Protein AF-0000000068823057 (afdb_homodimer)

Organism: Brassicogethes aeneus (NCBI:txid1431903)

Structure (mmCIF, N/CA/C/O backbone):
data_AF-0000000068823057-model_v1
#
loop_
_entity.id
_entity.type
_entity.pdbx_description
1 polymer 'Protein kinase domain-containing protein'
#
loop_
_atom_site.group_PDB
_atom_site.id
_atom_site.type_symbol
_atom_site.label_atom_id
_atom_site.label_alt_id
_atom_site.label_comp_id
_atom_site.label_asym_id
_atom_site.label_entity_id
_atom_site.label_seq_id
_atom_site.pdbx_PDB_ins_code
_atom_site.Cartn_x
_atom_site.Cartn_y
_atom_site.Cartn_z
_atom_site.occupancy
_atom_site.B_iso_or_equiv
_atom_site.auth_seq_id
_atom_site.auth_comp_id
_atom_site.auth_asym_id
_atom_site.auth_atom_id
_atom_site.pdbx_PDB_model_num
ATOM 1 N N . MET A 1 1 ? -26.656 -57.094 -18.516 1 22.97 1 MET A N 1
ATOM 2 C CA . MET A 1 1 ? -26.688 -57.219 -17.062 1 22.97 1 MET A CA 1
ATOM 3 C C . MET A 1 1 ? -26.25 -55.906 -16.406 1 22.97 1 MET A C 1
ATOM 5 O O . MET A 1 1 ? -25.094 -55.5 -16.547 1 22.97 1 MET A O 1
ATOM 9 N N . THR A 1 2 ? -27.078 -54.844 -16.266 1 23.33 2 THR A N 1
ATOM 10 C CA . THR A 1 2 ? -27.141 -53.406 -16.344 1 23.33 2 THR A CA 1
ATOM 11 C C . THR A 1 2 ? -26.641 -52.781 -15.047 1 23.33 2 THR A C 1
ATOM 13 O O . THR A 1 2 ? -27.219 -53 -13.984 1 23.33 2 THR A O 1
ATOM 16 N N . ALA A 1 3 ? -25.328 -52.594 -14.805 1 24.44 3 ALA A N 1
ATOM 17 C CA . ALA A 1 3 ? -24.641 -52.375 -13.523 1 24.44 3 ALA A CA 1
ATOM 18 C C . ALA A 1 3 ? -25.203 -51.156 -12.805 1 24.44 3 ALA A C 1
ATOM 20 O O . ALA A 1 3 ? -25.25 -50.062 -13.375 1 24.44 3 ALA A O 1
ATOM 21 N N . ILE A 1 4 ? -26.141 -51.188 -11.789 1 21.48 4 ILE A N 1
ATOM 22 C CA . ILE A 1 4 ? -27.047 -50.375 -10.984 1 21.48 4 ILE A CA 1
ATOM 23 C C . ILE A 1 4 ? -26.234 -49.375 -10.148 1 21.48 4 ILE A C 1
ATOM 25 O O . ILE A 1 4 ? -25.734 -49.75 -9.078 1 21.48 4 ILE A O 1
ATOM 29 N N . TYR A 1 5 ? -25.125 -48.812 -10.578 1 22.36 5 TYR A N 1
ATOM 30 C CA . TYR A 1 5 ? -24.188 -48.094 -9.719 1 22.36 5 TYR A CA 1
ATOM 31 C C . TYR A 1 5 ? -24.906 -46.969 -8.977 1 22.36 5 TYR A C 1
ATOM 33 O O . TYR A 1 5 ? -25.578 -46.125 -9.594 1 22.36 5 TYR A O 1
ATOM 41 N N . ASP A 1 6 ? -25.344 -47.125 -7.703 1 21.09 6 ASP A N 1
ATOM 42 C CA . ASP A 1 6 ? -26.125 -46.438 -6.68 1 21.09 6 ASP A CA 1
ATOM 43 C C . ASP A 1 6 ? -25.688 -45 -6.5 1 21.09 6 ASP A C 1
ATOM 45 O O . ASP A 1 6 ? -24.562 -44.625 -6.879 1 21.09 6 ASP A O 1
ATOM 49 N N . ASN A 1 7 ? -26.547 -44.125 -5.875 1 21.06 7 ASN A N 1
ATOM 50 C CA . ASN A 1 7 ? -27.016 -42.75 -5.613 1 21.06 7 ASN A CA 1
ATOM 51 C C . ASN A 1 7 ? -26.094 -42.031 -4.652 1 21.06 7 ASN A C 1
ATOM 53 O O . ASN A 1 7 ? -26.047 -42.344 -3.461 1 21.06 7 ASN A O 1
ATOM 57 N N . ASN A 1 8 ? -24.844 -41.844 -4.953 1 21.62 8 ASN A N 1
ATOM 58 C CA . ASN A 1 8 ? -23.844 -41.219 -4.098 1 21.62 8 ASN A CA 1
ATOM 59 C C . ASN A 1 8 ? -24.344 -39.906 -3.508 1 21.62 8 ASN A C 1
ATOM 61 O O . ASN A 1 8 ? -24.719 -39 -4.246 1 21.62 8 ASN A O 1
ATOM 65 N N . GLN A 1 9 ? -24.969 -40 -2.352 1 22.06 9 GLN A N 1
ATOM 66 C CA . GLN A 1 9 ? -25.594 -39 -1.479 1 22.06 9 GLN A CA 1
ATOM 67 C C . GLN A 1 9 ? -24.641 -37.844 -1.222 1 22.06 9 GLN A C 1
ATOM 69 O O . GLN A 1 9 ? -23.516 -38.031 -0.784 1 22.06 9 GLN A O 1
ATOM 74 N N . HIS A 1 10 ? -24.578 -36.906 -2.01 1 23.83 10 HIS A N 1
ATOM 75 C CA . HIS A 1 10 ? -23.875 -35.625 -1.988 1 23.83 10 HIS A CA 1
ATOM 76 C C . HIS A 1 10 ? -24.062 -34.906 -0.647 1 23.83 10 HIS A C 1
ATOM 78 O O . HIS A 1 10 ? -25.172 -34.531 -0.29 1 23.83 10 HIS A O 1
ATOM 84 N N . VAL A 1 11 ? -23.453 -35.469 0.41 1 22.05 11 VAL A N 1
ATOM 85 C CA . VAL A 1 11 ? -23.625 -35 1.777 1 22.05 11 VAL A CA 1
ATOM 86 C C . VAL A 1 11 ? -23.25 -33.5 1.856 1 22.05 11 VAL A C 1
ATOM 88 O O . VAL A 1 11 ? -22.094 -33.156 1.618 1 22.05 11 VAL A O 1
ATOM 91 N N . PHE A 1 12 ? -23.922 -32.688 1.298 1 23.45 12 PHE A N 1
ATOM 92 C CA . PHE A 1 12 ? -23.766 -31.234 1.451 1 23.45 12 PHE A CA 1
ATOM 93 C C . PHE A 1 12 ? -23.812 -30.844 2.922 1 23.45 12 PHE A C 1
ATOM 95 O O . PHE A 1 12 ? -24.688 -31.297 3.67 1 23.45 12 PHE A O 1
ATOM 102 N N . LEU A 1 13 ? -22.734 -30.859 3.574 1 24.36 13 LEU A N 1
ATOM 103 C CA . LEU A 1 13 ? -22.797 -30.531 4.992 1 24.36 13 LEU A CA 1
ATOM 104 C C . LEU A 1 13 ? -23.406 -29.141 5.195 1 24.36 13 LEU A C 1
ATOM 106 O O . LEU A 1 13 ? -22.984 -28.172 4.562 1 24.36 13 LEU A O 1
ATOM 110 N N . ARG A 1 14 ? -24.625 -29.156 5.211 1 20.72 14 ARG A N 1
ATOM 111 C CA . ARG A 1 14 ? -25.312 -27.938 5.633 1 20.72 14 ARG A CA 1
ATOM 112 C C . ARG A 1 14 ? -24.875 -27.531 7.031 1 20.72 14 ARG A C 1
ATOM 114 O O . ARG A 1 14 ? -24.953 -28.312 7.977 1 20.72 14 ARG A O 1
ATOM 121 N N . LEU A 1 15 ? -24.062 -26.828 7.211 1 21.7 15 LEU A N 1
ATOM 122 C CA . LEU A 1 15 ? -23.812 -26.328 8.555 1 21.7 15 LEU A CA 1
ATOM 123 C C . LEU A 1 15 ? -25.078 -25.75 9.18 1 21.7 15 LEU A C 1
ATOM 125 O O . LEU A 1 15 ? -25.578 -24.719 8.734 1 21.7 15 LEU A O 1
ATOM 129 N N . GLY A 1 16 ? -26.281 -26.703 9.359 1 20.53 16 GLY A N 1
ATOM 130 C CA . GLY A 1 16 ? -27.562 -26.453 10 1 20.53 16 GLY A CA 1
ATOM 131 C C . GLY A 1 16 ? -27.453 -25.641 11.266 1 20.53 16 GLY A C 1
ATOM 132 O O . GLY A 1 16 ? -26.375 -25.562 11.875 1 20.53 16 GLY A O 1
ATOM 133 N N . SER A 1 17 ? -28.625 -24.922 11.602 1 21.88 17 SER A N 1
ATOM 134 C CA . SER A 1 17 ? -28.984 -24.047 12.711 1 21.88 17 SER A CA 1
ATOM 135 C C . SER A 1 17 ? -29.062 -24.828 14.023 1 21.88 17 SER A C 1
ATOM 137 O O . SER A 1 17 ? -29.281 -24.25 15.086 1 21.88 17 SER A O 1
ATOM 139 N N . GLY A 1 18 ? -29.453 -26.156 14.039 1 20.19 18 GLY A N 1
ATOM 140 C CA . GLY A 1 18 ? -30.016 -26.828 15.203 1 20.19 18 GLY A CA 1
ATOM 141 C C . GLY A 1 18 ? -29.047 -26.922 16.359 1 20.19 18 GLY A C 1
ATOM 142 O O . GLY A 1 18 ? -28.469 -27.984 16.609 1 20.19 18 GLY A O 1
ATOM 143 N N . LEU A 1 19 ? -28.25 -26.047 16.797 1 21.05 19 LEU A N 1
ATOM 144 C CA . LEU A 1 19 ? -27.766 -26.203 18.156 1 21.05 19 LEU A CA 1
ATOM 145 C C . LEU A 1 19 ? -28.922 -26.438 19.125 1 21.05 19 LEU A C 1
ATOM 147 O O . LEU A 1 19 ? -29.75 -25.562 19.328 1 21.05 19 LEU A O 1
ATOM 151 N N . GLY A 1 20 ? -29.672 -27.609 18.953 1 19.91 20 GLY A N 1
ATOM 152 C CA . GLY A 1 20 ? -30.547 -28.141 19.984 1 19.91 20 GLY A CA 1
ATOM 153 C C . GLY A 1 20 ? -30.062 -27.859 21.391 1 19.91 20 GLY A C 1
ATOM 154 O O . GLY A 1 20 ? -28.875 -27.562 21.594 1 19.91 20 GLY A O 1
ATOM 155 N N . ARG A 1 21 ? -31.156 -27.781 22.375 1 21.14 21 ARG A N 1
ATOM 156 C CA . ARG A 1 21 ? -31 -27.453 23.797 1 21.14 21 ARG A CA 1
ATOM 157 C C . ARG A 1 21 ? -30.203 -28.516 24.531 1 21.14 21 ARG A C 1
ATOM 159 O O . ARG A 1 21 ? -30.703 -29.625 24.734 1 21.14 21 ARG A O 1
ATOM 166 N N . ALA A 1 22 ? -29.031 -29.094 24.078 1 18.61 22 ALA A N 1
ATOM 167 C CA . ALA A 1 22 ? -28.438 -30.156 24.906 1 18.61 22 ALA A CA 1
ATOM 168 C C . ALA A 1 22 ? -28.812 -29.969 26.375 1 18.61 22 ALA A C 1
ATOM 170 O O . ALA A 1 22 ? -28.781 -28.844 26.891 1 18.61 22 ALA A O 1
ATOM 171 N N . SER A 1 23 ? -29.516 -30.906 26.953 1 18.77 23 SER A N 1
ATOM 172 C CA . SER A 1 23 ? -29.859 -31.109 28.344 1 18.77 23 SER A CA 1
ATOM 173 C C . SER A 1 23 ? -28.719 -30.703 29.266 1 18.77 23 SER A C 1
ATOM 175 O O . SER A 1 23 ? -27.594 -30.516 28.797 1 18.77 23 SER A O 1
ATOM 177 N N . SER A 1 24 ? -28.766 -31.125 30.719 1 18.33 24 SER A N 1
ATOM 178 C CA . SER A 1 24 ? -28.312 -30.734 32.031 1 18.33 24 SER A CA 1
ATOM 179 C C . SER A 1 24 ? -26.844 -31.062 32.25 1 18.33 24 SER A C 1
ATOM 181 O O . SER A 1 24 ? -26.234 -30.672 33.25 1 18.33 24 SER A O 1
ATOM 183 N N . ILE A 1 25 ? -26.312 -32.094 31.531 1 18.67 25 ILE A N 1
ATOM 184 C CA . ILE A 1 25 ? -25.375 -33 32.219 1 18.67 25 ILE A CA 1
ATOM 185 C C . ILE A 1 25 ? -24.219 -32.188 32.781 1 18.67 25 ILE A C 1
ATOM 187 O O . ILE A 1 25 ? -23.875 -31.109 32.25 1 18.67 25 ILE A O 1
ATOM 191 N N . GLY A 1 26 ? -23.281 -32.875 33.719 1 17.48 26 GLY A N 1
ATOM 192 C CA . GLY A 1 26 ? -22.422 -32.656 34.844 1 17.48 26 GLY A CA 1
ATOM 193 C C . GLY A 1 26 ? -21.25 -31.734 34.562 1 17.48 26 GLY A C 1
ATOM 194 O O . GLY A 1 26 ? -20.969 -31.438 33.375 1 17.48 26 GLY A O 1
ATOM 195 N N . SER A 1 27 ? -20.25 -31.5 35.562 1 18.5 27 SER A N 1
ATOM 196 C CA . SER A 1 27 ? -19.328 -30.547 36.156 1 18.5 27 SER A CA 1
ATOM 197 C C . SER A 1 27 ? -18.047 -30.422 35.375 1 18.5 27 SER A C 1
ATOM 199 O O . SER A 1 27 ? -17.094 -29.781 35.812 1 18.5 27 SER A O 1
ATOM 201 N N . GLY A 1 28 ? -17.922 -31.125 34.281 1 17.22 28 GLY A N 1
ATOM 202 C CA . GLY A 1 28 ? -16.562 -31.578 34.031 1 17.22 28 GLY A CA 1
ATOM 203 C C . GLY A 1 28 ? -15.555 -30.453 33.938 1 17.22 28 GLY A C 1
ATOM 204 O O . GLY A 1 28 ? -15.93 -29.312 33.656 1 17.22 28 GLY A O 1
ATOM 205 N N . SER A 1 29 ? -14.305 -30.719 34.469 1 17.14 29 SER A N 1
ATOM 206 C CA . SER A 1 29 ? -13.117 -30.016 34.938 1 17.14 29 SER A CA 1
ATOM 207 C C . SER A 1 29 ? -12.43 -29.266 33.781 1 17.14 29 SER A C 1
ATOM 209 O O . SER A 1 29 ? -11.992 -29.891 32.812 1 17.14 29 SER A O 1
ATOM 211 N N . TYR A 1 30 ? -13.031 -28.359 33.281 1 17.42 30 TYR A N 1
ATOM 212 C CA . TYR A 1 30 ? -12.508 -27.438 32.281 1 17.42 30 TYR A CA 1
ATOM 213 C C . TYR A 1 30 ? -11.094 -27 32.625 1 17.42 30 TYR A C 1
ATOM 215 O O . TYR A 1 30 ? -10.906 -26.094 33.438 1 17.42 30 TYR A O 1
ATOM 223 N N . ALA A 1 31 ? -10.281 -28.109 33 1 17.5 31 ALA A N 1
ATOM 224 C CA . ALA A 1 31 ? -8.938 -27.812 33.469 1 17.5 31 ALA A CA 1
ATOM 225 C C . ALA A 1 31 ? -8.289 -26.703 32.688 1 17.5 31 ALA A C 1
ATOM 227 O O . ALA A 1 31 ? -8.469 -26.625 31.453 1 17.5 31 ALA A O 1
ATOM 228 N N . THR A 1 32 ? -7.836 -25.75 33.375 1 19.23 32 THR A N 1
ATOM 229 C CA . THR A 1 32 ? -7.379 -24.359 33.344 1 19.23 32 THR A CA 1
ATOM 230 C C . THR A 1 32 ? -6.113 -24.234 32.5 1 19.23 32 THR A C 1
ATOM 232 O O . THR A 1 32 ? -5.086 -24.844 32.812 1 19.23 32 THR A O 1
ATOM 235 N N . ILE A 1 33 ? -6.148 -24.609 31.234 1 18.09 33 ILE A N 1
ATOM 236 C CA . ILE A 1 33 ? -4.859 -24.547 30.562 1 18.09 33 ILE A CA 1
ATOM 237 C C . ILE A 1 33 ? -4.078 -23.312 31.031 1 18.09 33 ILE A C 1
ATOM 239 O O . ILE A 1 33 ? -3.826 -22.391 30.25 1 18.09 33 ILE A O 1
ATOM 243 N N . ALA A 1 34 ? -4.699 -22.688 32.188 1 20.56 34 ALA A N 1
ATOM 244 C CA . ALA A 1 34 ? -4.262 -21.453 32.812 1 20.56 34 ALA A CA 1
ATOM 245 C C . ALA A 1 34 ? -2.775 -21.516 33.188 1 20.56 34 ALA A C 1
ATOM 247 O O . ALA A 1 34 ? -2.07 -20.5 33.094 1 20.56 34 ALA A O 1
ATOM 248 N N . SER A 1 35 ? -2.371 -22.703 33.812 1 19.59 35 SER A N 1
ATOM 249 C CA . SER A 1 35 ? -1.367 -22.75 34.875 1 19.59 35 SER A CA 1
ATOM 250 C C . SER A 1 35 ? 0.044 -22.656 34.312 1 19.59 35 SER A C 1
ATOM 252 O O . SER A 1 35 ? 1.003 -23.125 34.906 1 19.59 35 SER A O 1
ATOM 254 N N . ILE A 1 36 ? 0.306 -22.594 33.125 1 18.88 36 ILE A N 1
ATOM 255 C CA . ILE A 1 36 ? 1.728 -22.812 32.875 1 18.88 36 ILE A CA 1
ATOM 256 C C . ILE A 1 36 ? 2.549 -21.812 33.688 1 18.88 36 ILE A C 1
ATOM 258 O O . ILE A 1 36 ? 2.596 -20.625 33.344 1 18.88 36 ILE A O 1
ATOM 262 N N . GLN A 1 37 ? 2.406 -21.906 35.062 1 20.33 37 GLN A N 1
ATOM 263 C CA . GLN A 1 37 ? 2.984 -21.109 36.125 1 20.33 37 GLN A CA 1
ATOM 264 C C . GLN A 1 37 ? 4.508 -21.188 36.094 1 20.33 37 GLN A C 1
ATOM 266 O O . GLN A 1 37 ? 5.098 -22.156 36.594 1 20.33 37 GLN A O 1
ATOM 271 N N . LYS A 1 38 ? 5.219 -20.797 35.031 1 20.48 38 LYS A N 1
ATOM 272 C CA . LYS A 1 38 ? 6.652 -21.078 35.062 1 20.48 38 LYS A CA 1
ATOM 273 C C . LYS A 1 38 ? 7.301 -20.516 36.312 1 20.48 38 LYS A C 1
ATOM 275 O O . LYS A 1 38 ? 7.098 -19.359 36.656 1 20.48 38 LYS A O 1
ATOM 280 N N . SER A 1 39 ? 7.324 -21.266 37.219 1 20.3 39 SER A N 1
ATOM 281 C CA . SER A 1 39 ? 8.141 -20.984 38.375 1 20.3 39 SER A CA 1
ATOM 282 C C . SER A 1 39 ? 9.523 -20.469 38 1 20.3 39 SER A C 1
ATOM 284 O O . SER A 1 39 ? 10.172 -21.047 37.125 1 20.3 39 SER A O 1
ATOM 286 N N . PRO A 1 40 ? 9.75 -19.219 38.344 1 23.3 40 PRO A N 1
ATOM 287 C CA . PRO A 1 40 ? 11.062 -18.703 37.938 1 23.3 40 PRO A CA 1
ATOM 288 C C . PRO A 1 40 ? 12.219 -19.547 38.469 1 23.3 40 PRO A C 1
ATOM 290 O O . PRO A 1 40 ? 12.305 -19.781 39.688 1 23.3 40 PRO A O 1
ATOM 293 N N . PRO A 1 41 ? 12.539 -20.672 37.875 1 21.61 41 PRO A N 1
ATOM 294 C CA . PRO A 1 41 ? 13.609 -21.406 38.531 1 21.61 41 PRO A CA 1
ATOM 295 C C . PRO A 1 41 ? 14.742 -20.484 39.031 1 21.61 41 PRO A C 1
ATOM 297 O O . PRO A 1 41 ? 14.875 -19.359 38.531 1 21.61 41 PRO A O 1
ATOM 300 N N . SER A 1 42 ? 15.305 -20.797 40.094 1 22.05 42 SER A N 1
ATOM 301 C CA . SER A 1 42 ? 16.484 -20.172 40.688 1 22.05 42 SER A CA 1
ATOM 302 C C . SER A 1 42 ? 17.5 -19.781 39.625 1 22.05 42 SER A C 1
ATOM 304 O O . SER A 1 42 ? 17.531 -20.375 38.562 1 22.05 42 SER A O 1
ATOM 306 N N . PRO A 1 43 ? 18.281 -18.688 39.906 1 24.09 43 PRO A N 1
ATOM 307 C CA . PRO A 1 43 ? 19.281 -18.031 39.062 1 24.09 43 PRO A CA 1
ATOM 308 C C . PRO A 1 43 ? 20.266 -19.031 38.406 1 24.09 43 PRO A C 1
ATOM 310 O O . PRO A 1 43 ? 21.266 -18.609 37.844 1 24.09 43 PRO A O 1
ATOM 313 N N . SER A 1 44 ? 19.812 -20.266 38.219 1 21.36 44 SER A N 1
ATOM 314 C CA . SER A 1 44 ? 20.984 -21.078 37.906 1 21.36 44 SER A CA 1
ATOM 315 C C . SER A 1 44 ? 21.75 -20.531 36.719 1 21.36 44 SER A C 1
ATOM 317 O O . SER A 1 44 ? 21.172 -19.812 35.875 1 21.36 44 SER A O 1
ATOM 319 N N . PRO A 1 45 ? 23.094 -20.812 36.375 1 22.98 45 PRO A N 1
ATOM 320 C CA . PRO A 1 45 ? 24 -20.266 35.344 1 22.98 45 PRO A CA 1
ATOM 321 C C . PRO A 1 45 ? 23.453 -20.359 33.938 1 22.98 45 PRO A C 1
ATOM 323 O O . PRO A 1 45 ? 23.234 -21.469 33.438 1 22.98 45 PRO A O 1
ATOM 326 N N . TYR A 1 46 ? 22.406 -19.703 33.594 1 21.16 46 TYR A N 1
ATOM 327 C CA . TYR A 1 46 ? 21.328 -19.984 32.656 1 21.16 46 TYR A CA 1
ATOM 328 C C . TYR A 1 46 ? 21.844 -20.016 31.219 1 21.16 46 TYR A C 1
ATOM 330 O O . TYR A 1 46 ? 22.531 -19.094 30.781 1 21.16 46 TYR A O 1
ATOM 338 N N . ALA A 1 47 ? 21.938 -21.078 30.453 1 21.03 47 ALA A N 1
ATOM 339 C CA . ALA A 1 47 ? 22.391 -21.422 29.109 1 21.03 47 ALA A CA 1
ATOM 340 C C . ALA A 1 47 ? 21.734 -20.547 28.062 1 21.03 47 ALA A C 1
ATOM 342 O O . ALA A 1 47 ? 20.516 -20.344 28.078 1 21.03 47 ALA A O 1
ATOM 343 N N . THR A 1 48 ? 22.266 -19.516 27.188 1 23.75 48 THR A N 1
ATOM 344 C CA . THR A 1 48 ? 22.266 -18.5 26.141 1 23.75 48 THR A CA 1
ATOM 345 C C . THR A 1 48 ? 21.484 -18.969 24.922 1 23.75 48 THR A C 1
ATOM 347 O O . THR A 1 48 ? 22 -19 23.812 1 23.75 48 THR A O 1
ATOM 350 N N . SER A 1 49 ? 20.297 -19.594 25 1 20.58 49 SER A N 1
ATOM 351 C CA . SER A 1 49 ? 19.75 -20.359 23.875 1 20.58 49 SER A CA 1
ATOM 352 C C . SER A 1 49 ? 19.234 -19.438 22.781 1 20.58 49 SER A C 1
ATOM 354 O O . SER A 1 49 ? 18.938 -18.266 23.031 1 20.58 49 SER A O 1
ATOM 356 N N . ASP A 1 50 ? 18.812 -19.984 21.453 1 21.62 50 ASP A N 1
ATOM 357 C CA . ASP A 1 50 ? 18.688 -19.797 20.016 1 21.62 50 ASP A CA 1
ATOM 358 C C . ASP A 1 50 ? 17.422 -19.031 19.656 1 21.62 50 ASP A C 1
ATOM 360 O O . ASP A 1 50 ? 17.141 -18.781 18.484 1 21.62 50 ASP A O 1
ATOM 364 N N . ALA A 1 51 ? 16.406 -18.938 20.516 1 23.02 51 ALA A N 1
ATOM 365 C CA . ALA A 1 51 ? 15.086 -18.547 20.047 1 23.02 51 ALA A CA 1
ATOM 366 C C . ALA A 1 51 ? 15.016 -17.047 19.781 1 23.02 51 ALA A C 1
ATOM 368 O O . ALA A 1 51 ? 14.125 -16.578 19.062 1 23.02 51 ALA A O 1
ATOM 369 N N . CYS A 1 52 ? 15.555 -16.172 20.625 1 24.58 52 CYS A N 1
ATOM 370 C CA . CYS A 1 52 ? 15.477 -14.719 20.422 1 24.58 52 CYS A CA 1
ATOM 371 C C . CYS A 1 52 ? 16.031 -14.344 19.062 1 24.58 52 CYS A C 1
ATOM 373 O O . CYS A 1 52 ? 16 -13.172 18.672 1 24.58 52 CYS A O 1
ATOM 375 N N . ARG A 1 53 ? 16.781 -15.117 18.438 1 25.53 53 ARG A N 1
ATOM 376 C CA . ARG A 1 53 ? 17.422 -14.938 17.125 1 25.53 53 ARG A CA 1
ATOM 377 C C . ARG A 1 53 ? 16.391 -15.008 16 1 25.53 53 ARG A C 1
ATOM 379 O O . ARG A 1 53 ? 16.672 -14.609 14.875 1 25.53 53 ARG A O 1
ATOM 386 N N . VAL A 1 54 ? 15.258 -15.734 16.281 1 24.12 54 VAL A N 1
ATOM 387 C CA . VAL A 1 54 ? 14.367 -15.969 15.156 1 24.12 54 VAL A CA 1
ATOM 388 C C . VAL A 1 54 ? 13.594 -14.688 14.828 1 24.12 54 VAL A C 1
ATOM 390 O O . VAL A 1 54 ? 13.414 -14.344 13.664 1 24.12 54 VAL A O 1
ATOM 393 N N . SER A 1 55 ? 13.055 -14.039 15.906 1 25.31 55 SER A N 1
ATOM 394 C CA . SER A 1 55 ? 12.195 -12.906 15.586 1 25.31 55 SER A CA 1
ATOM 395 C C . SER A 1 55 ? 12.992 -11.781 14.922 1 25.31 55 SER A C 1
ATOM 397 O O . SER A 1 55 ? 12.477 -11.086 14.047 1 25.31 55 SER A O 1
ATOM 399 N N . TYR A 1 56 ? 14.203 -11.516 15.438 1 25.69 56 TYR A N 1
ATOM 400 C CA . TYR A 1 56 ? 15.141 -10.594 14.812 1 25.69 56 TYR A CA 1
ATOM 401 C C . TYR A 1 56 ? 15.516 -11.055 13.414 1 25.69 56 TYR A C 1
ATOM 403 O O . TYR A 1 56 ? 15.789 -10.227 12.539 1 25.69 56 TYR A O 1
ATOM 411 N N . TYR A 1 57 ? 15.633 -12.344 13.227 1 24.58 57 TYR A N 1
ATOM 412 C CA . TYR A 1 57 ? 15.984 -12.906 11.922 1 24.58 57 TYR A CA 1
ATOM 413 C C . TYR A 1 57 ? 14.875 -12.664 10.906 1 24.58 57 TYR A C 1
ATOM 415 O O . TYR A 1 57 ? 15.133 -12.492 9.711 1 24.58 57 TYR A O 1
ATOM 423 N N . ALA A 1 58 ? 13.633 -12.844 11.32 1 26.02 58 ALA A N 1
ATOM 424 C CA . ALA A 1 58 ? 12.602 -12.609 10.312 1 26.02 58 ALA A CA 1
ATOM 425 C C . ALA A 1 58 ? 12.641 -11.172 9.805 1 26.02 58 ALA A C 1
ATOM 427 O O . ALA A 1 58 ? 12.492 -10.93 8.602 1 26.02 58 ALA A O 1
ATOM 428 N N . SER A 1 59 ? 12.734 -10.188 10.703 1 27.53 59 SER A N 1
ATOM 429 C CA . SER A 1 59 ? 12.922 -8.82 10.234 1 27.53 59 SER A CA 1
ATOM 430 C C . SER A 1 59 ? 14.203 -8.688 9.414 1 27.53 59 SER A C 1
ATOM 432 O O . SER A 1 59 ? 14.234 -7.957 8.422 1 27.53 59 SER A O 1
ATOM 434 N N . SER A 1 60 ? 15.25 -9.367 9.875 1 27.91 60 SER A N 1
ATOM 435 C CA . SER A 1 60 ? 16.531 -9.344 9.164 1 27.91 60 SER A CA 1
ATOM 436 C C . SER A 1 60 ? 16.391 -9.977 7.781 1 27.91 60 SER A C 1
ATOM 438 O O . SER A 1 60 ? 17.031 -9.531 6.824 1 27.91 60 SER A O 1
ATOM 440 N N . GLN A 1 61 ? 15.781 -11.125 7.754 1 26.88 61 GLN A N 1
ATOM 441 C CA . GLN A 1 61 ? 15.688 -11.789 6.461 1 26.88 61 GLN A CA 1
ATOM 442 C C . GLN A 1 61 ? 14.859 -10.961 5.477 1 26.88 61 GLN A C 1
ATOM 444 O O . GLN A 1 61 ? 15.031 -11.086 4.262 1 26.88 61 GLN A O 1
ATOM 449 N N . ILE A 1 62 ? 13.914 -10.352 5.957 1 28.16 62 ILE A N 1
ATOM 450 C CA . ILE A 1 62 ? 13.273 -9.438 5.012 1 28.16 62 ILE A CA 1
ATOM 451 C C . ILE A 1 62 ? 14.289 -8.398 4.531 1 28.16 62 ILE A C 1
ATOM 453 O O . ILE A 1 62 ? 14.195 -7.906 3.406 1 28.16 62 ILE A O 1
ATOM 457 N N . MET A 1 63 ? 15.266 -8.039 5.414 1 27.64 63 MET A N 1
ATOM 458 C CA . MET A 1 63 ? 16.281 -7.027 5.121 1 27.64 63 MET A CA 1
ATOM 459 C C . MET A 1 63 ? 17.266 -7.527 4.062 1 27.64 63 MET A C 1
ATOM 461 O O . MET A 1 63 ? 18.203 -6.824 3.699 1 27.64 63 MET A O 1
ATOM 465 N N . LEU A 1 64 ? 17.469 -8.758 4.012 1 25.78 64 LEU A N 1
ATOM 466 C CA . LEU A 1 64 ? 18.422 -9.031 2.939 1 25.78 64 LEU A CA 1
ATOM 467 C C . LEU A 1 64 ? 17.984 -8.359 1.643 1 25.78 64 LEU A C 1
ATOM 469 O O . LEU A 1 64 ? 17.406 -9 0.763 1 25.78 64 LEU A O 1
ATOM 473 N N . MET A 1 65 ? 17.312 -7.34 1.81 1 27.7 65 MET A N 1
ATOM 474 C CA . MET A 1 65 ? 16.812 -6.52 0.714 1 27.7 65 MET A CA 1
ATOM 475 C C . MET A 1 65 ? 17.938 -6.074 -0.202 1 27.7 65 MET A C 1
ATOM 477 O O . MET A 1 65 ? 18.984 -5.598 0.271 1 27.7 65 MET A O 1
ATOM 481 N N . SER A 1 66 ? 17.906 -6.57 -1.378 1 26.56 66 SER A N 1
ATOM 482 C CA . SER A 1 66 ? 18.812 -6.25 -2.477 1 26.56 66 SER A CA 1
ATOM 483 C C . SER A 1 66 ? 19.016 -4.746 -2.602 1 26.56 66 SER A C 1
ATOM 485 O O . SER A 1 66 ? 18.172 -3.959 -2.188 1 26.56 66 SER A O 1
ATOM 487 N N . GLN A 1 67 ? 20.203 -4.297 -2.656 1 27.16 67 GLN A N 1
ATOM 488 C CA . GLN A 1 67 ? 20.875 -3.029 -2.93 1 27.16 67 GLN A CA 1
ATOM 489 C C . GLN A 1 67 ? 20.188 -2.275 -4.062 1 27.16 67 GLN A C 1
ATOM 491 O O . GLN A 1 67 ? 20.672 -1.238 -4.516 1 27.16 67 GLN A O 1
ATOM 496 N N . VAL A 1 68 ? 19.312 -2.963 -4.871 1 26.25 68 VAL A N 1
ATOM 497 C CA . VAL A 1 68 ? 19.062 -2.232 -6.109 1 26.25 68 VAL A CA 1
ATOM 498 C C . VAL A 1 68 ? 18.078 -1.097 -5.855 1 26.25 68 VAL A C 1
ATOM 500 O O . VAL A 1 68 ? 17.156 -1.243 -5.055 1 26.25 68 VAL A O 1
ATOM 503 N N . GLN A 1 69 ? 18.203 0.089 -6.289 1 26.73 69 GLN A N 1
ATOM 504 C CA . GLN A 1 69 ? 17.594 1.414 -6.32 1 26.73 69 GLN A CA 1
ATOM 505 C C . GLN A 1 69 ? 16.125 1.333 -6.711 1 26.73 69 GLN A C 1
ATOM 507 O O . GLN A 1 69 ? 15.797 1.134 -7.887 1 26.73 69 GLN A O 1
ATOM 512 N N . LEU A 1 70 ? 15.266 0.724 -5.969 1 30.06 70 LEU A N 1
ATOM 513 C CA . LEU A 1 70 ? 13.898 0.389 -6.352 1 30.06 70 LEU A CA 1
ATOM 514 C C . LEU A 1 70 ? 13.016 1.633 -6.359 1 30.06 70 LEU A C 1
ATOM 516 O O . LEU A 1 70 ? 12.945 2.359 -5.367 1 30.06 70 LEU A O 1
ATOM 520 N N . GLN A 1 71 ? 12.766 2.365 -7.449 1 31.02 71 GLN A N 1
ATOM 521 C CA . GLN A 1 71 ? 11.859 3.484 -7.695 1 31.02 71 GLN A CA 1
ATOM 522 C C . GLN A 1 71 ? 10.406 3.076 -7.465 1 31.02 71 GLN A C 1
ATOM 524 O O . GLN A 1 71 ? 10.008 1.961 -7.805 1 31.02 71 GLN A O 1
ATOM 529 N N . ASP A 1 72 ? 9.688 3.531 -6.668 1 31.12 72 ASP A N 1
ATOM 530 C CA . ASP A 1 72 ? 8.328 3.23 -6.223 1 31.12 72 ASP A CA 1
ATOM 531 C C . ASP A 1 72 ? 7.344 3.277 -7.387 1 31.12 72 ASP A C 1
ATOM 533 O O . ASP A 1 72 ? 7.184 4.316 -8.031 1 31.12 72 ASP A O 1
ATOM 537 N N . PRO A 1 73 ? 6.684 2.408 -7.969 1 36.97 73 PRO A N 1
ATOM 538 C CA . PRO A 1 73 ? 5.992 2.303 -9.258 1 36.97 73 PRO A CA 1
ATOM 539 C C . PRO A 1 73 ? 4.656 3.041 -9.266 1 36.97 73 PRO A C 1
ATOM 541 O O . PRO A 1 73 ? 4.188 3.465 -10.328 1 36.97 73 PRO A O 1
ATOM 544 N N . ARG A 1 74 ? 3.795 3.115 -8.172 1 35.66 74 ARG A N 1
ATOM 545 C CA . ARG A 1 74 ? 2.402 3.527 -8.312 1 35.66 74 ARG A CA 1
ATOM 546 C C . ARG A 1 74 ? 2.301 5.004 -8.672 1 35.66 74 ARG A C 1
ATOM 548 O O . ARG A 1 74 ? 1.356 5.422 -9.344 1 35.66 74 ARG A O 1
ATOM 555 N N . PHE A 1 75 ? 3.121 5.879 -8.047 1 37.81 75 PHE A N 1
ATOM 556 C CA . PHE A 1 75 ? 3.045 7.305 -8.352 1 37.81 75 PHE A CA 1
ATOM 557 C C . PHE A 1 75 ? 4.008 7.672 -9.477 1 37.81 75 PHE A C 1
ATOM 559 O O . PHE A 1 75 ? 4.242 8.852 -9.734 1 37.81 75 PHE A O 1
ATOM 566 N N . VAL A 1 76 ? 4.723 6.676 -9.852 1 41.38 76 VAL A N 1
ATOM 567 C CA . VAL A 1 76 ? 5.586 6.996 -10.984 1 41.38 76 VAL A CA 1
ATOM 568 C C . VAL A 1 76 ? 4.773 6.961 -12.273 1 41.38 76 VAL A C 1
ATOM 570 O O . VAL A 1 76 ? 3.961 6.055 -12.484 1 41.38 76 VAL A O 1
ATOM 573 N N . ASP A 1 77 ? 4.598 8.055 -12.742 1 51.38 77 ASP A N 1
ATOM 574 C CA . ASP A 1 77 ? 4.133 8.109 -14.125 1 51.38 77 ASP A CA 1
ATOM 575 C C . ASP A 1 77 ? 4.5 6.828 -14.875 1 51.38 77 ASP A C 1
ATOM 577 O O . ASP A 1 77 ? 5.68 6.488 -14.992 1 51.38 77 ASP A O 1
ATOM 581 N N . PRO A 1 78 ? 3.477 5.938 -14.953 1 56.62 78 PRO A N 1
ATOM 582 C CA . PRO A 1 78 ? 3.758 4.719 -15.711 1 56.62 78 PRO A CA 1
ATOM 583 C C . PRO A 1 78 ? 4.762 4.941 -16.844 1 56.62 78 PRO A C 1
ATOM 585 O O . PRO A 1 78 ? 5.586 4.07 -17.125 1 56.62 78 PRO A O 1
ATOM 588 N N . THR A 1 79 ? 4.754 6.129 -17.219 1 60.19 79 THR A N 1
ATOM 589 C CA . THR A 1 79 ? 5.648 6.434 -18.328 1 60.19 79 THR A CA 1
ATOM 590 C C . THR A 1 79 ? 7.102 6.488 -17.859 1 60.19 79 THR A C 1
ATOM 592 O O . THR A 1 79 ? 8 5.996 -18.547 1 60.19 79 THR A O 1
ATOM 595 N N . LYS A 1 80 ? 7.234 7.082 -16.688 1 62.88 80 LYS A N 1
ATOM 596 C CA . LYS A 1 80 ? 8.594 7.176 -16.156 1 62.88 80 LYS A CA 1
ATOM 597 C C . LYS A 1 80 ? 9.141 5.797 -15.797 1 62.88 80 LYS A C 1
ATOM 599 O O . LYS A 1 80 ? 10.305 5.5 -16.047 1 62.88 80 LYS A O 1
ATOM 604 N N . ARG A 1 81 ? 8.297 4.957 -15.312 1 68.38 81 ARG A N 1
ATOM 605 C CA . ARG A 1 81 ? 8.648 3.578 -14.984 1 68.38 81 ARG A CA 1
ATOM 606 C C . ARG A 1 81 ? 9.102 2.822 -16.234 1 68.38 81 ARG A C 1
ATOM 608 O O . ARG A 1 81 ? 10.117 2.125 -16.203 1 68.38 81 ARG A O 1
ATOM 615 N N . LEU A 1 82 ? 8.414 3.014 -17.25 1 71.25 82 LEU A N 1
ATOM 616 C CA . LEU A 1 82 ? 8.695 2.316 -18.5 1 71.25 82 LEU A CA 1
ATOM 617 C C . LEU A 1 82 ? 10.023 2.785 -19.094 1 71.25 82 LEU A C 1
ATOM 619 O O . LEU A 1 82 ? 10.797 1.977 -19.625 1 71.25 82 LEU A O 1
ATOM 623 N N . ARG A 1 83 ? 10.297 4.051 -18.891 1 71.62 83 ARG A N 1
ATOM 624 C CA . ARG A 1 83 ? 11.547 4.598 -19.422 1 71.62 83 ARG A CA 1
ATOM 625 C C . ARG A 1 83 ? 12.75 4.023 -18.672 1 71.62 83 ARG A C 1
ATOM 627 O O . ARG A 1 83 ? 13.773 3.729 -19.281 1 71.62 83 ARG A O 1
ATOM 634 N N . ALA A 1 84 ? 12.531 3.795 -17.438 1 73.69 84 ALA A N 1
ATOM 635 C CA . ALA A 1 84 ? 13.625 3.281 -16.609 1 73.69 84 ALA A CA 1
ATOM 636 C C . ALA A 1 84 ? 13.891 1.808 -16.906 1 73.69 84 ALA A C 1
ATOM 638 O O . ALA A 1 84 ? 15.008 1.321 -16.719 1 73.69 84 ALA A O 1
ATOM 639 N N . LEU A 1 85 ? 12.914 1.186 -17.453 1 80.81 85 LEU A N 1
ATOM 640 C CA . LEU A 1 85 ? 12.977 -0.259 -17.641 1 80.81 85 LEU A CA 1
ATOM 641 C C . LEU A 1 85 ? 13.281 -0.603 -19.094 1 80.81 85 LEU A C 1
ATOM 643 O O . LEU A 1 85 ? 13.422 -1.777 -19.453 1 80.81 85 LEU A O 1
ATOM 647 N N . MET A 1 86 ? 13.555 0.287 -19.906 1 87.25 86 MET A N 1
ATOM 648 C CA . MET A 1 86 ? 13.609 0.053 -21.344 1 87.25 86 MET A CA 1
ATOM 649 C C . MET A 1 86 ? 14.859 -0.737 -21.719 1 87.25 86 MET A C 1
ATOM 651 O O . MET A 1 86 ? 15.969 -0.389 -21.297 1 87.25 86 MET A O 1
ATOM 655 N N . ILE A 1 87 ? 14.641 -1.79 -22.422 1 92.12 87 ILE A N 1
ATOM 656 C CA . ILE A 1 87 ? 15.695 -2.639 -22.953 1 92.12 87 ILE A CA 1
ATOM 657 C C . ILE A 1 87 ? 15.555 -2.74 -24.469 1 92.12 87 ILE A C 1
ATOM 659 O O . ILE A 1 87 ? 14.461 -3.006 -24.984 1 92.12 87 ILE A O 1
ATOM 663 N N . PRO A 1 88 ? 16.656 -2.553 -25.156 1 92.25 88 PRO A N 1
ATOM 664 C CA . PRO A 1 88 ? 16.578 -2.67 -26.609 1 92.25 88 PRO A CA 1
ATOM 665 C C . PRO A 1 88 ? 16.25 -4.09 -27.062 1 92.25 88 PRO A C 1
ATOM 667 O O . PRO A 1 88 ? 16.734 -5.059 -26.484 1 92.25 88 PRO A O 1
ATOM 670 N N . ARG A 1 89 ? 15.523 -4.215 -28.141 1 93 89 ARG A N 1
ATOM 671 C CA . ARG A 1 89 ? 15.094 -5.5 -28.688 1 93 89 ARG A CA 1
ATOM 672 C C . ARG A 1 89 ? 16.297 -6.359 -29.078 1 93 89 ARG A C 1
ATOM 674 O O . ARG A 1 89 ? 16.266 -7.582 -28.922 1 93 89 ARG A O 1
ATOM 681 N N . ALA A 1 90 ? 17.359 -5.715 -29.469 1 93.25 90 ALA A N 1
ATOM 682 C CA . ALA A 1 90 ? 18.547 -6.398 -29.984 1 93.25 90 ALA A CA 1
ATOM 683 C C . ALA A 1 90 ? 19.219 -7.215 -28.875 1 93.25 90 ALA A C 1
ATOM 685 O O . ALA A 1 90 ? 19.938 -8.172 -29.172 1 93.25 90 ALA A O 1
ATOM 686 N N . THR A 1 91 ? 18.938 -6.836 -27.656 1 94.31 91 THR A N 1
ATOM 687 C CA . THR A 1 91 ? 19.609 -7.5 -26.547 1 94.31 91 THR A CA 1
ATOM 688 C C . THR A 1 91 ? 18.828 -8.727 -26.094 1 94.31 91 THR A C 1
ATOM 690 O O . THR A 1 91 ? 19.281 -9.492 -25.25 1 94.31 91 THR A O 1
ATOM 693 N N . ILE A 1 92 ? 17.688 -8.953 -26.641 1 96.56 92 ILE A N 1
ATOM 694 C CA . ILE A 1 92 ? 16.797 -10.047 -26.25 1 96.56 92 ILE A CA 1
ATOM 695 C C . ILE A 1 92 ? 16.75 -11.086 -27.359 1 96.56 92 ILE A C 1
ATOM 697 O O . ILE A 1 92 ? 16.453 -10.758 -28.516 1 96.56 92 ILE A O 1
ATOM 701 N N . THR A 1 93 ? 17.031 -12.289 -27.047 1 97.25 93 THR A N 1
ATOM 702 C CA . THR A 1 93 ? 16.875 -13.398 -27.969 1 97.25 93 THR A CA 1
ATOM 703 C C . THR A 1 93 ? 15.805 -14.367 -27.5 1 97.25 93 THR A C 1
ATOM 705 O O . THR A 1 93 ? 16 -15.078 -26.5 1 97.25 93 THR A O 1
ATOM 708 N N . LEU A 1 94 ? 14.719 -14.398 -28.188 1 96.38 94 LEU A N 1
ATOM 709 C CA . LEU A 1 94 ? 13.641 -15.328 -27.828 1 96.38 94 LEU A CA 1
ATOM 710 C C . LEU A 1 94 ? 14 -16.75 -28.234 1 96.38 94 LEU A C 1
ATOM 712 O O . LEU A 1 94 ? 14.422 -17 -29.375 1 96.38 94 LEU A O 1
ATOM 716 N N . MET A 1 95 ? 13.945 -17.688 -27.359 1 95.69 95 MET A N 1
ATOM 717 C CA . MET A 1 95 ? 14.32 -19.062 -27.641 1 95.69 95 MET A CA 1
ATOM 718 C C . MET A 1 95 ? 13.086 -19.922 -27.891 1 95.69 95 MET A C 1
ATOM 720 O O . MET A 1 95 ? 12.672 -20.094 -29.047 1 95.69 95 MET A O 1
ATOM 724 N N . ASN A 1 96 ? 12.383 -20.391 -26.797 1 94.94 96 ASN A N 1
ATOM 725 C CA . ASN A 1 96 ? 11.234 -21.281 -26.938 1 94.94 96 ASN A CA 1
ATOM 726 C C . ASN A 1 96 ? 9.992 -20.703 -26.266 1 94.94 96 ASN A C 1
ATOM 728 O O . ASN A 1 96 ? 10.086 -20.062 -25.219 1 94.94 96 ASN A O 1
ATOM 732 N N . VAL A 1 97 ? 8.852 -20.984 -26.938 1 95.44 97 VAL A N 1
ATOM 733 C CA . VAL A 1 97 ? 7.57 -20.672 -26.328 1 95.44 97 VAL A CA 1
ATOM 734 C C . VAL A 1 97 ? 7.25 -21.703 -25.234 1 95.44 97 VAL A C 1
ATOM 736 O O . VAL A 1 97 ? 7.152 -22.891 -25.516 1 95.44 97 VAL A O 1
ATOM 739 N N . THR A 1 98 ? 7.148 -21.25 -24.047 1 94.75 98 THR A N 1
ATOM 740 C CA . THR A 1 98 ? 6.848 -22.156 -22.953 1 94.75 98 THR A CA 1
ATOM 741 C C . THR A 1 98 ? 5.34 -22.25 -22.719 1 94.75 98 THR A C 1
ATOM 743 O O . THR A 1 98 ? 4.832 -23.281 -22.281 1 94.75 98 THR A O 1
ATOM 746 N N . ARG A 1 99 ? 4.66 -21.156 -22.891 1 94.69 99 ARG A N 1
ATOM 747 C CA . ARG A 1 99 ? 3.211 -21.094 -22.75 1 94.69 99 ARG A CA 1
ATOM 748 C C . ARG A 1 99 ? 2.598 -20.125 -23.75 1 94.69 99 ARG A C 1
ATOM 750 O O . ARG A 1 99 ? 3.219 -19.125 -24.125 1 94.69 99 ARG A O 1
ATOM 757 N N . GLU A 1 100 ? 1.378 -20.5 -24.141 1 94.75 100 GLU A N 1
ATOM 758 C CA . GLU A 1 100 ? 0.677 -19.656 -25.109 1 94.75 100 GLU A CA 1
ATOM 759 C C . GLU A 1 100 ? -0.811 -19.562 -24.781 1 94.75 100 GLU A C 1
ATOM 761 O O . GLU A 1 100 ? -1.455 -20.578 -24.5 1 94.75 100 GLU A O 1
ATOM 766 N N . GLY A 1 101 ? -1.276 -18.328 -24.719 1 93.94 101 GLY A N 1
ATOM 767 C CA . GLY A 1 101 ? -2.703 -18.062 -24.594 1 93.94 101 GLY A CA 1
ATOM 768 C C . GLY A 1 101 ? -3.322 -17.484 -25.844 1 93.94 101 GLY A C 1
ATOM 769 O O . GLY A 1 101 ? -2.779 -17.641 -26.938 1 93.94 101 GLY A O 1
ATOM 770 N N . ILE A 1 102 ? -4.488 -16.922 -25.719 1 92.38 102 ILE A N 1
ATOM 771 C CA . ILE A 1 102 ? -5.199 -16.328 -26.844 1 92.38 102 ILE A CA 1
ATOM 772 C C . ILE A 1 102 ? -4.438 -15.086 -27.328 1 92.38 102 ILE A C 1
ATOM 774 O O . ILE A 1 102 ? -4.234 -14.914 -28.531 1 92.38 102 ILE A O 1
ATOM 778 N N . PHE A 1 103 ? -3.955 -14.305 -26.375 1 92.25 103 PHE A N 1
ATOM 779 C CA . PHE A 1 103 ? -3.312 -13.07 -26.812 1 92.25 103 PHE A CA 1
ATOM 780 C C . PHE A 1 103 ? -1.896 -12.977 -26.266 1 92.25 103 PHE A C 1
ATOM 782 O O . PHE A 1 103 ? -1.113 -12.125 -26.688 1 92.25 103 PHE A O 1
ATOM 789 N N . GLY A 1 104 ? -1.587 -13.836 -25.328 1 95.06 104 GLY A N 1
ATOM 790 C CA . GLY A 1 104 ? -0.284 -13.734 -24.688 1 95.06 104 GLY A CA 1
ATOM 791 C C . GLY A 1 104 ? 0.596 -14.945 -24.938 1 95.06 104 GLY A C 1
ATOM 792 O O . GLY A 1 104 ? 0.095 -16.031 -25.234 1 95.06 104 GLY A O 1
ATOM 793 N N . ARG A 1 105 ? 1.927 -14.695 -24.812 1 95.88 105 ARG A N 1
ATOM 794 C CA . ARG A 1 105 ? 2.918 -15.766 -24.938 1 95.88 105 ARG A CA 1
ATOM 795 C C . ARG A 1 105 ? 4.031 -15.586 -23.906 1 95.88 105 ARG A C 1
ATOM 797 O O . ARG A 1 105 ? 4.406 -14.461 -23.578 1 95.88 105 ARG A O 1
ATOM 804 N N . ILE A 1 106 ? 4.488 -16.672 -23.422 1 97.5 106 ILE A N 1
ATOM 805 C CA . ILE A 1 106 ? 5.656 -16.656 -22.547 1 97.5 106 ILE A CA 1
ATOM 806 C C . ILE A 1 106 ? 6.812 -17.391 -23.219 1 97.5 106 ILE A C 1
ATOM 808 O O . ILE A 1 106 ? 6.633 -18.5 -23.734 1 97.5 106 ILE A O 1
ATOM 812 N N . TYR A 1 107 ? 7.988 -16.766 -23.219 1 97.12 107 TYR A N 1
ATOM 813 C CA . TYR A 1 107 ? 9.188 -17.328 -23.844 1 97.12 107 TYR A CA 1
ATOM 814 C C . TYR A 1 107 ? 10.273 -17.578 -22.797 1 97.12 107 TYR A C 1
ATOM 816 O O . TYR A 1 107 ? 10.398 -16.812 -21.844 1 97.12 107 TYR A O 1
ATOM 824 N N . THR A 1 108 ? 10.969 -18.641 -22.984 1 97.12 108 THR A N 1
ATOM 825 C CA . THR A 1 108 ? 12.344 -18.641 -22.5 1 97.12 108 THR A CA 1
ATOM 826 C C . THR A 1 108 ? 13.25 -17.859 -23.453 1 97.12 108 THR A C 1
ATOM 828 O O . THR A 1 108 ? 13.156 -18 -24.672 1 97.12 108 THR A O 1
ATOM 831 N N . ALA A 1 109 ? 14.055 -17 -22.891 1 97.62 109 ALA A N 1
ATOM 832 C CA . ALA A 1 109 ? 14.875 -16.125 -23.734 1 97.62 109 ALA A CA 1
ATOM 833 C C . ALA A 1 109 ? 16.234 -15.883 -23.094 1 97.62 109 ALA A C 1
ATOM 835 O O . ALA A 1 109 ? 16.516 -16.375 -22 1 97.62 109 ALA A O 1
ATOM 836 N N . LYS A 1 110 ? 17.078 -15.234 -23.859 1 97.56 110 LYS A N 1
ATOM 837 C CA . LYS A 1 110 ? 18.375 -14.781 -23.375 1 97.56 110 LYS A CA 1
ATOM 838 C C . LYS A 1 110 ? 18.469 -13.258 -23.375 1 97.56 110 LYS A C 1
ATOM 840 O O . LYS A 1 110 ? 18.031 -12.609 -24.328 1 97.56 110 LYS A O 1
ATOM 845 N N . LEU A 1 111 ? 18.859 -12.68 -22.344 1 96.25 111 LEU A N 1
ATOM 846 C CA . LEU A 1 111 ? 19.281 -11.289 -22.234 1 96.25 111 LEU A CA 1
ATOM 847 C C . LEU A 1 111 ? 20.797 -11.203 -22.047 1 96.25 111 LEU A C 1
ATOM 849 O O . LEU A 1 111 ? 21.312 -11.375 -20.953 1 96.25 111 LEU A O 1
ATOM 853 N N . GLY A 1 112 ? 21.484 -10.922 -23.125 1 92.56 112 GLY A N 1
ATOM 854 C CA . GLY A 1 112 ? 22.906 -11.18 -23.109 1 92.56 112 GLY A CA 1
ATOM 855 C C . GLY A 1 112 ? 23.25 -12.648 -22.953 1 92.56 112 GLY A C 1
ATOM 856 O O . GLY A 1 112 ? 22.906 -13.477 -23.797 1 92.56 112 GLY A O 1
ATOM 857 N N . GLN A 1 113 ? 23.875 -12.984 -21.828 1 92.56 113 GLN A N 1
ATOM 858 C CA . GLN A 1 113 ? 24.25 -14.367 -21.562 1 92.56 113 GLN A CA 1
ATOM 859 C C . GLN A 1 113 ? 23.328 -14.984 -20.516 1 92.56 113 GLN A C 1
ATOM 861 O O . GLN A 1 113 ? 23.406 -16.188 -20.25 1 92.56 113 GLN A O 1
ATOM 866 N N . GLU A 1 114 ? 22.453 -14.211 -20.062 1 95.44 114 GLU A N 1
ATOM 867 C CA . GLU A 1 114 ? 21.609 -14.672 -18.953 1 95.44 114 GLU A CA 1
ATOM 868 C C . GLU A 1 114 ? 20.281 -15.211 -19.469 1 95.44 114 GLU A C 1
ATOM 870 O O . GLU A 1 114 ? 19.672 -14.625 -20.375 1 95.44 114 GLU A O 1
ATOM 875 N N . THR A 1 115 ? 19.891 -16.391 -18.938 1 96.94 115 THR A N 1
ATOM 876 C CA . THR A 1 115 ? 18.578 -16.938 -19.266 1 96.94 115 THR A CA 1
ATOM 877 C C . THR A 1 115 ? 17.469 -16.172 -18.531 1 96.94 115 THR A C 1
ATOM 879 O O . THR A 1 115 ? 17.594 -15.922 -17.328 1 96.94 115 THR A O 1
ATOM 882 N N . VAL A 1 116 ? 16.406 -15.781 -19.344 1 97.5 116 VAL A N 1
ATOM 883 C CA . VAL A 1 116 ? 15.344 -14.969 -18.75 1 97.5 116 VAL A CA 1
ATOM 884 C C . VAL A 1 116 ? 13.984 -15.469 -19.234 1 97.5 116 VAL A C 1
ATOM 886 O O . VAL A 1 116 ? 13.914 -16.312 -20.125 1 97.5 116 VAL A O 1
ATOM 889 N N . THR A 1 117 ? 12.93 -15.078 -18.562 1 97.31 117 THR A N 1
ATOM 890 C CA . THR A 1 117 ? 11.547 -15.281 -18.984 1 97.31 117 THR A CA 1
ATOM 891 C C . THR A 1 117 ? 10.984 -14.023 -19.625 1 97.31 117 THR A C 1
ATOM 893 O O . THR A 1 117 ? 11.125 -12.922 -19.094 1 97.31 117 THR A O 1
ATOM 896 N N . VAL A 1 118 ? 10.352 -14.18 -20.812 1 97.69 118 VAL A N 1
ATOM 897 C CA . VAL A 1 118 ? 9.789 -13.023 -21.5 1 97.69 118 VAL A CA 1
ATOM 898 C C . VAL A 1 118 ? 8.297 -13.227 -21.734 1 97.69 118 VAL A C 1
ATOM 900 O O . VAL A 1 118 ? 7.875 -14.281 -22.219 1 97.69 118 VAL A O 1
ATOM 903 N N . LYS A 1 119 ? 7.52 -12.312 -21.312 1 97.69 119 LYS A N 1
ATOM 904 C CA . LYS A 1 119 ? 6.094 -12.273 -21.625 1 97.69 119 LYS A CA 1
ATOM 905 C C . LYS A 1 119 ? 5.816 -11.32 -22.781 1 97.69 119 LYS A C 1
ATOM 907 O O . LYS A 1 119 ? 6.355 -10.219 -22.828 1 97.69 119 LYS A O 1
ATOM 912 N N . ALA A 1 120 ? 5.062 -11.805 -23.719 1 97.25 120 ALA A N 1
ATOM 913 C CA . ALA A 1 120 ? 4.727 -11.023 -24.906 1 97.25 120 ALA A CA 1
ATOM 914 C C . ALA A 1 120 ? 3.219 -10.984 -25.125 1 97.25 120 ALA A C 1
ATOM 916 O O . ALA A 1 120 ? 2.486 -11.828 -24.609 1 97.25 120 ALA A O 1
ATOM 917 N N . ILE A 1 121 ? 2.838 -9.969 -25.828 1 95.62 121 ILE A N 1
ATOM 918 C CA . ILE A 1 121 ? 1.434 -9.812 -26.188 1 95.62 121 ILE A CA 1
ATOM 919 C C . ILE A 1 121 ? 1.296 -9.773 -27.703 1 95.62 121 ILE A C 1
ATOM 921 O O . ILE A 1 121 ? 2.135 -9.18 -28.391 1 95.62 121 ILE A O 1
ATOM 925 N N . LYS A 1 122 ? 0.331 -10.461 -28.188 1 93.38 122 LYS A N 1
ATOM 926 C CA . LYS A 1 122 ? 0.113 -10.539 -29.625 1 93.38 122 LYS A CA 1
ATOM 927 C C . LYS A 1 122 ? -0.455 -9.234 -30.172 1 93.38 122 LYS A C 1
ATOM 929 O O . LYS A 1 122 ? -1.073 -8.461 -29.438 1 93.38 122 LYS A O 1
ATOM 934 N N . GLU A 1 123 ? -0.314 -9.062 -31.438 1 90.56 123 GLU A N 1
ATOM 935 C CA . GLU A 1 123 ? -0.776 -7.848 -32.094 1 90.56 123 GLU A CA 1
ATOM 936 C C . GLU A 1 123 ? -2.299 -7.762 -32.094 1 90.56 123 GLU A C 1
ATOM 938 O O . GLU A 1 123 ? -2.865 -6.672 -32.188 1 90.56 123 GLU A O 1
ATOM 943 N N . THR A 1 124 ? -2.936 -8.82 -31.969 1 90.44 124 THR A N 1
ATOM 944 C CA . THR A 1 124 ? -4.391 -8.891 -32.031 1 90.44 124 THR A CA 1
ATOM 945 C C . THR A 1 124 ? -5.008 -8.391 -30.719 1 90.44 124 THR A C 1
ATOM 947 O O . THR A 1 124 ? -6.215 -8.156 -30.641 1 90.44 124 THR A O 1
ATOM 950 N N . ALA A 1 125 ? -4.188 -8.18 -29.719 1 90.44 125 ALA A N 1
ATOM 951 C CA . ALA A 1 125 ? -4.695 -7.703 -28.438 1 90.44 125 ALA A CA 1
ATOM 952 C C . ALA A 1 125 ? -5.25 -6.285 -28.562 1 90.44 125 ALA A C 1
ATOM 954 O O . ALA A 1 125 ? -4.707 -5.461 -29.297 1 90.44 125 ALA A O 1
ATOM 955 N N . SER A 1 126 ? -6.336 -5.965 -27.875 1 88 126 SER A N 1
ATOM 956 C CA . SER A 1 126 ? -6.918 -4.629 -27.844 1 88 126 SER A CA 1
ATOM 957 C C . SER A 1 126 ? -6.02 -3.646 -27.094 1 88 126 SER A C 1
ATOM 959 O O . SER A 1 126 ? -5.094 -4.055 -26.391 1 88 126 SER A O 1
ATOM 961 N N . LYS A 1 127 ? -6.328 -2.395 -27.297 1 87.19 127 LYS A N 1
ATOM 962 C CA . LYS A 1 127 ? -5.59 -1.349 -26.594 1 87.19 127 LYS A CA 1
ATOM 963 C C . LYS A 1 127 ? -5.73 -1.496 -25.078 1 87.19 127 LYS A C 1
ATOM 965 O O . LYS A 1 127 ? -4.773 -1.265 -24.328 1 87.19 127 LYS A O 1
ATOM 970 N N . ARG A 1 128 ? -6.93 -1.931 -24.688 1 83.44 128 ARG A N 1
ATOM 971 C CA . ARG A 1 128 ? -7.188 -2.129 -23.266 1 83.44 128 ARG A CA 1
ATOM 972 C C . ARG A 1 128 ? -6.336 -3.266 -22.703 1 83.44 128 ARG A C 1
ATOM 974 O O . ARG A 1 128 ? -5.75 -3.139 -21.625 1 83.44 128 ARG A O 1
ATOM 981 N N . GLN A 1 129 ? -6.277 -4.262 -23.438 1 85.94 129 GLN A N 1
ATOM 982 C CA . GLN A 1 129 ? -5.484 -5.418 -23.031 1 85.94 129 GLN A CA 1
ATOM 983 C C . GLN A 1 129 ? -4 -5.074 -22.969 1 85.94 129 GLN A C 1
ATOM 985 O O . GLN A 1 129 ? -3.295 -5.5 -22.047 1 85.94 129 GLN A O 1
ATOM 990 N N . LEU A 1 130 ? -3.574 -4.297 -23.938 1 89.69 130 LEU A N 1
ATOM 991 C CA . LEU A 1 130 ? -2.186 -3.854 -23.984 1 89.69 130 LEU A CA 1
ATOM 992 C C . LEU A 1 130 ? -1.85 -2.99 -22.781 1 89.69 130 LEU A C 1
ATOM 994 O O . LEU A 1 130 ? -0.802 -3.172 -22.156 1 89.69 130 LEU A O 1
ATOM 998 N N . ASN A 1 131 ? -2.734 -2.1 -22.438 1 84.69 131 ASN A N 1
ATOM 999 C CA . ASN A 1 131 ? -2.525 -1.231 -21.297 1 84.69 131 ASN A CA 1
ATOM 1000 C C . ASN A 1 131 ? -2.475 -2.029 -19.984 1 84.69 131 ASN A C 1
ATOM 1002 O O . ASN A 1 131 ? -1.649 -1.751 -19.109 1 84.69 131 ASN A O 1
ATOM 1006 N N . LEU A 1 132 ? -3.32 -2.996 -19.906 1 84.69 132 LEU A N 1
ATOM 1007 C CA . LEU A 1 132 ? -3.34 -3.854 -18.719 1 84.69 132 LEU A CA 1
ATOM 1008 C C . LEU A 1 132 ? -2.066 -4.688 -18.625 1 84.69 132 LEU A C 1
ATOM 1010 O O . LEU A 1 132 ? -1.51 -4.863 -17.547 1 84.69 132 LEU A O 1
ATOM 1014 N N . PHE A 1 133 ? -1.628 -5.148 -19.781 1 92.25 133 PHE A N 1
ATOM 1015 C CA . PHE A 1 133 ? -0.404 -5.934 -19.875 1 92.25 133 PHE A CA 1
ATOM 1016 C C . PHE A 1 133 ? 0.785 -5.152 -19.328 1 92.25 133 PHE A C 1
ATOM 1018 O O . PHE A 1 133 ? 1.54 -5.66 -18.484 1 92.25 133 PHE A O 1
ATOM 1025 N N . LEU A 1 134 ? 0.86 -3.93 -19.688 1 88.5 134 LEU A N 1
ATOM 1026 C CA . LEU A 1 134 ? 1.99 -3.1 -19.281 1 88.5 134 LEU A CA 1
ATOM 1027 C C . LEU A 1 134 ? 1.868 -2.682 -17.828 1 88.5 134 LEU A C 1
ATOM 1029 O O . LEU A 1 134 ? 2.838 -2.766 -17.062 1 88.5 134 LEU A O 1
ATOM 1033 N N . SER A 1 135 ? 0.655 -2.303 -17.438 1 85.62 135 SER A N 1
ATOM 1034 C CA . SER A 1 135 ? 0.457 -1.805 -16.078 1 85.62 135 SER A CA 1
ATOM 1035 C C . SER A 1 135 ? 0.622 -2.92 -15.047 1 85.62 135 SER A C 1
ATOM 1037 O O . SER A 1 135 ? 1.33 -2.754 -14.055 1 85.62 135 SER A O 1
ATOM 1039 N N . GLU A 1 136 ? 0.042 -4.055 -15.289 1 88.62 136 GLU A N 1
ATOM 1040 C CA . GLU A 1 136 ? 0.125 -5.18 -14.367 1 88.62 136 GLU A CA 1
ATOM 1041 C C . GLU A 1 136 ? 1.491 -5.855 -14.438 1 88.62 136 GLU A C 1
ATOM 1043 O O . GLU A 1 136 ? 2.018 -6.312 -13.422 1 88.62 136 GLU A O 1
ATOM 1048 N N . GLY A 1 137 ? 2.029 -5.855 -15.547 1 93.19 137 GLY A N 1
ATOM 1049 C CA . GLY A 1 137 ? 3.311 -6.52 -15.742 1 93.19 137 GLY A CA 1
ATOM 1050 C C . GLY A 1 137 ? 4.465 -5.793 -15.07 1 93.19 137 GLY A C 1
ATOM 1051 O O . GLY A 1 137 ? 5.453 -6.418 -14.68 1 93.19 137 GLY A O 1
ATOM 1052 N N . THR A 1 138 ? 4.297 -4.488 -14.953 1 89.38 138 THR A N 1
ATOM 1053 C CA . THR A 1 138 ? 5.391 -3.705 -14.391 1 89.38 138 THR A CA 1
ATOM 1054 C C . THR A 1 138 ? 5.074 -3.285 -12.953 1 89.38 138 THR A C 1
ATOM 1056 O O . THR A 1 138 ? 5.785 -2.465 -12.375 1 89.38 138 THR A O 1
ATOM 1059 N N . MET A 1 139 ? 4.027 -3.855 -12.375 1 86.75 139 MET A N 1
ATOM 1060 C CA . MET A 1 139 ? 3.559 -3.418 -11.062 1 86.75 139 MET A CA 1
ATOM 1061 C C . MET A 1 139 ? 4.633 -3.637 -10 1 86.75 139 MET A C 1
ATOM 1063 O O . MET A 1 139 ? 4.699 -2.896 -9.016 1 86.75 139 MET A O 1
ATOM 1067 N N . MET A 1 140 ? 5.488 -4.637 -10.227 1 89.81 140 MET A N 1
ATOM 1068 C CA . MET A 1 140 ? 6.496 -4.941 -9.211 1 89.81 140 MET A CA 1
ATOM 1069 C C . MET A 1 140 ? 7.867 -4.418 -9.633 1 89.81 140 MET A C 1
ATOM 1071 O O . MET A 1 140 ? 8.891 -4.926 -9.18 1 89.81 140 MET A O 1
ATOM 1075 N N . TYR A 1 141 ? 7.832 -3.467 -10.484 1 86.19 141 TYR A N 1
ATOM 1076 C CA . TYR A 1 141 ? 9.07 -2.826 -10.922 1 86.19 141 TYR A CA 1
ATOM 1077 C C . TYR A 1 141 ? 9.836 -2.254 -9.734 1 86.19 141 TYR A C 1
ATOM 1079 O O . TYR A 1 141 ? 9.234 -1.663 -8.828 1 86.19 141 TYR A O 1
ATOM 1087 N N . GLY A 1 142 ? 11.156 -2.498 -9.758 1 83.38 142 GLY A N 1
ATOM 1088 C CA . GLY A 1 142 ? 12.016 -1.913 -8.742 1 83.38 142 GLY A CA 1
ATOM 1089 C C . GLY A 1 142 ? 12.07 -2.73 -7.465 1 83.38 142 GLY A C 1
ATOM 1090 O O . GLY A 1 142 ? 12.867 -2.441 -6.566 1 83.38 142 GLY A O 1
ATOM 1091 N N . LEU A 1 143 ? 11.203 -3.705 -7.367 1 89.38 143 LEU A N 1
ATOM 1092 C CA . LEU A 1 143 ? 11.188 -4.551 -6.176 1 89.38 143 LEU A CA 1
ATOM 1093 C C . LEU A 1 143 ? 12.211 -5.672 -6.289 1 89.38 143 LEU A C 1
ATOM 1095 O O . LEU A 1 143 ? 12.398 -6.242 -7.367 1 89.38 143 LEU A O 1
ATOM 1099 N N . ASP A 1 144 ? 12.961 -5.809 -5.203 1 90.38 144 ASP A N 1
ATOM 1100 C CA . ASP A 1 144 ? 13.992 -6.84 -5.152 1 90.38 144 ASP A CA 1
ATOM 1101 C C . ASP A 1 144 ? 13.875 -7.676 -3.885 1 90.38 144 ASP A C 1
ATOM 1103 O O . ASP A 1 144 ? 14.242 -7.227 -2.799 1 90.38 144 ASP A O 1
ATOM 1107 N N . HIS A 1 145 ? 13.422 -8.852 -4.035 1 94.69 145 HIS A N 1
ATOM 1108 C CA . HIS A 1 145 ? 13.219 -9.82 -2.965 1 94.69 145 HIS A CA 1
ATOM 1109 C C . HIS A 1 145 ? 13.281 -11.25 -3.494 1 94.69 145 HIS A C 1
ATOM 1111 O O . HIS A 1 145 ? 12.836 -11.523 -4.609 1 94.69 145 HIS A O 1
ATOM 1117 N N . LYS A 1 146 ? 13.719 -12.133 -2.697 1 95.94 146 LYS A N 1
ATOM 1118 C CA . LYS A 1 146 ? 13.945 -13.508 -3.135 1 95.94 146 LYS A CA 1
ATOM 1119 C C . LYS A 1 146 ? 12.633 -14.188 -3.514 1 95.94 146 LYS A C 1
ATOM 1121 O O . LYS A 1 146 ? 12.617 -15.117 -4.32 1 95.94 146 LYS A O 1
ATOM 1126 N N . ASN A 1 147 ? 11.523 -13.727 -2.947 1 97.88 147 ASN A N 1
ATOM 1127 C CA . ASN A 1 147 ? 10.234 -14.367 -3.191 1 97.88 147 ASN A CA 1
ATOM 1128 C C . ASN A 1 147 ? 9.344 -13.516 -4.098 1 97.88 147 ASN A C 1
ATOM 1130 O O . ASN A 1 147 ? 8.125 -13.68 -4.117 1 97.88 147 ASN A O 1
ATOM 1134 N N . ILE A 1 148 ? 9.93 -12.539 -4.805 1 97.75 148 ILE A N 1
ATOM 1135 C CA . ILE A 1 148 ? 9.266 -11.727 -5.82 1 97.75 148 ILE A CA 1
ATOM 1136 C C . ILE A 1 148 ? 9.977 -11.898 -7.164 1 97.75 148 ILE A C 1
ATOM 1138 O O . ILE A 1 148 ? 11.203 -11.828 -7.238 1 97.75 148 ILE A O 1
ATOM 1142 N N . LEU A 1 149 ? 9.195 -12.211 -8.164 1 97.56 149 LEU A N 1
ATOM 1143 C CA . LEU A 1 149 ? 9.797 -12.312 -9.492 1 97.56 149 LEU A CA 1
ATOM 1144 C C . LEU A 1 149 ? 10.305 -10.953 -9.969 1 97.56 149 LEU A C 1
ATOM 1146 O O . LEU A 1 149 ? 9.523 -10.016 -10.125 1 97.56 149 LEU A O 1
ATOM 1150 N N . LYS A 1 150 ? 11.539 -10.883 -10.25 1 95.81 150 LYS A N 1
ATOM 1151 C CA . LYS A 1 150 ? 12.188 -9.617 -10.562 1 95.81 150 LYS A CA 1
ATOM 1152 C C . LYS A 1 150 ? 11.891 -9.18 -11.992 1 95.81 150 LYS A C 1
ATOM 1154 O O . LYS A 1 150 ? 12.023 -9.969 -12.93 1 95.81 150 LYS A O 1
ATOM 1159 N N . VAL A 1 151 ? 11.422 -7.949 -12.133 1 94.5 151 VAL A N 1
ATOM 1160 C CA . VAL A 1 151 ? 11.25 -7.34 -13.445 1 94.5 151 VAL A CA 1
ATOM 1161 C C . VAL A 1 151 ? 12.586 -6.766 -13.922 1 94.5 151 VAL A C 1
ATOM 1163 O O . VAL A 1 151 ? 13.141 -5.855 -13.297 1 94.5 151 VAL A O 1
ATOM 1166 N N . LEU A 1 152 ? 13.07 -7.262 -14.984 1 94.88 152 LEU A N 1
ATOM 1167 C CA . LEU A 1 152 ? 14.383 -6.844 -15.461 1 94.88 152 LEU A CA 1
ATOM 1168 C C . LEU A 1 152 ? 14.258 -5.688 -16.453 1 94.88 152 LEU A C 1
ATOM 1170 O O . LEU A 1 152 ? 15.156 -4.844 -16.531 1 94.88 152 LEU A O 1
ATOM 1174 N N . GLY A 1 153 ? 13.172 -5.719 -17.234 1 93.88 153 GLY A N 1
ATOM 1175 C CA . GLY A 1 153 ? 13.023 -4.625 -18.188 1 93.88 153 GLY A CA 1
ATOM 1176 C C . GLY A 1 153 ? 11.828 -4.785 -19.094 1 93.88 153 GLY A C 1
ATOM 1177 O O . GLY A 1 153 ? 11.062 -5.746 -18.969 1 93.88 153 GLY A O 1
ATOM 1178 N N . VAL A 1 154 ? 11.641 -3.73 -19.906 1 93.69 154 VAL A N 1
ATOM 1179 C CA . VAL A 1 154 ? 10.555 -3.68 -20.891 1 93.69 154 VAL A CA 1
ATOM 1180 C C . VAL A 1 154 ? 11.102 -3.252 -22.25 1 93.69 154 VAL A C 1
ATOM 1182 O O . VAL A 1 154 ? 11.961 -2.373 -22.328 1 93.69 154 VAL A O 1
ATOM 1185 N N . ASN A 1 155 ? 10.734 -3.955 -23.25 1 94.38 155 ASN A N 1
ATOM 1186 C CA . ASN A 1 155 ? 11.031 -3.512 -24.609 1 94.38 155 ASN A CA 1
ATOM 1187 C C . ASN A 1 155 ? 9.805 -2.891 -25.266 1 94.38 155 ASN A C 1
ATOM 1189 O O . ASN A 1 155 ? 8.742 -3.51 -25.328 1 94.38 155 ASN A O 1
ATOM 1193 N N . MET A 1 156 ? 10 -1.667 -25.766 1 91 156 MET A N 1
ATOM 1194 C CA . MET A 1 156 ? 8.898 -0.935 -26.375 1 91 156 MET A CA 1
ATOM 1195 C C . MET A 1 156 ? 9.25 -0.491 -27.781 1 91 156 MET A C 1
ATOM 1197 O O . MET A 1 156 ? 8.688 0.48 -28.297 1 91 156 MET A O 1
ATOM 1201 N N . ASP A 1 157 ? 10.219 -1.138 -28.359 1 89.06 157 ASP A N 1
ATOM 1202 C CA . ASP A 1 157 ? 10.578 -0.795 -29.734 1 89.06 157 ASP A CA 1
ATOM 1203 C C . ASP A 1 157 ? 9.359 -0.862 -30.656 1 89.06 157 ASP A C 1
ATOM 1205 O O . ASP A 1 157 ? 9.195 -0.012 -31.531 1 89.06 157 ASP A O 1
ATOM 1209 N N . ASN A 1 158 ? 8.625 -1.938 -30.531 1 89.56 158 ASN A N 1
ATOM 1210 C CA . ASN A 1 158 ? 7.305 -2.033 -31.125 1 89.56 158 ASN A CA 1
ATOM 1211 C C . ASN A 1 158 ? 6.199 -1.798 -30.109 1 89.56 158 ASN A C 1
ATOM 1213 O O . ASN A 1 158 ? 5.891 -2.682 -29.312 1 89.56 158 ASN A O 1
ATOM 1217 N N . PRO A 1 159 ? 5.586 -0.659 -30.125 1 86.94 159 PRO A N 1
ATOM 1218 C CA . PRO A 1 159 ? 4.617 -0.3 -29.078 1 86.94 159 PRO A CA 1
ATOM 1219 C C . PRO A 1 159 ? 3.398 -1.222 -29.062 1 86.94 159 PRO A C 1
ATOM 1221 O O . PRO A 1 159 ? 2.691 -1.302 -28.062 1 86.94 159 PRO A O 1
ATOM 1224 N N . LYS A 1 160 ? 3.135 -1.868 -30.156 1 88.88 160 LYS A N 1
ATOM 1225 C CA . LYS A 1 160 ? 1.978 -2.754 -30.234 1 88.88 160 LYS A CA 1
ATOM 1226 C C . LYS A 1 160 ? 2.307 -4.141 -29.688 1 88.88 160 LYS A C 1
ATOM 1228 O O . LYS A 1 160 ? 1.405 -4.922 -29.375 1 88.88 160 LYS A O 1
ATOM 1233 N N . GLN A 1 161 ? 3.564 -4.438 -29.625 1 93.12 161 GLN A N 1
ATOM 1234 C CA . GLN A 1 161 ? 3.99 -5.746 -29.141 1 93.12 161 GLN A CA 1
ATOM 1235 C C . GLN A 1 161 ? 5.145 -5.613 -28.141 1 93.12 161 GLN A C 1
ATOM 1237 O O . GLN A 1 161 ? 6.23 -6.152 -28.375 1 93.12 161 GLN A O 1
ATOM 1242 N N . PRO A 1 162 ? 4.859 -4.98 -27.047 1 94.5 162 PRO A N 1
ATOM 1243 C CA . PRO A 1 162 ? 5.918 -4.863 -26.031 1 94.5 162 PRO A CA 1
ATOM 1244 C C . PRO A 1 162 ? 6.316 -6.215 -25.438 1 94.5 162 PRO A C 1
ATOM 1246 O O . PRO A 1 162 ? 5.547 -7.176 -25.516 1 94.5 162 PRO A O 1
ATOM 1249 N N . LEU A 1 163 ? 7.523 -6.27 -25 1 96.44 163 LEU A N 1
ATOM 1250 C CA . LEU A 1 163 ? 8.039 -7.441 -24.297 1 96.44 163 LEU A CA 1
ATOM 1251 C C . LEU A 1 163 ? 8.367 -7.113 -22.844 1 96.44 163 LEU A C 1
ATOM 1253 O O . LEU A 1 163 ? 8.961 -6.066 -22.562 1 96.44 163 LEU A O 1
ATOM 1257 N N . LEU A 1 164 ? 7.887 -7.914 -21.984 1 96.81 164 LEU A N 1
ATOM 1258 C CA . LEU A 1 164 ? 8.258 -7.816 -20.578 1 96.81 164 LEU A CA 1
ATOM 1259 C C . LEU A 1 164 ? 9.289 -8.883 -20.203 1 96.81 164 LEU A C 1
ATOM 1261 O O . LEU A 1 164 ? 9.07 -10.07 -20.469 1 96.81 164 LEU A O 1
ATOM 1265 N N . VAL A 1 165 ? 10.391 -8.484 -19.594 1 97.25 165 VAL A N 1
ATOM 1266 C CA . VAL A 1 165 ? 11.5 -9.391 -19.312 1 97.25 165 VAL A CA 1
ATOM 1267 C C . VAL A 1 165 ? 11.633 -9.594 -17.812 1 97.25 165 VAL A C 1
ATOM 1269 O O . VAL A 1 165 ? 11.703 -8.633 -17.047 1 97.25 165 VAL A O 1
ATOM 1272 N N . TYR A 1 166 ? 11.688 -10.898 -17.406 1 97.19 166 TYR A N 1
ATOM 1273 C CA . TYR A 1 166 ? 11.773 -11.273 -16 1 97.19 166 TYR A CA 1
ATOM 1274 C C . TYR A 1 166 ? 12.945 -12.219 -15.758 1 97.19 166 TYR A C 1
ATOM 1276 O O . TYR A 1 166 ? 13.469 -12.82 -16.703 1 97.19 166 TYR A O 1
ATOM 1284 N N . SER A 1 167 ? 13.352 -12.281 -14.453 1 96.5 167 SER A N 1
ATOM 1285 C CA . SER A 1 167 ? 14.297 -13.328 -14.094 1 96.5 167 SER A CA 1
ATOM 1286 C C . SER A 1 167 ? 13.75 -14.711 -14.445 1 96.5 167 SER A C 1
ATOM 1288 O O . SER A 1 167 ? 12.539 -14.898 -14.555 1 96.5 167 SER A O 1
ATOM 1290 N N . TYR A 1 168 ? 14.641 -15.578 -14.617 1 95.88 168 TYR A N 1
ATOM 1291 C CA . TYR A 1 168 ? 14.273 -16.906 -15.086 1 95.88 168 TYR A CA 1
ATOM 1292 C C . TYR A 1 168 ? 13.711 -17.75 -13.945 1 95.88 168 TYR A C 1
ATOM 1294 O O . TYR A 1 168 ? 14.258 -17.766 -12.844 1 95.88 168 TYR A O 1
ATOM 1302 N N . ALA A 1 169 ? 12.578 -18.344 -14.203 1 92.5 169 ALA A N 1
ATOM 1303 C CA . ALA A 1 169 ? 11.977 -19.328 -13.305 1 92.5 169 ALA A CA 1
ATOM 1304 C C . ALA A 1 169 ? 11.914 -20.703 -13.961 1 92.5 169 ALA A C 1
ATOM 1306 O O . ALA A 1 169 ? 10.938 -21.031 -14.633 1 92.5 169 ALA A O 1
ATOM 1307 N N . GLY A 1 170 ? 12.82 -21.516 -13.664 1 91.44 170 GLY A N 1
ATOM 1308 C CA . GLY A 1 170 ? 13.102 -22.719 -14.422 1 91.44 170 GLY A CA 1
ATOM 1309 C C . GLY A 1 170 ? 12.008 -23.766 -14.297 1 91.44 170 GLY A C 1
ATOM 1310 O O . GLY A 1 170 ? 11.789 -24.562 -15.211 1 91.44 170 GLY A O 1
ATOM 1311 N N . ARG A 1 171 ? 11.336 -23.844 -13.188 1 91.81 171 ARG A N 1
ATOM 1312 C CA . ARG A 1 171 ? 10.305 -24.844 -12.992 1 91.81 171 ARG A CA 1
ATOM 1313 C C . ARG A 1 171 ? 8.938 -24.312 -13.406 1 91.81 171 ARG A C 1
ATOM 1315 O O . ARG A 1 171 ? 7.949 -25.062 -13.398 1 91.81 171 ARG A O 1
ATOM 1322 N N . GLY A 1 172 ? 8.867 -23.047 -13.742 1 94.19 172 GLY A N 1
ATOM 1323 C CA . GLY A 1 172 ? 7.668 -22.484 -14.344 1 94.19 172 GLY A CA 1
ATOM 1324 C C . GLY A 1 172 ? 6.598 -22.141 -13.328 1 94.19 172 GLY A C 1
ATOM 1325 O O . GLY A 1 172 ? 6.91 -21.719 -12.203 1 94.19 172 GLY A O 1
ATOM 1326 N N . ASN A 1 173 ? 5.383 -22.203 -13.781 1 97.12 173 ASN A N 1
ATOM 1327 C CA . ASN A 1 173 ? 4.227 -21.75 -13.016 1 97.12 173 ASN A CA 1
ATOM 1328 C C . ASN A 1 173 ? 3.889 -22.734 -11.891 1 97.12 173 ASN A C 1
ATOM 1330 O O . ASN A 1 173 ? 3.859 -23.953 -12.117 1 97.12 173 ASN A O 1
ATOM 1334 N N . LEU A 1 174 ? 3.592 -22.203 -10.734 1 98.06 174 LEU A N 1
ATOM 1335 C CA . LEU A 1 174 ? 3.373 -23.031 -9.547 1 98.06 174 LEU A CA 1
ATOM 1336 C C . LEU A 1 174 ? 2.096 -23.859 -9.688 1 98.06 174 LEU A C 1
ATOM 1338 O O . LEU A 1 174 ? 2.068 -25.031 -9.328 1 98.06 174 LEU A O 1
ATOM 1342 N N . LYS A 1 175 ? 1.003 -23.297 -10.148 1 98 175 LYS A N 1
ATOM 1343 C CA . LYS A 1 175 ? -0.246 -24.031 -10.32 1 98 175 LYS A CA 1
ATOM 1344 C C . LYS A 1 175 ? -0.052 -25.234 -11.227 1 98 175 LYS A C 1
ATOM 1346 O O . LYS A 1 175 ? -0.48 -26.344 -10.891 1 98 175 LYS A O 1
ATOM 1351 N N . ARG A 1 176 ? 0.587 -25.062 -12.266 1 95.62 176 ARG A N 1
ATOM 1352 C CA . ARG A 1 176 ? 0.844 -26.141 -13.219 1 95.62 176 ARG A CA 1
ATOM 1353 C C . ARG A 1 176 ? 1.77 -27.188 -12.617 1 95.62 176 ARG A C 1
ATOM 1355 O O . ARG A 1 176 ? 1.59 -28.391 -12.844 1 95.62 176 ARG A O 1
ATOM 1362 N N . PHE A 1 177 ? 2.77 -26.75 -11.938 1 95.31 177 PHE A N 1
ATOM 1363 C CA . PHE A 1 177 ? 3.674 -27.672 -11.258 1 95.31 177 PHE A CA 1
ATOM 1364 C C . PHE A 1 177 ? 2.908 -28.562 -10.289 1 95.31 177 PHE A C 1
ATOM 1366 O O . PHE A 1 177 ? 3.123 -29.781 -10.258 1 95.31 177 PHE A O 1
ATOM 1373 N N . LEU A 1 178 ? 1.992 -27.984 -9.547 1 96 178 LEU A N 1
ATOM 1374 C CA . LEU A 1 178 ? 1.198 -28.719 -8.57 1 96 178 LEU A CA 1
ATOM 1375 C C . LEU A 1 178 ? 0.283 -29.719 -9.266 1 96 178 LEU A C 1
ATOM 1377 O O . LEU A 1 178 ? 0.112 -30.844 -8.789 1 96 178 LEU A O 1
ATOM 1381 N N . ILE A 1 179 ? -0.294 -29.312 -10.367 1 94.94 179 ILE A N 1
ATOM 1382 C CA . ILE A 1 179 ? -1.16 -30.203 -11.133 1 94.94 179 ILE A CA 1
ATOM 1383 C C . ILE A 1 179 ? -0.364 -31.422 -11.609 1 94.94 179 ILE A C 1
ATOM 1385 O O . ILE A 1 179 ? -0.85 -32.562 -11.555 1 94.94 179 ILE A O 1
ATOM 1389 N N . LYS A 1 180 ? 0.859 -31.172 -12.062 1 92.06 180 LYS A N 1
ATOM 1390 C CA . LYS A 1 180 ? 1.725 -32.281 -12.492 1 92.06 180 LYS A CA 1
ATOM 1391 C C . LYS A 1 180 ? 2.016 -33.219 -11.336 1 92.06 180 LYS A C 1
ATOM 1393 O O . LYS A 1 180 ? 2.061 -34.438 -11.531 1 92.06 180 LYS A O 1
ATOM 1398 N N . CYS A 1 181 ? 2.203 -32.656 -10.211 1 90.81 181 CYS A N 1
ATOM 1399 C CA . CYS A 1 181 ? 2.453 -33.469 -9.031 1 90.81 181 CYS A CA 1
ATOM 1400 C C . CYS A 1 181 ? 1.239 -34.312 -8.695 1 90.81 181 CYS A C 1
ATOM 1402 O O . CYS A 1 181 ? 1.384 -35.469 -8.25 1 90.81 181 CYS A O 1
ATOM 1404 N N . ARG A 1 182 ? 0.09 -33.781 -8.867 1 88.88 182 ARG A N 1
ATOM 1405 C CA . ARG A 1 182 ? -1.149 -34.469 -8.547 1 88.88 182 ARG A CA 1
ATOM 1406 C C . ARG A 1 182 ? -1.391 -35.625 -9.523 1 88.88 182 ARG A C 1
ATOM 1408 O O . ARG A 1 182 ? -1.854 -36.688 -9.117 1 88.88 182 ARG A O 1
ATOM 1415 N N . GLN A 1 183 ? -1.141 -35.5 -10.758 1 86.75 183 GLN A N 1
ATOM 1416 C CA . GLN A 1 183 ? -1.393 -36.5 -11.797 1 86.75 183 GLN A CA 1
ATOM 1417 C C . GLN A 1 183 ? -0.302 -37.562 -11.82 1 86.75 183 GLN A C 1
ATOM 1419 O O . GLN A 1 183 ? -0.406 -38.531 -12.547 1 86.75 183 GLN A O 1
ATOM 1424 N N . LYS A 1 184 ? 0.516 -37.75 -10.695 1 72.06 184 LYS A N 1
ATOM 1425 C CA . LYS A 1 184 ? 1.586 -38.75 -10.555 1 72.06 184 LYS A CA 1
ATOM 1426 C C . LYS A 1 184 ? 2.33 -38.938 -11.875 1 72.06 184 LYS A C 1
ATOM 1428 O O . LYS A 1 184 ? 2.576 -40.094 -12.289 1 72.06 184 LYS A O 1
ATOM 1433 N N . ASP A 1 185 ? 2.271 -37.844 -12.656 1 59.53 185 ASP A N 1
ATOM 1434 C CA . ASP A 1 185 ? 3.035 -38.062 -13.883 1 59.53 185 ASP A CA 1
ATOM 1435 C C . ASP A 1 185 ? 4.488 -38.406 -13.578 1 59.53 185 ASP A C 1
ATOM 1437 O O . ASP A 1 185 ? 4.961 -38.219 -12.461 1 59.53 185 ASP A O 1
ATOM 1441 N N . ASP A 1 186 ? 5.168 -39.094 -14.383 1 51.25 186 ASP A N 1
ATOM 1442 C CA . ASP A 1 186 ? 6.414 -39.844 -14.344 1 51.25 186 ASP A CA 1
ATOM 1443 C C . ASP A 1 186 ? 7.441 -39.188 -13.43 1 51.25 186 ASP A C 1
ATOM 1445 O O . ASP A 1 186 ? 8.219 -39.875 -12.758 1 51.25 186 ASP A O 1
ATOM 1449 N N . ASP A 1 187 ? 7.809 -37.938 -13.711 1 51.47 187 ASP A N 1
ATOM 1450 C CA . ASP A 1 187 ? 8.953 -37.344 -13.016 1 51.47 187 ASP A CA 1
ATOM 1451 C C . ASP A 1 187 ? 8.586 -36.969 -11.586 1 51.47 187 ASP A C 1
ATOM 1453 O O . ASP A 1 187 ? 8.055 -35.875 -11.352 1 51.47 187 ASP A O 1
ATOM 1457 N N . HIS A 1 188 ? 7.961 -37.781 -10.742 1 54.97 188 HIS A N 1
ATOM 1458 C CA . HIS A 1 188 ? 7.199 -38.031 -9.516 1 54.97 188 HIS A CA 1
ATOM 1459 C C . HIS A 1 188 ? 7.531 -36.969 -8.453 1 54.97 188 HIS A C 1
ATOM 1461 O O . HIS A 1 188 ? 8.477 -37.156 -7.68 1 54.97 188 HIS A O 1
ATOM 1467 N N . TYR A 1 189 ? 7.66 -35.688 -8.602 1 63.66 189 TYR A N 1
ATOM 1468 C CA . TYR A 1 189 ? 7.926 -34.906 -7.395 1 63.66 189 TYR A CA 1
ATOM 1469 C C . TYR A 1 189 ? 6.805 -35.062 -6.375 1 63.66 189 TYR A C 1
ATOM 1471 O O . TYR A 1 189 ? 5.625 -34.969 -6.719 1 63.66 189 TYR A O 1
ATOM 1479 N N . SER A 1 190 ? 7.043 -35.906 -5.496 1 80.62 190 SER A N 1
ATOM 1480 C CA . SER A 1 190 ? 6.137 -36 -4.355 1 80.62 190 SER A CA 1
ATOM 1481 C C . SER A 1 190 ? 6.426 -34.906 -3.344 1 80.62 190 SER A C 1
ATOM 1483 O O . SER A 1 190 ? 7.566 -34.719 -2.902 1 80.62 190 SER A O 1
ATOM 1485 N N . LEU A 1 191 ? 5.422 -34.062 -3.211 1 87.75 191 LEU A N 1
ATOM 1486 C CA . LEU A 1 191 ? 5.578 -32.969 -2.246 1 87.75 191 LEU A CA 1
ATOM 1487 C C . LEU A 1 191 ? 5.105 -33.406 -0.862 1 87.75 191 LEU A C 1
ATOM 1489 O O . LEU A 1 191 ? 3.984 -33.906 -0.711 1 87.75 191 LEU A O 1
ATOM 1493 N N . SER A 1 192 ? 6.008 -33.312 0.061 1 89.88 192 SER A N 1
ATOM 1494 C CA . SER A 1 192 ? 5.648 -33.562 1.452 1 89.88 192 SER A CA 1
ATOM 1495 C C . SER A 1 192 ? 4.914 -32.375 2.059 1 89.88 192 SER A C 1
ATOM 1497 O O . SER A 1 192 ? 4.898 -31.297 1.479 1 89.88 192 SER A O 1
ATOM 1499 N N . THR A 1 193 ? 4.301 -32.625 3.162 1 92.31 193 THR A N 1
ATOM 1500 C CA . THR A 1 193 ? 3.672 -31.531 3.908 1 92.31 193 THR A CA 1
ATOM 1501 C C . THR A 1 193 ? 4.691 -30.453 4.246 1 92.31 193 THR A C 1
ATOM 1503 O O . THR A 1 193 ? 4.371 -29.266 4.219 1 92.31 193 THR A O 1
ATOM 1506 N N . GLN A 1 194 ? 5.828 -30.906 4.504 1 92 194 GLN A N 1
ATOM 1507 C CA . GLN A 1 194 ? 6.902 -29.969 4.812 1 92 194 GLN A CA 1
ATOM 1508 C C . GLN A 1 194 ? 7.195 -29.062 3.627 1 92 194 GLN A C 1
ATOM 1510 O O . GLN A 1 194 ? 7.418 -27.859 3.801 1 92 194 GLN A O 1
ATOM 1515 N N . ASN A 1 195 ? 7.246 -29.656 2.432 1 93 195 ASN A N 1
ATOM 1516 C CA . ASN A 1 195 ? 7.449 -28.875 1.223 1 93 195 ASN A CA 1
ATOM 1517 C C . ASN A 1 195 ? 6.355 -27.828 1.043 1 93 195 ASN A C 1
ATOM 1519 O O . ASN A 1 195 ? 6.641 -26.672 0.717 1 93 195 ASN A O 1
ATOM 1523 N N . LEU A 1 196 ? 5.191 -28.266 1.288 1 95.25 196 LEU A N 1
ATOM 1524 C CA . LEU A 1 196 ? 4.039 -27.391 1.091 1 95.25 196 LEU A CA 1
ATOM 1525 C C . LEU A 1 196 ? 4.066 -26.234 2.074 1 95.25 196 LEU A C 1
ATOM 1527 O O . LEU A 1 196 ? 3.799 -25.078 1.697 1 95.25 196 LEU A O 1
ATOM 1531 N N . VAL A 1 197 ? 4.398 -26.516 3.312 1 96.44 197 VAL A N 1
ATOM 1532 C CA . VAL A 1 197 ? 4.477 -25.484 4.34 1 96.44 197 VAL A CA 1
ATOM 1533 C C . VAL A 1 197 ? 5.617 -24.516 4.02 1 96.44 197 VAL A C 1
ATOM 1535 O O . VAL A 1 197 ? 5.484 -23.312 4.207 1 96.44 197 VAL A O 1
ATOM 1538 N N . ASP A 1 198 ? 6.652 -25.078 3.553 1 96.38 198 ASP A N 1
ATOM 1539 C CA . ASP A 1 198 ? 7.777 -24.234 3.156 1 96.38 198 ASP A CA 1
ATOM 1540 C C . ASP A 1 198 ? 7.387 -23.281 2.027 1 96.38 198 ASP A C 1
ATOM 1542 O O . ASP A 1 198 ? 7.742 -22.109 2.051 1 96.38 198 ASP A O 1
ATOM 1546 N N . MET A 1 199 ? 6.695 -23.797 1.049 1 97.75 199 MET A N 1
ATOM 1547 C CA . MET A 1 199 ? 6.215 -22.969 -0.045 1 97.75 199 MET A CA 1
ATOM 1548 C C . MET A 1 199 ? 5.285 -21.875 0.475 1 97.75 199 MET A C 1
ATOM 1550 O O . MET A 1 199 ? 5.371 -20.719 0.043 1 97.75 199 MET A O 1
ATOM 1554 N N . ALA A 1 200 ? 4.426 -22.25 1.401 1 98.44 200 ALA A N 1
ATOM 1555 C CA . ALA A 1 200 ? 3.512 -21.281 2.006 1 98.44 200 ALA A CA 1
ATOM 1556 C C . ALA A 1 200 ? 4.277 -20.156 2.707 1 98.44 200 ALA A C 1
ATOM 1558 O O . ALA A 1 200 ? 3.914 -18.984 2.6 1 98.44 200 ALA A O 1
ATOM 1559 N N . ILE A 1 201 ? 5.312 -20.547 3.387 1 98 201 ILE A N 1
ATOM 1560 C CA . ILE A 1 201 ? 6.133 -19.578 4.105 1 98 201 ILE A CA 1
ATOM 1561 C C . ILE A 1 201 ? 6.809 -18.625 3.115 1 98 201 ILE A C 1
ATOM 1563 O O . ILE A 1 201 ? 6.824 -17.422 3.318 1 98 201 ILE A O 1
ATOM 1567 N N . GLN A 1 202 ? 7.344 -19.141 2.076 1 98.19 202 GLN A N 1
ATOM 1568 C CA . GLN A 1 202 ? 8.008 -18.328 1.066 1 98.19 202 GLN A CA 1
ATOM 1569 C C . GLN A 1 202 ? 7.047 -17.312 0.451 1 98.19 202 GLN A C 1
ATOM 1571 O O . GLN A 1 202 ? 7.387 -16.141 0.3 1 98.19 202 GLN A O 1
ATOM 1576 N N . ILE A 1 203 ? 5.84 -17.75 0.143 1 98.69 203 ILE A N 1
ATOM 1577 C CA . ILE A 1 203 ? 4.84 -16.859 -0.445 1 98.69 203 ILE A CA 1
ATOM 1578 C C . ILE A 1 203 ? 4.438 -15.789 0.566 1 98.69 203 ILE A C 1
ATOM 1580 O O . ILE A 1 203 ? 4.262 -14.625 0.207 1 98.69 203 ILE A O 1
ATOM 1584 N N . LEU A 1 204 ? 4.324 -16.219 1.799 1 98.44 204 LEU A N 1
ATOM 1585 C CA . LEU A 1 204 ? 4 -15.273 2.859 1 98.44 204 LEU A CA 1
ATOM 1586 C C . LEU A 1 204 ? 5.078 -14.195 2.975 1 98.44 204 LEU A C 1
ATOM 1588 O O . LEU A 1 204 ? 4.766 -13.016 3.137 1 98.44 204 LEU A O 1
ATOM 1592 N N . LEU A 1 205 ? 6.289 -14.594 2.889 1 97.31 205 LEU A N 1
ATOM 1593 C CA . LEU A 1 205 ? 7.402 -13.656 2.955 1 97.31 205 LEU A CA 1
ATOM 1594 C C . LEU A 1 205 ? 7.352 -12.664 1.792 1 97.31 205 LEU A C 1
ATOM 1596 O O . LEU A 1 205 ? 7.582 -11.469 1.976 1 97.31 205 LEU A O 1
ATOM 1600 N N . GLY A 1 206 ? 7.062 -13.156 0.613 1 97.75 206 GLY A N 1
ATOM 1601 C CA . GLY A 1 206 ? 6.871 -12.266 -0.523 1 97.75 206 GLY A CA 1
ATOM 1602 C C . GLY A 1 206 ? 5.746 -11.273 -0.32 1 97.75 206 GLY A C 1
ATOM 1603 O O . GLY A 1 206 ? 5.895 -10.086 -0.621 1 97.75 206 GLY A O 1
ATOM 1604 N N . MET A 1 207 ? 4.633 -11.758 0.187 1 97.44 207 MET A N 1
ATOM 1605 C CA . MET A 1 207 ? 3.473 -10.906 0.449 1 97.44 207 MET A CA 1
ATOM 1606 C C . MET A 1 207 ? 3.805 -9.836 1.484 1 97.44 207 MET A C 1
ATOM 1608 O O . MET A 1 207 ? 3.41 -8.68 1.335 1 97.44 207 MET A O 1
ATOM 1612 N N . MET A 1 208 ? 4.496 -10.234 2.52 1 94.81 208 MET A N 1
ATOM 1613 C CA . MET A 1 208 ? 4.926 -9.289 3.543 1 94.81 208 MET A CA 1
ATOM 1614 C C . MET A 1 208 ? 5.785 -8.188 2.934 1 94.81 208 MET A C 1
ATOM 1616 O O . MET A 1 208 ? 5.621 -7.008 3.27 1 94.81 208 MET A O 1
ATOM 1620 N N . TYR A 1 209 ? 6.641 -8.555 2.057 1 95 209 TYR A N 1
ATOM 1621 C CA . TYR A 1 209 ? 7.484 -7.578 1.382 1 95 209 TYR A CA 1
ATOM 1622 C C . TYR A 1 209 ? 6.648 -6.625 0.535 1 95 209 TYR A C 1
ATOM 1624 O O . TYR A 1 209 ? 6.836 -5.406 0.59 1 95 209 TYR A O 1
ATOM 1632 N N . LEU A 1 210 ? 5.734 -7.16 -0.224 1 95 210 LEU A N 1
ATOM 1633 C CA . LEU A 1 210 ? 4.867 -6.324 -1.043 1 95 210 LEU A CA 1
ATOM 1634 C C . LEU A 1 210 ? 4.125 -5.305 -0.182 1 95 210 LEU A C 1
ATOM 1636 O O . LEU A 1 210 ? 4.07 -4.121 -0.52 1 95 210 LEU A O 1
ATOM 1640 N N . HIS A 1 211 ? 3.562 -5.797 0.917 1 92.88 211 HIS A N 1
ATOM 1641 C CA . HIS A 1 211 ? 2.826 -4.91 1.812 1 92.88 211 HIS A CA 1
ATOM 1642 C C . HIS A 1 211 ? 3.734 -3.83 2.389 1 92.88 211 HIS A C 1
ATOM 1644 O O . HIS A 1 211 ? 3.303 -2.691 2.58 1 92.88 211 HIS A O 1
ATOM 1650 N N . SER A 1 212 ? 4.992 -4.199 2.676 1 90.25 212 SER A N 1
ATOM 1651 C CA . SER A 1 212 ? 5.941 -3.223 3.199 1 90.25 212 SER A CA 1
ATOM 1652 C C . SER A 1 212 ? 6.246 -2.145 2.166 1 90.25 212 SER A C 1
ATOM 1654 O O . SER A 1 212 ? 6.695 -1.05 2.516 1 90.25 212 SER A O 1
ATOM 1656 N N . GLN A 1 213 ? 6 -2.5 0.911 1 89.75 213 GLN A N 1
ATOM 1657 C CA . GLN A 1 213 ? 6.168 -1.548 -0.182 1 89.75 213 GLN A CA 1
ATOM 1658 C C . GLN A 1 213 ? 4.836 -0.894 -0.547 1 89.75 213 GLN A C 1
ATOM 1660 O O . GLN A 1 213 ? 4.734 -0.212 -1.569 1 89.75 213 GLN A O 1
ATOM 1665 N N . CYS A 1 214 ? 3.805 -1.174 0.285 1 88.25 214 CYS A N 1
ATOM 1666 C CA . CYS A 1 214 ? 2.457 -0.637 0.142 1 88.25 214 CYS A CA 1
ATOM 1667 C C . CYS A 1 214 ? 1.814 -1.113 -1.155 1 88.25 214 CYS A C 1
ATOM 1669 O O . CYS A 1 214 ? 1.21 -0.321 -1.881 1 88.25 214 CYS A O 1
ATOM 1671 N N . VAL A 1 215 ? 2.031 -2.342 -1.429 1 90.56 215 VAL A N 1
ATOM 1672 C CA . VAL A 1 215 ? 1.394 -3 -2.564 1 90.56 215 VAL A CA 1
ATOM 1673 C C . VAL A 1 215 ? 0.469 -4.109 -2.068 1 90.56 215 VAL A C 1
ATOM 1675 O O . VAL A 1 215 ? 0.926 -5.078 -1.458 1 90.56 215 VAL A O 1
ATOM 1678 N N . CYS A 1 216 ? -0.843 -3.922 -2.252 1 92.25 216 CYS A N 1
ATOM 1679 C CA . CYS A 1 216 ? -1.765 -5.047 -2.125 1 92.25 216 CYS A CA 1
ATOM 1680 C C . CYS A 1 216 ? -1.823 -5.852 -3.416 1 92.25 216 CYS A C 1
ATOM 1682 O O . CYS A 1 216 ? -2.072 -5.297 -4.488 1 92.25 216 CYS A O 1
ATOM 1684 N N . TYR A 1 217 ? -1.601 -7.078 -3.35 1 93.94 217 TYR A N 1
ATOM 1685 C CA . TYR A 1 217 ? -1.503 -7.859 -4.578 1 93.94 217 TYR A CA 1
ATOM 1686 C C . TYR A 1 217 ? -2.875 -8.047 -5.215 1 93.94 217 TYR A C 1
ATOM 1688 O O . TYR A 1 217 ? -3.004 -8.023 -6.441 1 93.94 217 TYR A O 1
ATOM 1696 N N . LYS A 1 218 ? -3.922 -8.398 -4.449 1 94.25 218 LYS A N 1
ATOM 1697 C CA . LYS A 1 218 ? -5.332 -8.406 -4.832 1 94.25 218 LYS A CA 1
ATOM 1698 C C . LYS A 1 218 ? -5.695 -9.695 -5.566 1 94.25 218 LYS A C 1
ATOM 1700 O O . LYS A 1 218 ? -6.875 -10.023 -5.715 1 94.25 218 LYS A O 1
ATOM 1705 N N . ASP A 1 219 ? -4.707 -10.438 -6.02 1 95.94 219 ASP A N 1
ATOM 1706 C CA . ASP A 1 219 ? -4.988 -11.656 -6.762 1 95.94 219 ASP A CA 1
ATOM 1707 C C . ASP A 1 219 ? -3.973 -12.75 -6.43 1 95.94 219 ASP A C 1
ATOM 1709 O O . ASP A 1 219 ? -3.412 -13.383 -7.328 1 95.94 219 ASP A O 1
ATOM 1713 N N . LEU A 1 220 ? -3.738 -12.883 -5.16 1 97.81 220 LEU A N 1
ATOM 1714 C CA . LEU A 1 220 ? -2.773 -13.891 -4.73 1 97.81 220 LEU A CA 1
ATOM 1715 C C . LEU A 1 220 ? -3.336 -15.297 -4.914 1 97.81 220 LEU A C 1
ATOM 1717 O O . LEU A 1 220 ? -4.41 -15.609 -4.398 1 97.81 220 LEU A O 1
ATOM 1721 N N . ALA A 1 221 ? -2.688 -16.094 -5.684 1 98.69 221 ALA A N 1
ATOM 1722 C CA . ALA A 1 221 ? -3.043 -17.484 -6.012 1 98.69 221 ALA A CA 1
ATOM 1723 C C . ALA A 1 221 ? -1.845 -18.234 -6.586 1 98.69 221 ALA A C 1
ATOM 1725 O O . ALA A 1 221 ? -0.861 -17.625 -7.004 1 98.69 221 ALA A O 1
ATOM 1726 N N . THR A 1 222 ? -1.907 -19.547 -6.574 1 98.69 222 THR A N 1
ATOM 1727 C CA . THR A 1 222 ? -0.806 -20.344 -7.098 1 98.69 222 THR A CA 1
ATOM 1728 C C . THR A 1 222 ? -0.564 -20.031 -8.57 1 98.69 222 THR A C 1
ATOM 1730 O O . THR A 1 222 ? 0.574 -20.078 -9.047 1 98.69 222 THR A O 1
ATOM 1733 N N . ARG A 1 223 ? -1.587 -19.609 -9.32 1 98.31 223 ARG A N 1
ATOM 1734 C CA . ARG A 1 223 ? -1.454 -19.297 -10.734 1 98.31 223 ARG A CA 1
ATOM 1735 C C . ARG A 1 223 ? -0.579 -18.062 -10.938 1 98.31 223 ARG A C 1
ATOM 1737 O O . ARG A 1 223 ? -0.096 -17.812 -12.047 1 98.31 223 ARG A O 1
ATOM 1744 N N . ASN A 1 224 ? -0.416 -17.281 -9.914 1 98.31 224 ASN A N 1
ATOM 1745 C CA . ASN A 1 224 ? 0.365 -16.062 -9.992 1 98.31 224 ASN A CA 1
ATOM 1746 C C . ASN A 1 224 ? 1.691 -16.188 -9.242 1 98.31 224 ASN A C 1
ATOM 1748 O O . ASN A 1 224 ? 2.232 -15.203 -8.75 1 98.31 224 ASN A O 1
ATOM 1752 N N . CYS A 1 225 ? 2.168 -17.438 -9.125 1 98.62 225 CYS A N 1
ATOM 1753 C CA . CYS A 1 225 ? 3.482 -17.75 -8.578 1 98.62 225 CYS A CA 1
ATOM 1754 C C . CYS A 1 225 ? 4.277 -18.625 -9.539 1 98.62 225 CYS A C 1
ATOM 1756 O O . CYS A 1 225 ? 3.697 -19.312 -10.383 1 98.62 225 CYS A O 1
ATOM 1758 N N . VAL A 1 226 ? 5.59 -18.5 -9.406 1 98.12 226 VAL A N 1
ATOM 1759 C CA . VAL A 1 226 ? 6.477 -19.312 -10.227 1 98.12 226 VAL A CA 1
ATOM 1760 C C . VAL A 1 226 ? 7.547 -19.953 -9.344 1 98.12 226 VAL A C 1
ATOM 1762 O O . VAL A 1 226 ? 7.738 -19.547 -8.195 1 98.12 226 VAL A O 1
ATOM 1765 N N . LEU A 1 227 ? 8.195 -20.953 -9.891 1 96.38 227 LEU A N 1
ATOM 1766 C CA . LEU A 1 227 ? 9.242 -21.703 -9.188 1 96.38 227 LEU A CA 1
ATOM 1767 C C . LEU A 1 227 ? 10.547 -21.672 -9.969 1 96.38 227 LEU A C 1
ATOM 1769 O O . LEU A 1 227 ? 10.555 -21.812 -11.195 1 96.38 227 LEU A O 1
ATOM 1773 N N . ASP A 1 228 ? 11.586 -21.422 -9.195 1 93.06 228 ASP A N 1
ATOM 1774 C CA . ASP A 1 228 ? 12.891 -21.594 -9.836 1 93.06 228 ASP A CA 1
ATOM 1775 C C . ASP A 1 228 ? 13.398 -23.016 -9.672 1 93.06 228 ASP A C 1
ATOM 1777 O O . ASP A 1 228 ? 12.672 -23.906 -9.211 1 93.06 228 ASP A O 1
ATOM 1781 N N . ASP A 1 229 ? 14.641 -23.25 -10.031 1 89.12 229 ASP A N 1
ATOM 1782 C CA . ASP A 1 229 ? 15.195 -24.609 -10.086 1 89.12 229 ASP A CA 1
ATOM 1783 C C . ASP A 1 229 ? 15.414 -25.156 -8.68 1 89.12 229 ASP A C 1
ATOM 1785 O O . ASP A 1 229 ? 15.445 -26.375 -8.484 1 89.12 229 ASP A O 1
ATOM 1789 N N . LYS A 1 230 ? 15.562 -24.297 -7.715 1 89.12 230 LYS A N 1
ATOM 1790 C CA . LYS A 1 230 ? 15.773 -24.719 -6.336 1 89.12 230 LYS A CA 1
ATOM 1791 C C . LYS A 1 230 ? 14.461 -24.75 -5.562 1 89.12 230 LYS A C 1
ATOM 1793 O O . LYS A 1 230 ? 14.461 -24.797 -4.328 1 89.12 230 LYS A O 1
ATOM 1798 N N . LEU A 1 231 ? 13.352 -24.703 -6.234 1 88.75 231 LEU A N 1
ATOM 1799 C CA . LEU A 1 231 ? 12 -24.75 -5.695 1 88.75 231 LEU A CA 1
ATOM 1800 C C . LEU A 1 231 ? 11.719 -23.531 -4.828 1 88.75 231 LEU A C 1
ATOM 1802 O O . LEU A 1 231 ? 10.93 -23.594 -3.881 1 88.75 231 LEU A O 1
ATOM 1806 N N . GLN A 1 232 ? 12.469 -22.5 -5.172 1 95.81 232 GLN A N 1
ATOM 1807 C CA . GLN A 1 232 ? 12.141 -21.203 -4.574 1 95.81 232 GLN A CA 1
ATOM 1808 C C . GLN A 1 232 ? 10.922 -20.594 -5.246 1 95.81 232 GLN A C 1
ATOM 1810 O O . GLN A 1 232 ? 10.898 -20.406 -6.465 1 95.81 232 GLN A O 1
ATOM 1815 N N . VAL A 1 233 ? 9.945 -20.328 -4.418 1 98.38 233 VAL A N 1
ATOM 1816 C CA . VAL A 1 233 ? 8.711 -19.766 -4.938 1 98.38 233 VAL A CA 1
ATOM 1817 C C . VAL A 1 233 ? 8.828 -18.25 -5.043 1 98.38 233 VAL A C 1
ATOM 1819 O O . VAL A 1 233 ? 9.367 -17.609 -4.145 1 98.38 233 VAL A O 1
ATOM 1822 N N . LYS A 1 234 ? 8.391 -17.719 -6.172 1 98.38 234 LYS A N 1
ATOM 1823 C CA . LYS A 1 234 ? 8.352 -16.266 -6.383 1 98.38 234 LYS A CA 1
ATOM 1824 C C . LYS A 1 234 ? 6.961 -15.812 -6.805 1 98.38 234 LYS A C 1
ATOM 1826 O O . LYS A 1 234 ? 6.328 -16.438 -7.66 1 98.38 234 LYS A O 1
ATOM 1831 N N . ILE A 1 235 ? 6.441 -14.789 -6.152 1 98.56 235 ILE A N 1
ATOM 1832 C CA . ILE A 1 235 ? 5.199 -14.164 -6.586 1 98.56 235 ILE A CA 1
ATOM 1833 C C . ILE A 1 235 ? 5.426 -13.422 -7.902 1 98.56 235 ILE A C 1
ATOM 1835 O O . ILE A 1 235 ? 6.402 -12.68 -8.047 1 98.56 235 ILE A O 1
ATOM 1839 N N . ALA A 1 236 ? 4.598 -13.648 -8.867 1 98.06 236 ALA A N 1
ATOM 1840 C CA . ALA A 1 236 ? 4.695 -13.031 -10.188 1 98.06 236 ALA A CA 1
ATOM 1841 C C . ALA A 1 236 ? 3.523 -12.086 -10.438 1 98.06 236 ALA A C 1
ATOM 1843 O O . ALA A 1 236 ? 2.564 -12.047 -9.664 1 98.06 236 ALA A O 1
ATOM 1844 N N . ASP A 1 237 ? 3.619 -11.273 -11.492 1 95.06 237 ASP A N 1
ATOM 1845 C CA . ASP A 1 237 ? 2.504 -10.422 -11.906 1 95.06 237 ASP A CA 1
ATOM 1846 C C . ASP A 1 237 ? 1.36 -11.258 -12.477 1 95.06 237 ASP A C 1
ATOM 1848 O O . ASP A 1 237 ? 1.502 -12.469 -12.664 1 95.06 237 ASP A O 1
ATOM 1852 N N . ASN A 1 238 ? 0.23 -10.648 -12.703 1 95.56 238 ASN A N 1
ATOM 1853 C CA . ASN A 1 238 ? -0.925 -11.383 -13.211 1 95.56 238 ASN A CA 1
ATOM 1854 C C . ASN A 1 238 ? -1.359 -10.867 -14.578 1 95.56 238 ASN A C 1
ATOM 1856 O O . ASN A 1 238 ? -2.525 -11 -14.953 1 95.56 238 ASN A O 1
ATOM 1860 N N . CYS A 1 239 ? -0.422 -10.281 -15.367 1 94.31 239 CYS A N 1
ATOM 1861 C CA . CYS A 1 239 ? -0.775 -9.57 -16.594 1 94.31 239 CYS A CA 1
ATOM 1862 C C . CYS A 1 239 ? -1.292 -10.539 -17.641 1 94.31 239 CYS A C 1
ATOM 1864 O O . CYS A 1 239 ? -2.061 -10.148 -18.531 1 94.31 239 CYS A O 1
ATOM 1866 N N . LEU A 1 240 ? -0.926 -11.836 -17.547 1 95.75 240 LEU A N 1
ATOM 1867 C CA . LEU A 1 240 ? -1.367 -12.805 -18.547 1 95.75 240 LEU A CA 1
ATOM 1868 C C . LEU A 1 240 ? -2.236 -13.883 -17.906 1 95.75 240 LEU A C 1
ATOM 1870 O O . LEU A 1 240 ? -2.588 -14.867 -18.562 1 95.75 240 LEU A O 1
ATOM 1874 N N . SER A 1 241 ? -2.59 -13.75 -16.672 1 95.81 241 SER A N 1
ATOM 1875 C CA . SER A 1 241 ? -3.268 -14.812 -15.938 1 95.81 241 SER A CA 1
ATOM 1876 C C . SER A 1 241 ? -4.68 -15.039 -16.469 1 95.81 241 SER A C 1
ATOM 1878 O O . SER A 1 241 ? -5.141 -16.172 -16.562 1 95.81 241 SER A O 1
ATOM 1880 N N . ARG A 1 242 ? -5.387 -13.969 -16.797 1 94.25 242 ARG A N 1
ATOM 1881 C CA . ARG A 1 242 ? -6.734 -14.102 -17.344 1 94.25 242 ARG A CA 1
ATOM 1882 C C . ARG A 1 242 ? -6.715 -14.859 -18.672 1 94.25 242 ARG A C 1
ATOM 1884 O O . ARG A 1 242 ? -7.652 -15.594 -18.984 1 94.25 242 ARG A O 1
ATOM 1891 N N . ASP A 1 243 ? -5.664 -14.68 -19.406 1 94.56 243 ASP A N 1
ATOM 1892 C CA . ASP A 1 243 ? -5.5 -15.32 -20.703 1 94.56 243 ASP A CA 1
ATOM 1893 C C . ASP A 1 243 ? -5.055 -16.766 -20.547 1 94.56 243 ASP A C 1
ATOM 1895 O O . ASP A 1 243 ? -5.539 -17.656 -21.25 1 94.56 243 ASP A O 1
ATOM 1899 N N . LEU A 1 244 ? -4.199 -17.062 -19.625 1 96 244 LEU A N 1
ATOM 1900 C CA . LEU A 1 244 ? -3.568 -18.359 -19.484 1 96 244 LEU A CA 1
ATOM 1901 C C . LEU A 1 244 ? -4.395 -19.281 -18.578 1 96 244 LEU A C 1
ATOM 1903 O O . LEU A 1 244 ? -4.27 -20.5 -18.656 1 96 244 LEU A O 1
ATOM 1907 N N . PHE A 1 245 ? -5.184 -18.688 -17.688 1 96.5 245 PHE A N 1
ATOM 1908 C CA . PHE A 1 245 ? -6.031 -19.438 -16.766 1 96.5 245 PHE A CA 1
ATOM 1909 C C . PHE A 1 245 ? -7.469 -18.938 -16.828 1 96.5 245 PHE A C 1
ATOM 1911 O O . PHE A 1 245 ? -8.023 -18.516 -15.805 1 96.5 245 PHE A O 1
ATOM 1918 N N . PRO A 1 246 ? -8.117 -19.047 -17.938 1 93.75 246 PRO A N 1
ATOM 1919 C CA . PRO A 1 246 ? -9.453 -18.469 -18.109 1 93.75 246 PRO A CA 1
ATOM 1920 C C . PRO A 1 246 ? -10.484 -19.062 -17.156 1 93.75 246 PRO A C 1
ATOM 1922 O O . PRO A 1 246 ? -11.453 -18.391 -16.781 1 93.75 246 PRO A O 1
ATOM 1925 N N . ASN A 1 247 ? -10.25 -20.297 -16.734 1 94.31 247 ASN A N 1
ATOM 1926 C CA . ASN A 1 247 ? -11.219 -20.969 -15.875 1 94.31 247 ASN A CA 1
ATOM 1927 C C . ASN A 1 247 ? -11.164 -20.438 -14.438 1 94.31 247 ASN A C 1
ATOM 1929 O O . ASN A 1 247 ? -12.047 -20.734 -13.633 1 94.31 247 ASN A O 1
ATOM 1933 N N . ASP A 1 248 ? -10.195 -19.641 -14.141 1 96.88 248 ASP A N 1
ATOM 1934 C CA . ASP A 1 248 ? -10.055 -19.094 -12.789 1 96.88 248 ASP A CA 1
ATOM 1935 C C . ASP A 1 248 ? -10.695 -17.719 -12.68 1 96.88 248 ASP A C 1
ATOM 1937 O O . ASP A 1 248 ? -10.797 -17.156 -11.586 1 96.88 248 ASP A O 1
ATOM 1941 N N . TYR A 1 249 ? -11.102 -17.141 -13.758 1 95.31 249 TYR A N 1
ATOM 1942 C CA . TYR A 1 249 ? -11.633 -15.789 -13.789 1 95.31 249 TYR A CA 1
ATOM 1943 C C . TYR A 1 249 ? -13.055 -15.773 -14.344 1 95.31 249 TYR A C 1
ATOM 1945 O O . TYR A 1 249 ? -13.383 -16.531 -15.266 1 95.31 249 TYR A O 1
ATOM 1953 N N . PHE A 1 250 ? -13.875 -14.875 -13.766 1 93.62 250 PHE A N 1
ATOM 1954 C CA . PHE A 1 250 ? -15.281 -14.805 -14.141 1 93.62 250 PHE A CA 1
ATOM 1955 C C . PHE A 1 250 ? -15.734 -13.352 -14.266 1 93.62 250 PHE A C 1
ATOM 1957 O O . PHE A 1 250 ? -15.344 -12.508 -13.453 1 93.62 250 PHE A O 1
ATOM 1964 N N . CYS A 1 251 ? -16.406 -13.07 -15.258 1 87.25 251 CYS A N 1
ATOM 1965 C CA . CYS A 1 251 ? -16.984 -11.75 -15.453 1 87.25 251 CYS A CA 1
ATOM 1966 C C . CYS A 1 251 ? -18.359 -11.656 -14.812 1 87.25 251 CYS A C 1
ATOM 1968 O O . CYS A 1 251 ? -19.312 -12.273 -15.289 1 87.25 251 CYS A O 1
ATOM 1970 N N . LEU A 1 252 ? -18.422 -10.992 -13.828 1 82.88 252 LEU A N 1
ATOM 1971 C CA . LEU A 1 252 ? -19.719 -10.797 -13.18 1 82.88 252 LEU A CA 1
ATOM 1972 C C . LEU A 1 252 ? -20.453 -9.594 -13.773 1 82.88 252 LEU A C 1
ATOM 1974 O O . LEU A 1 252 ? -20.297 -9.297 -14.961 1 82.88 252 LEU A O 1
ATOM 1978 N N . SER A 1 253 ? -21.266 -8.883 -13.102 1 72.31 253 SER A N 1
ATOM 1979 C CA . SER A 1 253 ? -22.156 -7.848 -13.625 1 72.31 253 SER A CA 1
ATOM 1980 C C . SER A 1 253 ? -21.375 -6.59 -13.992 1 72.31 253 SER A C 1
ATOM 1982 O O . SER A 1 253 ? -21.828 -5.773 -14.789 1 72.31 253 SER A O 1
ATOM 1984 N N . ASP A 1 254 ? -20.141 -6.414 -13.602 1 68.75 254 ASP A N 1
ATOM 1985 C CA . ASP A 1 254 ? -19.422 -5.16 -13.805 1 68.75 254 ASP A CA 1
ATOM 1986 C C . ASP A 1 254 ? -18.5 -5.254 -15.016 1 68.75 254 ASP A C 1
ATOM 1988 O O . ASP A 1 254 ? -17.672 -4.367 -15.234 1 68.75 254 ASP A O 1
ATOM 1992 N N . ASN A 1 255 ? -18.562 -6.301 -15.812 1 73.06 255 ASN A N 1
ATOM 1993 C CA . ASN A 1 255 ? -17.812 -6.484 -17.047 1 73.06 255 ASN A CA 1
ATOM 1994 C C . ASN A 1 255 ? -16.312 -6.582 -16.781 1 73.06 255 ASN A C 1
ATOM 1996 O O . ASN A 1 255 ? -15.5 -6.191 -17.625 1 73.06 255 ASN A O 1
ATOM 2000 N N . GLU A 1 256 ? -15.953 -6.824 -15.609 1 81 256 GLU A N 1
ATOM 2001 C CA . GLU A 1 256 ? -14.555 -7.074 -15.266 1 81 256 GLU A CA 1
ATOM 2002 C C . GLU A 1 256 ? -14.328 -8.539 -14.898 1 81 256 GLU A C 1
ATOM 2004 O O . GLU A 1 256 ? -15.148 -9.141 -14.203 1 81 256 GLU A O 1
ATOM 2009 N N . SER A 1 257 ? -13.344 -9.133 -15.492 1 88.88 257 SER A N 1
ATOM 2010 C CA . SER A 1 257 ? -12.969 -10.508 -15.172 1 88.88 257 SER A CA 1
ATOM 2011 C C . SER A 1 257 ? -12.211 -10.578 -13.852 1 88.88 257 SER A C 1
ATOM 2013 O O . SER A 1 257 ? -11.156 -9.961 -13.695 1 88.88 257 SER A O 1
ATOM 2015 N N . LYS A 1 258 ? -12.781 -11.281 -12.914 1 93 258 LYS A N 1
ATOM 2016 C CA . LYS A 1 258 ? -12.203 -11.328 -11.57 1 93 258 LYS A CA 1
ATOM 2017 C C . LYS A 1 258 ? -12.008 -12.766 -11.102 1 93 258 LYS A C 1
ATOM 2019 O O . LYS A 1 258 ? -12.672 -13.68 -11.594 1 93 258 LYS A O 1
ATOM 2024 N N . ALA A 1 259 ? -11.023 -12.938 -10.219 1 96.38 259 ALA A N 1
ATOM 2025 C CA . ALA A 1 259 ? -10.805 -14.234 -9.586 1 96.38 259 ALA A CA 1
ATOM 2026 C C . ALA A 1 259 ? -11.781 -14.445 -8.43 1 96.38 259 ALA A C 1
ATOM 2028 O O . ALA A 1 259 ? -11.367 -14.562 -7.277 1 96.38 259 ALA A O 1
ATOM 2029 N N . VAL A 1 260 ? -12.992 -14.664 -8.719 1 96.31 260 VAL A N 1
ATOM 2030 C CA . VAL A 1 260 ? -14.141 -14.617 -7.816 1 96.31 260 VAL A CA 1
ATOM 2031 C C . VAL A 1 260 ? -13.945 -15.617 -6.684 1 96.31 260 VAL A C 1
ATOM 2033 O O . VAL A 1 260 ? -14.242 -15.32 -5.523 1 96.31 260 VAL A O 1
ATOM 2036 N N . LYS A 1 261 ? -13.438 -16.75 -6.961 1 97.69 261 LYS A N 1
ATOM 2037 C CA . LYS A 1 261 ? -13.367 -17.859 -6.008 1 97.69 261 LYS A CA 1
ATOM 2038 C C . LYS A 1 261 ? -12.211 -17.672 -5.027 1 97.69 261 LYS A C 1
ATOM 2040 O O . LYS A 1 261 ? -12.109 -18.391 -4.031 1 97.69 261 LYS A O 1
ATOM 2045 N N . TRP A 1 262 ? -11.359 -16.672 -5.234 1 98.31 262 TRP A N 1
ATOM 2046 C CA . TRP A 1 262 ? -10.219 -16.391 -4.375 1 98.31 262 TRP A CA 1
ATOM 2047 C C . TRP A 1 262 ? -10.43 -15.117 -3.572 1 98.31 262 TRP A C 1
ATOM 2049 O O . TRP A 1 262 ? -9.648 -14.812 -2.666 1 98.31 262 TRP A O 1
ATOM 2059 N N . LEU A 1 263 ? -11.523 -14.398 -3.854 1 97.31 263 LEU A N 1
ATOM 2060 C CA . LEU A 1 263 ? -11.703 -13.055 -3.301 1 97.31 263 LEU A CA 1
ATOM 2061 C C . LEU A 1 263 ? -12.414 -13.117 -1.95 1 97.31 263 LEU A C 1
ATOM 2063 O O . LEU A 1 263 ? -13.281 -13.969 -1.737 1 97.31 263 LEU A O 1
ATOM 2067 N N . ALA A 1 264 ? -12.023 -12.211 -1.091 1 97.19 264 ALA A N 1
ATOM 2068 C CA . ALA A 1 264 ? -12.68 -12.031 0.2 1 97.19 264 ALA A CA 1
ATOM 2069 C C . ALA A 1 264 ? -14.094 -11.469 0.023 1 97.19 264 ALA A C 1
ATOM 2071 O O . ALA A 1 264 ? -14.414 -10.906 -1.026 1 97.19 264 ALA A O 1
ATOM 2072 N N . VAL A 1 265 ? -14.867 -11.625 1.062 1 95.62 265 VAL A N 1
ATOM 2073 C CA . VAL A 1 265 ? -16.266 -11.195 1.044 1 95.62 265 VAL A CA 1
ATOM 2074 C C . VAL A 1 265 ? -16.344 -9.711 0.7 1 95.62 265 VAL A C 1
ATOM 2076 O O . VAL A 1 265 ? -17.109 -9.312 -0.175 1 95.62 265 VAL A O 1
ATOM 2079 N N . GLU A 1 266 ? -15.539 -8.875 1.324 1 93.56 266 GLU A N 1
ATOM 2080 C CA . GLU A 1 266 ? -15.586 -7.434 1.118 1 93.56 266 GLU A CA 1
ATOM 2081 C C . GLU A 1 266 ? -15.094 -7.055 -0.275 1 93.56 266 GLU A C 1
ATOM 2083 O O . GLU A 1 266 ? -15.531 -6.051 -0.843 1 93.56 266 GLU A O 1
ATOM 2088 N N . SER A 1 267 ? -14.133 -7.836 -0.828 1 93.25 267 SER A N 1
ATOM 2089 C CA . SER A 1 267 ? -13.656 -7.594 -2.186 1 93.25 267 SER A CA 1
ATOM 2090 C C . SER A 1 267 ? -14.727 -7.949 -3.217 1 93.25 267 SER A C 1
ATOM 2092 O O . SER A 1 267 ? -14.914 -7.223 -4.195 1 93.25 267 SER A O 1
ATOM 2094 N N . LEU A 1 268 ? -15.383 -9.039 -2.941 1 91.81 268 LEU A N 1
ATOM 2095 C CA . LEU A 1 268 ? -16.391 -9.523 -3.863 1 91.81 268 LEU A CA 1
ATOM 2096 C C . LEU A 1 268 ? -17.625 -8.625 -3.848 1 91.81 268 LEU A C 1
ATOM 2098 O O . LEU A 1 268 ? -18.172 -8.297 -4.902 1 91.81 268 LEU A O 1
ATOM 2102 N N . LEU A 1 269 ? -18.062 -8.219 -2.707 1 88.19 269 LEU A N 1
ATOM 2103 C CA . LEU A 1 269 ? -19.344 -7.535 -2.562 1 88.19 269 LEU A CA 1
ATOM 2104 C C . LEU A 1 269 ? -19.156 -6.023 -2.645 1 88.19 269 LEU A C 1
ATOM 2106 O O . LEU A 1 269 ? -20.047 -5.309 -3.123 1 88.19 269 LEU A O 1
ATOM 2110 N N . HIS A 1 270 ? -18.016 -5.598 -2.162 1 86.06 270 HIS A N 1
ATOM 2111 C CA . HIS A 1 270 ? -17.859 -4.152 -2.023 1 86.06 270 HIS A CA 1
ATOM 2112 C C . HIS A 1 270 ? -16.672 -3.643 -2.826 1 86.06 270 HIS A C 1
ATOM 2114 O O . HIS A 1 270 ? -16.328 -2.459 -2.762 1 86.06 270 HIS A O 1
ATOM 2120 N N . LYS A 1 271 ? -15.961 -4.531 -3.59 1 84.69 271 LYS A N 1
ATOM 2121 C CA . LYS A 1 271 ? -14.789 -4.176 -4.383 1 84.69 271 LYS A CA 1
ATOM 2122 C C . LYS A 1 271 ? -13.734 -3.492 -3.525 1 84.69 271 LYS A C 1
ATOM 2124 O O . LYS A 1 271 ? -13.094 -2.533 -3.961 1 84.69 271 LYS A O 1
ATOM 2129 N N . HIS A 1 272 ? -13.68 -3.932 -2.264 1 87.56 272 HIS A N 1
ATOM 2130 C CA . HIS A 1 272 ? -12.703 -3.395 -1.322 1 87.56 272 HIS A CA 1
ATOM 2131 C C . HIS A 1 272 ? -11.508 -4.324 -1.183 1 87.56 272 HIS A C 1
ATOM 2133 O O . HIS A 1 272 ? -11.656 -5.477 -0.777 1 87.56 272 HIS A O 1
ATOM 2139 N N . TYR A 1 273 ? -10.352 -3.74 -1.547 1 90.5 273 TYR A N 1
ATOM 2140 C CA . TYR A 1 273 ? -9.117 -4.508 -1.457 1 90.5 273 TYR A CA 1
ATOM 2141 C C . TYR A 1 273 ? -8.172 -3.904 -0.424 1 90.5 273 TYR A C 1
ATOM 2143 O O . TYR A 1 273 ? -8.047 -2.682 -0.327 1 90.5 273 TYR A O 1
ATOM 2151 N N . SER A 1 274 ? -7.594 -4.734 0.421 1 92.62 274 SER A N 1
ATOM 2152 C CA . SER A 1 274 ? -6.688 -4.344 1.497 1 92.62 274 SER A CA 1
ATOM 2153 C C . SER A 1 274 ? -5.699 -5.457 1.816 1 92.62 274 SER A C 1
ATOM 2155 O O . SER A 1 274 ? -5.691 -6.496 1.154 1 92.62 274 SER A O 1
ATOM 2157 N N . ALA A 1 275 ? -4.828 -5.191 2.777 1 93.56 275 ALA A N 1
ATOM 2158 C CA . ALA A 1 275 ? -3.932 -6.234 3.27 1 93.56 275 ALA A CA 1
ATOM 2159 C C . ALA A 1 275 ? -4.719 -7.445 3.77 1 93.56 275 ALA A C 1
ATOM 2161 O O . ALA A 1 275 ? -4.309 -8.586 3.559 1 93.56 275 ALA A O 1
ATOM 2162 N N . ALA A 1 276 ? -5.84 -7.148 4.363 1 95.56 276 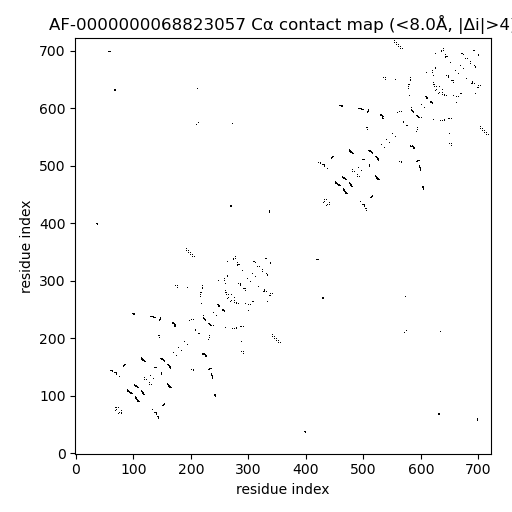ALA A N 1
ATOM 2163 C CA . ALA A 1 276 ? -6.668 -8.219 4.922 1 95.56 276 ALA A CA 1
ATOM 2164 C C . ALA A 1 276 ? -7.27 -9.078 3.818 1 95.56 276 ALA A C 1
ATOM 2166 O O . ALA A 1 276 ? -7.445 -10.289 3.992 1 95.56 276 ALA A O 1
ATOM 2167 N N . SER A 1 277 ? -7.676 -8.422 2.725 1 97.19 277 SER A N 1
ATOM 2168 C CA . SER A 1 277 ? -8.219 -9.203 1.621 1 97.19 277 SER A CA 1
ATOM 2169 C C . SER A 1 277 ? -7.148 -10.102 1.007 1 97.19 277 SER A C 1
ATOM 2171 O O . SER A 1 277 ? -7.449 -11.203 0.543 1 97.19 277 SER A O 1
ATOM 2173 N N . ASP A 1 278 ? -5.859 -9.617 1 1 97.81 278 ASP A N 1
ATOM 2174 C CA . ASP A 1 278 ? -4.754 -10.469 0.568 1 97.81 278 ASP A CA 1
ATOM 2175 C C . ASP A 1 278 ? -4.598 -11.68 1.489 1 97.81 278 ASP A C 1
ATOM 2177 O O . ASP A 1 278 ? -4.258 -12.773 1.035 1 97.81 278 ASP A O 1
ATOM 2181 N N . VAL A 1 279 ? -4.832 -11.445 2.773 1 98.44 279 VAL A N 1
ATOM 2182 C CA . VAL A 1 279 ? -4.738 -12.523 3.754 1 98.44 279 VAL A CA 1
ATOM 2183 C C . VAL A 1 279 ? -5.777 -13.602 3.441 1 98.44 279 VAL A C 1
ATOM 2185 O O . VAL A 1 279 ? -5.492 -14.797 3.547 1 98.44 279 VAL A O 1
ATOM 2188 N N . TRP A 1 280 ? -6.961 -13.172 3.07 1 98.62 280 TRP A N 1
ATOM 2189 C CA . TRP A 1 280 ? -7.988 -14.125 2.656 1 98.62 280 TRP A CA 1
ATOM 2190 C C . TRP A 1 280 ? -7.508 -14.969 1.48 1 98.62 280 TRP A C 1
ATOM 2192 O O . TRP A 1 280 ? -7.574 -16.203 1.525 1 98.62 280 TRP A O 1
ATOM 2202 N N . SER A 1 281 ? -7.039 -14.305 0.454 1 98.56 281 SER A N 1
ATOM 2203 C CA . SER A 1 281 ? -6.555 -15.008 -0.733 1 98.56 281 SER A CA 1
ATOM 2204 C C . SER A 1 281 ? -5.398 -15.938 -0.394 1 98.56 281 SER A C 1
ATOM 2206 O O . SER A 1 281 ? -5.258 -17 -0.992 1 98.56 281 SER A O 1
ATOM 2208 N N . TYR A 1 282 ? -4.578 -15.5 0.599 1 98.75 282 TYR A N 1
ATOM 2209 C CA . TYR A 1 282 ? -3.475 -16.344 1.055 1 98.75 282 TYR A CA 1
ATOM 2210 C C . TYR A 1 282 ? -3.988 -17.641 1.646 1 98.75 282 TYR A C 1
ATOM 2212 O O . TYR A 1 282 ? -3.42 -18.703 1.399 1 98.75 282 TYR A O 1
ATOM 2220 N N . GLY A 1 283 ? -5.035 -17.562 2.389 1 98.75 283 GLY A N 1
ATOM 2221 C CA . GLY A 1 283 ? -5.66 -18.781 2.893 1 98.75 283 GLY A CA 1
ATOM 2222 C C . GLY A 1 283 ? -6.109 -19.719 1.792 1 98.75 283 GLY A C 1
ATOM 2223 O O . GLY A 1 283 ? -5.891 -20.922 1.877 1 98.75 283 GLY A O 1
ATOM 2224 N N . VAL A 1 284 ? -6.738 -19.156 0.799 1 98.81 284 VAL A N 1
ATOM 2225 C CA . VAL A 1 284 ? -7.188 -19.969 -0.331 1 98.81 284 VAL A CA 1
ATOM 2226 C C . VAL A 1 284 ? -5.977 -20.578 -1.038 1 98.81 284 VAL A C 1
ATOM 2228 O O . VAL A 1 284 ? -6.027 -21.719 -1.484 1 98.81 284 VAL A O 1
ATOM 2231 N N . LEU A 1 285 ? -4.938 -19.812 -1.15 1 98.81 285 LEU A N 1
ATOM 2232 C CA . LEU A 1 285 ? -3.707 -20.281 -1.775 1 98.81 285 LEU A CA 1
ATOM 2233 C C . LEU A 1 285 ? -3.141 -21.484 -1.019 1 98.81 285 LEU A C 1
ATOM 2235 O O . LEU A 1 285 ? -2.686 -22.438 -1.632 1 98.81 285 LEU A O 1
ATOM 2239 N N . ILE A 1 286 ? -3.115 -21.406 0.305 1 98.62 286 ILE A N 1
ATOM 2240 C CA . ILE A 1 286 ? -2.656 -22.562 1.088 1 98.62 286 ILE A CA 1
ATOM 2241 C C . ILE A 1 286 ? -3.523 -23.781 0.78 1 98.62 286 ILE A C 1
ATOM 2243 O O . ILE A 1 286 ? -3.014 -24.891 0.667 1 98.62 286 ILE A O 1
ATOM 2247 N N . TRP A 1 287 ? -4.812 -23.578 0.683 1 98.75 287 TRP A N 1
ATOM 2248 C CA . TRP A 1 287 ? -5.734 -24.641 0.315 1 98.75 287 TRP A CA 1
ATOM 2249 C C . TRP A 1 287 ? -5.359 -25.234 -1.036 1 98.75 287 TRP A C 1
ATOM 2251 O O . TRP A 1 287 ? -5.352 -26.469 -1.197 1 98.75 287 TRP A O 1
ATOM 2261 N N . GLU A 1 288 ? -5.004 -24.406 -2.01 1 98.62 288 GLU A N 1
ATOM 2262 C CA . GLU A 1 288 ? -4.531 -24.859 -3.314 1 98.62 288 GLU A CA 1
ATOM 2263 C C . GLU A 1 288 ? -3.281 -25.719 -3.178 1 98.62 288 GLU A C 1
ATOM 2265 O O . GLU A 1 288 ? -3.168 -26.766 -3.822 1 98.62 288 GLU A O 1
ATOM 2270 N N . LEU A 1 289 ? -2.375 -25.203 -2.357 1 98 289 LEU A N 1
ATOM 2271 C CA . LEU A 1 289 ? -1.15 -25.953 -2.152 1 98 289 LEU A CA 1
ATOM 2272 C C . LEU A 1 289 ? -1.463 -27.359 -1.631 1 98 289 LEU A C 1
ATOM 2274 O O . LEU A 1 289 ? -0.954 -28.344 -2.156 1 98 289 LEU A O 1
ATOM 2278 N N . THR A 1 290 ? -2.32 -27.438 -0.681 1 97.19 290 THR A N 1
ATOM 2279 C CA . THR A 1 290 ? -2.607 -28.688 0.015 1 97.19 290 THR A CA 1
ATOM 2280 C C . THR A 1 290 ? -3.389 -29.641 -0.885 1 97.19 290 THR A C 1
ATOM 2282 O O . THR A 1 290 ? -3.279 -30.859 -0.749 1 97.19 290 THR A O 1
ATOM 2285 N N . THR A 1 291 ? -4.168 -29.125 -1.784 1 97.31 291 THR A N 1
ATOM 2286 C CA . THR A 1 291 ? -4.973 -29.953 -2.676 1 97.31 291 THR A CA 1
ATOM 2287 C C . THR A 1 291 ? -4.266 -30.156 -4.012 1 97.31 291 THR A C 1
ATOM 2289 O O . THR A 1 291 ? -4.828 -30.75 -4.938 1 97.31 291 THR A O 1
ATOM 2292 N N . LEU A 1 292 ? -3.07 -29.625 -4.059 1 95.94 292 LEU A N 1
ATOM 2293 C CA . LEU A 1 292 ? -2.27 -29.703 -5.277 1 95.94 292 LEU A CA 1
ATOM 2294 C C . LEU A 1 292 ? -3.018 -29.109 -6.461 1 95.94 292 LEU A C 1
ATOM 2296 O O . LEU A 1 292 ? -3.146 -29.75 -7.508 1 95.94 292 LEU A O 1
ATOM 2300 N N . ALA A 1 293 ? -3.615 -27.875 -6.219 1 97.25 293 ALA A N 1
ATOM 2301 C CA . ALA A 1 293 ? -4.172 -26.938 -7.199 1 97.25 293 ALA A CA 1
ATOM 2302 C C . ALA A 1 293 ? -5.555 -27.391 -7.656 1 97.25 293 ALA A C 1
ATOM 2304 O O . ALA A 1 293 ? -5.91 -27.219 -8.828 1 97.25 293 ALA A O 1
ATOM 2305 N N . GLN A 1 294 ? -6.293 -28.031 -6.828 1 96.81 294 GLN A N 1
ATOM 2306 C CA . GLN A 1 294 ? -7.711 -28.188 -7.125 1 96.81 294 GLN A CA 1
ATOM 2307 C C . GLN A 1 294 ? -8.43 -26.844 -7.176 1 96.81 294 GLN A C 1
ATOM 2309 O O . GLN A 1 294 ? -7.957 -25.859 -6.594 1 96.81 294 GLN A O 1
ATOM 2314 N N . GLN A 1 295 ? -9.516 -26.812 -7.91 1 97.12 295 GLN A N 1
ATOM 2315 C CA . GLN A 1 295 ? -10.297 -25.594 -8.016 1 97.12 295 GLN A CA 1
ATOM 2316 C C . GLN A 1 295 ? -11.07 -25.312 -6.73 1 97.12 295 GLN A C 1
ATOM 2318 O O . GLN A 1 295 ? -11.859 -26.156 -6.289 1 97.12 295 GLN A O 1
ATOM 2323 N N . PRO A 1 296 ? -10.773 -24.156 -6.113 1 98 296 PRO A N 1
ATOM 2324 C CA . PRO A 1 296 ? -11.594 -23.812 -4.945 1 98 296 PRO A CA 1
ATOM 2325 C C . PRO A 1 296 ? -13.062 -23.594 -5.297 1 98 296 PRO A C 1
ATOM 2327 O O . PRO A 1 296 ? -13.367 -23.031 -6.355 1 98 296 PRO A O 1
ATOM 2330 N N . PHE A 1 297 ? -13.977 -24.078 -4.469 1 97.56 297 PHE A N 1
ATOM 2331 C CA . PHE A 1 297 ? -15.414 -23.859 -4.586 1 97.56 297 PHE A CA 1
ATOM 2332 C C . PHE A 1 297 ? -15.93 -24.328 -5.941 1 97.56 297 PHE A C 1
ATOM 2334 O O . PHE A 1 297 ? -16.719 -23.641 -6.594 1 97.56 297 PHE A O 1
ATOM 2341 N N . SER A 1 298 ? -15.414 -25.422 -6.387 1 94.88 298 SER A N 1
ATOM 2342 C CA . SER A 1 298 ? -15.719 -25.922 -7.719 1 94.88 298 SER A CA 1
ATOM 2343 C C . SER A 1 298 ? -17.219 -26.109 -7.91 1 94.88 298 SER A C 1
ATOM 2345 O O . SER A 1 298 ? -17.734 -25.969 -9.023 1 94.88 298 SER A O 1
ATOM 2347 N N . GLU A 1 299 ? -17.922 -26.312 -6.895 1 93.94 299 GLU A N 1
ATOM 2348 C CA . GLU A 1 299 ? -19.344 -26.641 -6.992 1 93.94 299 GLU A CA 1
ATOM 2349 C C . GLU A 1 299 ? -20.219 -25.391 -6.914 1 93.94 299 GLU A C 1
ATOM 2351 O O . GLU A 1 299 ? -21.422 -25.453 -7.098 1 93.94 299 GLU A O 1
ATOM 2356 N N . ILE A 1 300 ? -19.609 -24.312 -6.648 1 95.69 300 I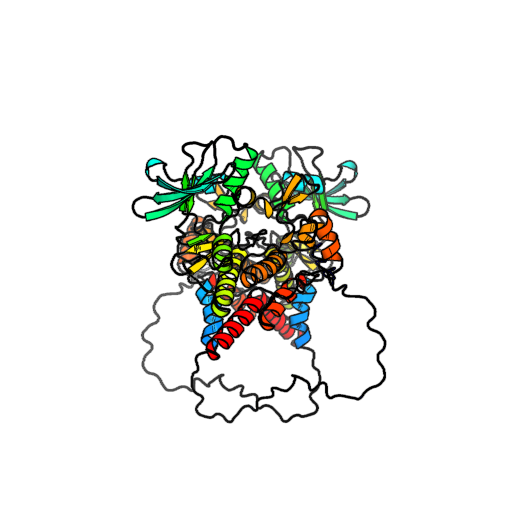LE A N 1
ATOM 2357 C CA . ILE A 1 300 ? -20.391 -23.094 -6.457 1 95.69 300 ILE A CA 1
ATOM 2358 C C . ILE A 1 300 ? -20.328 -22.25 -7.719 1 95.69 300 ILE A C 1
ATOM 2360 O O . ILE A 1 300 ? -19.25 -22 -8.25 1 95.69 300 ILE A O 1
ATOM 2364 N N . ASP A 1 301 ? -21.469 -21.812 -8.195 1 94.81 301 ASP A N 1
ATOM 2365 C CA . ASP A 1 301 ? -21.547 -20.844 -9.289 1 94.81 301 ASP A CA 1
ATOM 2366 C C . ASP A 1 301 ? -20.906 -19.516 -8.898 1 94.81 301 ASP A C 1
ATOM 2368 O O . ASP A 1 301 ? -21.234 -18.953 -7.848 1 94.81 301 ASP A O 1
ATOM 2372 N N . PRO A 1 302 ? -20.047 -19.047 -9.695 1 94.38 302 PRO A N 1
ATOM 2373 C CA . PRO A 1 302 ? -19.375 -17.781 -9.383 1 94.38 302 PRO A CA 1
ATOM 2374 C C . PRO A 1 302 ? -20.359 -16.656 -9.07 1 94.38 302 PRO A C 1
ATOM 2376 O O . PRO A 1 302 ? -20.078 -15.797 -8.242 1 94.38 302 PRO A O 1
ATOM 2379 N N . PHE A 1 303 ? -21.516 -16.656 -9.672 1 92.81 303 PHE A N 1
ATOM 2380 C CA . PHE A 1 303 ? -22.516 -15.609 -9.484 1 92.81 303 PHE A CA 1
ATOM 2381 C C . PHE A 1 303 ? -23.141 -15.695 -8.094 1 92.81 303 PHE A C 1
ATOM 2383 O O . PHE A 1 303 ? -23.734 -14.727 -7.621 1 92.81 303 PHE A O 1
ATOM 2390 N N . GLU A 1 304 ? -22.938 -16.844 -7.492 1 95.06 304 GLU A N 1
ATOM 2391 C CA . GLU A 1 304 ? -23.547 -17.047 -6.18 1 95.06 304 GLU A CA 1
ATOM 2392 C C . GLU A 1 304 ? -22.5 -16.984 -5.074 1 95.06 304 GLU A C 1
ATOM 2394 O O . GLU A 1 304 ? -22.828 -17.062 -3.889 1 95.06 304 GLU A O 1
ATOM 2399 N N . MET A 1 305 ? -21.297 -16.766 -5.426 1 96.31 305 MET A N 1
ATOM 2400 C CA . MET A 1 305 ? -20.172 -16.844 -4.492 1 96.31 305 MET A CA 1
ATOM 2401 C C . MET A 1 305 ? -20.359 -15.859 -3.342 1 96.31 305 MET A C 1
ATOM 2403 O O . MET A 1 305 ? -20.141 -16.203 -2.18 1 96.31 305 MET A O 1
ATOM 2407 N N . GLY A 1 306 ? -20.781 -14.609 -3.648 1 94.38 306 GLY A N 1
ATOM 2408 C CA . GLY A 1 306 ? -20.969 -13.594 -2.623 1 94.38 306 GLY A CA 1
ATOM 2409 C C . GLY A 1 306 ? -21.969 -14.008 -1.562 1 94.38 306 GLY A C 1
ATOM 2410 O O . GLY A 1 306 ? -21.719 -13.852 -0.365 1 94.38 306 GLY A O 1
ATOM 2411 N N . SER A 1 307 ? -23.047 -14.562 -2.01 1 94.62 307 SER A N 1
ATOM 2412 C CA . SER A 1 307 ? -24.109 -14.992 -1.1 1 94.62 307 SER A CA 1
ATOM 2413 C C . SER A 1 307 ? -23.641 -16.141 -0.219 1 94.62 307 SER A C 1
ATOM 2415 O O . SER A 1 307 ? -23.906 -16.156 0.985 1 94.62 307 SER A O 1
ATOM 2417 N N . TYR A 1 308 ? -22.969 -17.078 -0.807 1 95.75 308 TYR A N 1
ATOM 2418 C CA . TYR A 1 308 ? -22.469 -18.219 -0.052 1 95.75 308 TYR A CA 1
ATOM 2419 C C . TYR A 1 308 ? -21.5 -17.781 1.033 1 95.75 308 TYR A C 1
ATOM 2421 O O . TYR A 1 308 ? -21.594 -18.219 2.184 1 95.75 308 TYR A O 1
ATOM 2429 N N . LEU A 1 309 ? -20.562 -16.891 0.674 1 96.56 309 LEU A N 1
ATOM 2430 C CA . LEU A 1 309 ? -19.578 -16.453 1.64 1 96.56 309 LEU A CA 1
ATOM 2431 C C . LEU A 1 309 ? -20.219 -15.633 2.75 1 96.56 309 LEU A C 1
ATOM 2433 O O . LEU A 1 309 ? -19.828 -15.734 3.916 1 96.56 309 LEU A O 1
ATOM 2437 N N . LYS A 1 310 ? -21.125 -14.766 2.373 1 95.12 310 LYS A N 1
ATOM 2438 C CA . LYS A 1 310 ? -21.844 -13.945 3.348 1 95.12 310 LYS A CA 1
ATOM 2439 C C . LYS A 1 310 ? -22.578 -14.82 4.363 1 95.12 310 LYS A C 1
ATOM 2441 O O . LYS A 1 310 ? -22.688 -14.453 5.535 1 95.12 310 LYS A O 1
ATOM 2446 N N . ASN A 1 311 ? -23 -15.977 3.896 1 95 311 ASN A N 1
ATOM 2447 C CA . ASN A 1 311 ? -23.75 -16.891 4.754 1 95 311 ASN A CA 1
ATOM 2448 C C . ASN A 1 311 ? -22.828 -17.828 5.52 1 95 311 ASN A C 1
ATOM 2450 O O . ASN A 1 311 ? -23.297 -18.781 6.145 1 95 311 ASN A O 1
ATOM 2454 N N . GLY A 1 312 ? -21.516 -17.688 5.41 1 94.88 312 GLY A N 1
ATOM 2455 C CA . GLY A 1 312 ? -20.578 -18.375 6.281 1 94.88 312 GLY A CA 1
ATOM 2456 C C . GLY A 1 312 ? -19.906 -19.562 5.621 1 94.88 312 GLY A C 1
ATOM 2457 O O . GLY A 1 312 ? -19.094 -20.25 6.238 1 94.88 312 GLY A O 1
ATOM 2458 N N . TYR A 1 313 ? -20.266 -19.781 4.379 1 96.5 313 TYR A N 1
ATOM 2459 C CA . TYR A 1 313 ? -19.672 -20.906 3.674 1 96.5 313 TYR A CA 1
ATOM 2460 C C . TYR A 1 313 ? -18.172 -20.672 3.447 1 96.5 313 TYR A C 1
ATOM 2462 O O . TYR A 1 313 ? -17.766 -19.562 3.117 1 96.5 313 TYR A O 1
ATOM 2470 N N . ARG A 1 314 ? -17.391 -21.672 3.758 1 98.19 314 ARG A N 1
ATOM 2471 C CA . ARG A 1 314 ? -15.953 -21.656 3.533 1 98.19 314 ARG A CA 1
ATOM 2472 C C . ARG A 1 314 ? -15.484 -22.984 2.936 1 98.19 314 ARG A C 1
ATOM 2474 O O . ARG A 1 314 ? -16.234 -23.953 2.898 1 98.19 314 ARG A O 1
ATOM 2481 N N . LEU A 1 315 ? -14.258 -22.969 2.391 1 98.31 315 LEU A N 1
ATOM 2482 C CA . LEU A 1 315 ? -13.648 -24.203 1.908 1 98.31 315 LEU A CA 1
ATOM 2483 C C . LEU A 1 315 ? -13.469 -25.188 3.047 1 98.31 315 LEU A C 1
ATOM 2485 O O . LEU A 1 315 ? -13.133 -24.812 4.168 1 98.31 315 LEU A O 1
ATOM 2489 N N . GLY A 1 316 ? -13.617 -26.5 2.738 1 97.12 316 GLY A N 1
ATOM 2490 C CA . GLY A 1 316 ? -13.422 -27.547 3.732 1 97.12 316 GLY A CA 1
ATOM 2491 C C . GLY A 1 316 ? -11.969 -27.984 3.854 1 97.12 316 GLY A C 1
ATOM 2492 O O . GLY A 1 316 ? -11.141 -27.641 3.004 1 97.12 316 GLY A O 1
ATOM 2493 N N . GLN A 1 317 ? -11.711 -28.625 4.977 1 97.31 317 GLN A N 1
ATOM 2494 C CA . GLN A 1 317 ? -10.367 -29.156 5.184 1 97.31 317 GLN A CA 1
ATOM 2495 C C . GLN A 1 317 ? -10.016 -30.219 4.133 1 97.31 317 GLN A C 1
ATOM 2497 O O . GLN A 1 317 ? -10.727 -31.203 3.984 1 97.31 317 GLN A O 1
ATOM 2502 N N . PRO A 1 318 ? -8.977 -29.969 3.377 1 96.31 318 PRO A N 1
ATOM 2503 C CA . PRO A 1 318 ? -8.578 -30.984 2.396 1 96.31 318 PRO A CA 1
ATOM 2504 C C . PRO A 1 318 ? -8.219 -32.312 3.043 1 96.31 318 PRO A C 1
ATOM 2506 O O . PRO A 1 318 ? -7.789 -32.344 4.199 1 96.31 318 PRO A O 1
ATOM 2509 N N . VAL A 1 319 ? -8.32 -33.375 2.262 1 92.25 319 VAL A N 1
ATOM 2510 C CA . VAL A 1 319 ? -7.938 -34.688 2.727 1 92.25 319 VAL A CA 1
ATOM 2511 C C . VAL A 1 319 ? -6.445 -34.719 3.049 1 92.25 319 VAL A C 1
ATOM 2513 O O . VAL A 1 319 ? -5.621 -34.281 2.242 1 92.25 319 VAL A O 1
ATOM 2516 N N . GLY A 1 320 ? -6.137 -35.188 4.266 1 91.06 320 GLY A N 1
ATOM 2517 C CA . GLY A 1 320 ? -4.742 -35.312 4.645 1 91.06 320 GLY A CA 1
ATOM 2518 C C . GLY A 1 320 ? -4.129 -34.031 5.172 1 91.06 320 GLY A C 1
ATOM 2519 O O . GLY A 1 320 ? -2.969 -34.031 5.59 1 91.06 320 GLY A O 1
ATOM 2520 N N . CYS A 1 321 ? -4.867 -33 5.133 1 95.06 321 CYS A N 1
ATOM 2521 C CA . CYS A 1 321 ? -4.375 -31.719 5.621 1 95.06 321 CYS A CA 1
ATOM 2522 C C . CYS A 1 321 ? -4.293 -31.703 7.145 1 95.06 321 CYS A C 1
ATOM 2524 O O . CYS A 1 321 ? -5.289 -31.969 7.824 1 95.06 321 CYS A O 1
ATOM 2526 N N . PRO A 1 322 ? -3.105 -31.438 7.668 1 94.31 322 PRO A N 1
ATOM 2527 C CA . PRO A 1 322 ? -3.004 -31.328 9.125 1 94.31 322 PRO A CA 1
ATOM 2528 C C . PRO A 1 322 ? -3.945 -30.266 9.703 1 94.31 322 PRO A C 1
ATOM 2530 O O . PRO A 1 322 ? -4.16 -29.219 9.086 1 94.31 322 PRO A O 1
ATOM 2533 N N . ASP A 1 323 ? -4.387 -30.516 10.875 1 94.12 323 ASP A N 1
ATOM 2534 C CA . ASP A 1 323 ? -5.309 -29.609 11.555 1 94.12 323 ASP A CA 1
ATOM 2535 C C . ASP A 1 323 ? -4.688 -28.219 11.727 1 94.12 323 ASP A C 1
ATOM 2537 O O . ASP A 1 323 ? -5.383 -27.219 11.617 1 94.12 323 ASP A O 1
ATOM 2541 N N . GLU A 1 324 ? -3.418 -28.219 11.984 1 92.31 324 GLU A N 1
ATOM 2542 C CA . GLU A 1 324 ? -2.715 -26.953 12.219 1 92.31 324 GLU A CA 1
ATOM 2543 C C . GLU A 1 324 ? -2.752 -26.062 10.977 1 92.31 324 GLU A C 1
ATOM 2545 O O . GLU A 1 324 ? -2.992 -24.859 11.086 1 92.31 324 GLU A O 1
ATOM 2550 N N . LEU A 1 325 ? -2.553 -26.719 9.883 1 95.75 325 LEU A N 1
ATOM 2551 C CA . LEU A 1 325 ? -2.535 -25.953 8.641 1 95.75 325 LEU A CA 1
ATOM 2552 C C . LEU A 1 325 ? -3.936 -25.469 8.273 1 95.75 325 LEU A C 1
ATOM 2554 O O . LEU A 1 325 ? -4.105 -24.359 7.793 1 95.75 325 LEU A O 1
ATOM 2558 N N . PHE A 1 326 ? -4.891 -26.328 8.523 1 96.75 326 PHE A N 1
ATOM 2559 C CA . PHE A 1 326 ? -6.266 -25.922 8.234 1 96.75 326 PHE A CA 1
ATOM 2560 C C . PHE A 1 326 ? -6.715 -24.812 9.164 1 96.75 326 PHE A C 1
ATOM 2562 O O . PHE A 1 326 ? -7.477 -23.922 8.758 1 96.75 326 PHE A O 1
ATOM 2569 N N . ALA A 1 327 ? -6.254 -24.828 10.375 1 95.69 327 ALA A N 1
ATOM 2570 C CA . ALA A 1 327 ? -6.555 -23.734 11.305 1 95.69 327 ALA A CA 1
ATOM 2571 C C . ALA A 1 327 ? -6.062 -22.406 10.758 1 95.69 327 ALA A C 1
ATOM 2573 O O . ALA A 1 327 ? -6.762 -21.391 10.859 1 95.69 327 ALA A O 1
ATOM 2574 N N . VAL A 1 328 ? -4.883 -22.422 10.211 1 96.5 328 VAL A N 1
ATOM 2575 C CA . VAL A 1 328 ? -4.328 -21.219 9.609 1 96.5 328 VAL A CA 1
ATOM 2576 C C . VAL A 1 328 ? -5.254 -20.719 8.508 1 96.5 328 VAL A C 1
ATOM 2578 O O . VAL A 1 328 ? -5.586 -19.531 8.453 1 96.5 328 VAL A O 1
ATOM 2581 N N . MET A 1 329 ? -5.695 -21.625 7.652 1 98.06 329 MET A N 1
ATOM 2582 C CA . MET A 1 329 ? -6.598 -21.266 6.562 1 98.06 329 MET A CA 1
ATOM 2583 C C . MET A 1 329 ? -7.887 -20.656 7.105 1 98.06 329 MET A C 1
ATOM 2585 O O . MET A 1 329 ? -8.32 -19.594 6.645 1 98.06 329 MET A O 1
ATOM 2589 N N . SER A 1 330 ? -8.375 -21.281 8.062 1 97.5 330 SER A N 1
ATOM 2590 C CA . SER A 1 330 ? -9.664 -20.875 8.617 1 97.5 330 SER A CA 1
ATOM 2591 C C . SER A 1 330 ? -9.602 -19.484 9.227 1 97.5 330 SER A C 1
ATOM 2593 O O . SER A 1 330 ? -10.539 -18.703 9.094 1 97.5 330 SER A O 1
ATOM 2595 N N . TYR A 1 331 ? -8.523 -19.172 9.859 1 96.56 331 TYR A N 1
ATOM 2596 C CA . TYR A 1 331 ? -8.367 -17.844 10.453 1 96.56 331 TYR A CA 1
ATOM 2597 C C . TYR A 1 331 ? -8.234 -16.781 9.383 1 96.56 331 TYR A C 1
ATOM 2599 O O . TYR A 1 331 ? -8.664 -15.641 9.57 1 96.56 331 TYR A O 1
ATOM 2607 N N . CYS A 1 332 ? -7.684 -17.141 8.266 1 98.19 332 CYS A N 1
ATOM 2608 C CA . CYS A 1 332 ? -7.566 -16.203 7.152 1 98.19 332 CYS A CA 1
ATOM 2609 C C . CYS A 1 332 ? -8.93 -15.859 6.574 1 98.19 332 CYS A C 1
ATOM 2611 O O . CYS A 1 332 ? -9.102 -14.82 5.938 1 98.19 332 CYS A O 1
ATOM 2613 N N . TRP A 1 333 ? -9.914 -16.75 6.844 1 98.25 333 TRP A N 1
ATOM 2614 C CA . TRP A 1 333 ? -11.211 -16.625 6.18 1 98.25 333 TRP A CA 1
ATOM 2615 C C . TRP A 1 333 ? -12.258 -16.047 7.133 1 98.25 333 TRP A C 1
ATOM 2617 O O . TRP A 1 333 ? -13.461 -16.156 6.883 1 98.25 333 TRP A O 1
ATOM 2627 N N . LEU A 1 334 ? -11.781 -15.523 8.242 1 96.44 334 LEU A N 1
ATOM 2628 C CA . LEU A 1 334 ? -12.727 -14.859 9.141 1 96.44 334 LEU A CA 1
ATOM 2629 C C . LEU A 1 334 ? -13.477 -13.75 8.406 1 96.44 334 LEU A C 1
ATOM 2631 O O . LEU A 1 334 ? -12.891 -13.039 7.59 1 96.44 334 LEU A O 1
ATOM 2635 N N . ALA A 1 335 ? -14.758 -13.539 8.703 1 94.38 335 ALA A N 1
ATOM 2636 C CA . ALA A 1 335 ? -15.648 -12.641 7.977 1 94.38 335 ALA A CA 1
ATOM 2637 C C . ALA A 1 335 ? -15.211 -11.188 8.125 1 94.38 335 ALA A C 1
ATOM 2639 O O . ALA A 1 335 ? -15.18 -10.438 7.145 1 94.38 335 ALA A O 1
ATOM 2640 N N . ASN A 1 336 ? -14.93 -10.859 9.305 1 92.75 336 ASN A N 1
ATOM 2641 C CA . ASN A 1 336 ? -14.469 -9.5 9.562 1 92.75 336 ASN A CA 1
ATOM 2642 C C . ASN A 1 336 ? -12.984 -9.336 9.25 1 92.75 336 ASN A C 1
ATOM 2644 O O . ASN A 1 336 ? -12.141 -9.977 9.875 1 92.75 336 ASN A O 1
ATOM 2648 N N . PRO A 1 337 ? -12.648 -8.492 8.312 1 94.19 337 PRO A N 1
ATOM 2649 C CA . PRO A 1 337 ? -11.25 -8.32 7.93 1 94.19 337 PRO A CA 1
ATOM 2650 C C . PRO A 1 337 ? -10.352 -7.961 9.109 1 94.19 337 PRO A C 1
ATOM 2652 O O . PRO A 1 337 ? -9.195 -8.391 9.156 1 94.19 337 PRO A O 1
ATOM 2655 N N . ALA A 1 338 ? -10.805 -7.238 10.047 1 87.19 338 ALA A N 1
ATOM 2656 C CA . ALA A 1 338 ? -10.016 -6.77 11.18 1 87.19 338 ALA A CA 1
ATOM 2657 C C . ALA A 1 338 ? -9.633 -7.93 12.094 1 87.19 338 ALA A C 1
ATOM 2659 O O . ALA A 1 338 ? -8.688 -7.824 12.875 1 87.19 338 ALA A O 1
ATOM 2660 N N . ASP A 1 339 ? -10.367 -9.031 11.992 1 91.38 339 ASP A N 1
ATOM 2661 C CA . ASP A 1 339 ? -10.133 -10.172 12.875 1 91.38 339 ASP A CA 1
ATOM 2662 C C . ASP A 1 339 ? -9.133 -11.148 12.25 1 91.38 339 ASP A C 1
ATOM 2664 O O . ASP A 1 339 ? -8.656 -12.062 12.922 1 91.38 339 ASP A O 1
ATOM 2668 N N . ARG A 1 340 ? -8.828 -10.922 11.047 1 94.69 340 ARG A N 1
ATOM 2669 C CA . ARG A 1 340 ? -7.887 -11.82 10.383 1 94.69 340 ARG A CA 1
ATOM 2670 C C . ARG A 1 340 ? -6.469 -11.609 10.906 1 94.69 340 ARG A C 1
ATOM 2672 O O . ARG A 1 340 ? -6.105 -10.492 11.297 1 94.69 340 ARG A O 1
ATOM 2679 N N . PRO A 1 341 ? -5.695 -12.648 10.953 1 92.69 341 PRO A N 1
ATOM 2680 C CA . PRO A 1 341 ? -4.367 -12.523 11.555 1 92.69 341 PRO A CA 1
ATOM 2681 C C . PRO A 1 341 ? -3.434 -11.625 10.758 1 92.69 341 PRO A C 1
ATOM 2683 O O . PRO A 1 341 ? -3.439 -11.656 9.523 1 92.69 341 PRO A O 1
ATOM 2686 N N . PRO A 1 342 ? -2.65 -10.828 11.492 1 89.69 342 PRO A N 1
ATOM 2687 C CA . PRO A 1 342 ? -1.583 -10.102 10.805 1 89.69 342 PRO A CA 1
ATOM 2688 C C . PRO A 1 342 ? -0.507 -11.023 10.234 1 89.69 342 PRO A C 1
ATOM 2690 O O . PRO A 1 342 ? -0.325 -12.141 10.734 1 89.69 342 PRO A O 1
ATOM 2693 N N . LEU A 1 343 ? 0.218 -10.586 9.289 1 92.62 343 LEU A N 1
ATOM 2694 C CA . LEU A 1 343 ? 1.164 -11.406 8.539 1 92.62 343 LEU A CA 1
ATOM 2695 C C . LEU A 1 343 ? 2.266 -11.93 9.453 1 92.62 343 LEU A C 1
ATOM 2697 O O . LEU A 1 343 ? 2.635 -13.109 9.375 1 92.62 343 LEU A O 1
ATOM 2701 N N . PRO A 1 344 ? 2.797 -11.055 10.375 1 87.25 344 PRO A N 1
ATOM 2702 C CA . PRO A 1 344 ? 3.848 -11.586 11.25 1 87.25 344 PRO A CA 1
ATOM 2703 C C . PRO A 1 344 ? 3.359 -12.742 12.117 1 87.25 344 PRO A C 1
ATOM 2705 O O . PRO A 1 344 ? 4.125 -13.664 12.406 1 87.25 344 PRO A O 1
ATOM 2708 N N . GLN A 1 345 ? 2.176 -12.648 12.492 1 89.88 345 GLN A N 1
ATOM 2709 C CA . GLN A 1 345 ? 1.603 -13.727 13.289 1 89.88 345 GLN A CA 1
ATOM 2710 C C . GLN A 1 345 ? 1.482 -15.008 12.469 1 89.88 345 GLN A C 1
ATOM 2712 O O . GLN A 1 345 ? 1.778 -16.094 12.961 1 89.88 345 GLN A O 1
ATOM 2717 N N . LEU A 1 346 ? 1.015 -14.898 11.266 1 94.69 346 LEU A N 1
ATOM 2718 C CA . LEU A 1 346 ? 0.936 -16.047 10.367 1 94.69 346 LEU A CA 1
ATOM 2719 C C . LEU A 1 346 ? 2.311 -16.672 10.156 1 94.69 346 LEU A C 1
ATOM 2721 O O . LEU A 1 346 ? 2.449 -17.891 10.164 1 94.69 346 LEU A O 1
ATOM 2725 N N . LEU A 1 347 ? 3.299 -15.812 9.969 1 94.5 347 LEU A N 1
ATOM 2726 C CA . LEU A 1 347 ? 4.66 -16.281 9.734 1 94.5 347 LEU A CA 1
ATOM 2727 C C . LEU A 1 347 ? 5.168 -17.094 10.922 1 94.5 347 LEU A C 1
ATOM 2729 O O . LEU A 1 347 ? 5.734 -18.172 10.742 1 94.5 347 LEU A O 1
ATOM 2733 N N . SER A 1 348 ? 4.961 -16.516 12.117 1 90.81 348 SER A N 1
ATOM 2734 C CA . SER A 1 348 ? 5.402 -17.203 13.328 1 90.81 348 SER A CA 1
ATOM 2735 C C . SER A 1 348 ? 4.754 -18.578 13.453 1 90.81 348 SER A C 1
ATOM 2737 O O . SER A 1 348 ? 5.43 -19.562 13.766 1 90.81 348 SER A O 1
ATOM 2739 N N . PHE A 1 349 ? 3.512 -18.641 13.203 1 92.25 349 PHE A N 1
ATOM 2740 C CA . PHE A 1 349 ? 2.775 -19.891 13.312 1 92.25 349 PHE A CA 1
ATOM 2741 C C . PHE A 1 349 ? 3.299 -20.906 12.312 1 92.25 349 PHE A C 1
ATOM 2743 O O . PHE A 1 349 ? 3.535 -22.062 12.664 1 92.25 349 PHE A O 1
ATOM 2750 N N . LEU A 1 350 ? 3.438 -20.531 11.102 1 95.81 350 LEU A N 1
ATOM 2751 C CA . LEU A 1 350 ? 3.844 -21.453 10.047 1 95.81 350 LEU A CA 1
ATOM 2752 C C . LEU A 1 350 ? 5.277 -21.922 10.266 1 95.81 350 LEU A C 1
ATOM 2754 O O . LEU A 1 350 ? 5.605 -23.078 9.969 1 95.81 350 LEU A O 1
ATOM 2758 N N . GLN A 1 351 ? 6.113 -21.016 10.75 1 93.12 351 GLN A N 1
ATOM 2759 C CA . GLN A 1 351 ? 7.492 -21.391 11.023 1 93.12 351 GLN A CA 1
ATOM 2760 C C . GLN A 1 351 ? 7.559 -22.422 12.148 1 93.12 351 GLN A C 1
ATOM 2762 O O . GLN A 1 351 ? 8.344 -23.375 12.086 1 93.12 351 GLN A O 1
ATOM 2767 N N . GLU A 1 352 ? 6.785 -22.203 13.172 1 89.94 352 GLU A N 1
ATOM 2768 C CA . GLU A 1 352 ? 6.711 -23.172 14.258 1 89.94 352 GLU A CA 1
ATOM 2769 C C . GLU A 1 352 ? 6.203 -24.516 13.766 1 89.94 352 GLU A C 1
ATOM 2771 O O . GLU A 1 352 ? 6.727 -25.562 14.148 1 89.94 352 GLU A O 1
ATOM 2776 N N . PHE A 1 353 ? 5.18 -24.484 12.992 1 92.19 353 PHE A N 1
ATOM 2777 C CA . PHE A 1 353 ? 4.617 -25.719 12.445 1 92.19 353 PHE A CA 1
ATOM 2778 C C . PHE A 1 353 ? 5.633 -26.438 11.562 1 92.19 353 PHE A C 1
ATOM 2780 O O . PHE A 1 353 ? 5.746 -27.656 11.602 1 92.19 353 PHE A O 1
ATOM 2787 N N . TYR A 1 354 ? 6.344 -25.641 10.766 1 92.88 354 TYR A N 1
ATOM 2788 C CA . TYR A 1 354 ? 7.387 -26.219 9.922 1 92.88 354 TYR A CA 1
ATOM 2789 C C . TYR A 1 354 ? 8.43 -26.953 10.75 1 92.88 354 TYR A C 1
ATOM 2791 O O . TYR A 1 354 ? 8.852 -28.047 10.398 1 92.88 354 TYR A O 1
ATOM 2799 N N . THR A 1 355 ? 8.852 -26.297 11.836 1 89.62 355 THR A N 1
ATOM 2800 C CA . THR A 1 355 ? 9.852 -26.891 12.719 1 89.62 355 THR A CA 1
ATOM 2801 C C . THR A 1 355 ? 9.32 -28.156 13.359 1 89.62 355 THR A C 1
ATOM 2803 O O . THR A 1 355 ? 10.062 -29.141 13.516 1 89.62 355 THR A O 1
ATOM 2806 N N . ALA A 1 356 ? 8.062 -28.156 13.727 1 86.88 356 ALA A N 1
ATOM 2807 C CA . ALA A 1 356 ? 7.434 -29.328 14.336 1 86.88 356 ALA A CA 1
ATOM 2808 C C . ALA A 1 356 ? 7.379 -30.484 13.344 1 86.88 356 ALA A C 1
ATOM 2810 O O . ALA A 1 356 ? 7.516 -31.641 13.734 1 86.88 356 ALA A O 1
ATOM 2811 N N . LEU A 1 357 ? 7.16 -30.188 12.141 1 86.62 357 LEU A N 1
ATOM 2812 C CA . LEU A 1 357 ? 7.113 -31.219 11.102 1 86.62 357 LEU A CA 1
ATOM 2813 C C . LEU A 1 357 ? 8.492 -31.844 10.898 1 86.62 357 LEU A C 1
ATOM 2815 O O . LEU A 1 357 ? 8.594 -33 10.508 1 86.62 357 LEU A O 1
ATOM 2819 N N . CYS A 1 358 ? 9.5 -31.062 11.047 1 81.12 358 CYS A N 1
ATOM 2820 C CA . CYS A 1 358 ? 10.859 -31.547 10.836 1 81.12 358 CYS A CA 1
ATOM 2821 C C . CYS A 1 358 ? 11.289 -32.469 11.961 1 81.12 358 CYS A C 1
ATOM 2823 O O . CYS A 1 358 ? 12.156 -33.344 11.766 1 81.12 358 CYS A O 1
ATOM 2825 N N . ARG A 1 359 ? 10.742 -32.312 13.102 1 71.5 359 ARG A N 1
ATOM 2826 C CA . ARG A 1 359 ? 11.102 -33.156 14.234 1 71.5 359 ARG A CA 1
ATOM 2827 C C . ARG A 1 359 ? 10.562 -34.562 14.062 1 71.5 359 ARG A C 1
ATOM 2829 O O . ARG A 1 359 ? 11.133 -35.531 14.578 1 71.5 359 ARG A O 1
ATOM 2836 N N . PHE A 1 360 ? 9.484 -34.656 13.414 1 56.28 360 PHE A N 1
ATOM 2837 C CA . PHE A 1 360 ? 8.906 -36 13.281 1 56.28 360 PHE A CA 1
ATOM 2838 C C . PHE A 1 360 ? 9.516 -36.75 12.094 1 56.28 360 PHE A C 1
ATOM 2840 O O . PHE A 1 360 ? 9.133 -37.875 11.797 1 56.28 360 PHE A O 1
ATOM 2847 N N . ILE A 1 361 ? 10.367 -36.125 11.43 1 47 361 ILE A N 1
ATOM 2848 C CA . ILE A 1 361 ? 11.078 -36.906 10.43 1 47 361 ILE A CA 1
ATOM 2849 C C . ILE A 1 361 ? 12.406 -37.406 11.008 1 47 361 ILE A C 1
ATOM 2851 O O . ILE A 1 361 ? 13.117 -36.656 11.68 1 47 361 ILE A O 1
ATOM 2855 N N . MET B 1 1 ? 28.469 55.5 20.547 1 22.97 1 MET B N 1
ATOM 2856 C CA . MET B 1 1 ? 28.859 54.469 21.5 1 22.97 1 MET B CA 1
ATOM 2857 C C . MET B 1 1 ? 28.438 53.062 21.016 1 22.97 1 MET B C 1
ATOM 2859 O O . MET B 1 1 ? 27.25 52.812 20.812 1 22.97 1 MET B O 1
ATOM 2863 N N . THR B 1 2 ? 29.344 52.375 20.234 1 22.48 2 THR B N 1
ATOM 2864 C CA . THR B 1 2 ? 29.391 51.344 19.188 1 22.48 2 THR B CA 1
ATOM 2865 C C . THR B 1 2 ? 29.109 49.969 19.781 1 22.48 2 THR B C 1
ATOM 2867 O O . THR B 1 2 ? 29.875 49.469 20.594 1 22.48 2 THR B O 1
ATOM 2870 N N . ALA B 1 3 ? 27.812 49.656 20.109 1 24.78 3 ALA B N 1
ATOM 2871 C CA . ALA B 1 3 ? 27.422 48.531 20.938 1 24.78 3 ALA B CA 1
ATOM 2872 C C . ALA B 1 3 ? 28 47.219 20.406 1 24.78 3 ALA B C 1
ATOM 2874 O O . ALA B 1 3 ? 27.828 46.906 19.219 1 24.78 3 ALA B O 1
ATOM 2875 N N . ILE B 1 4 ? 29.109 46.625 20.922 1 22.05 4 ILE B N 1
ATOM 2876 C CA . ILE B 1 4 ? 30.062 45.562 20.672 1 22.05 4 ILE B CA 1
ATOM 2877 C C . ILE B 1 4 ? 29.344 44.219 20.609 1 22.05 4 ILE B C 1
ATOM 2879 O O . ILE B 1 4 ? 29.031 43.625 21.641 1 22.05 4 ILE B O 1
ATOM 2883 N N . TYR B 1 5 ? 28.125 44.094 20.047 1 22.53 5 TYR B N 1
ATOM 2884 C CA . TYR B 1 5 ? 27.328 42.875 20.188 1 22.53 5 TYR B CA 1
ATOM 2885 C C . TYR B 1 5 ? 28.094 41.656 19.688 1 22.53 5 TYR B C 1
ATOM 2887 O O . TYR B 1 5 ? 28.531 41.625 18.547 1 22.53 5 TYR B O 1
ATOM 2895 N N . ASP B 1 6 ? 28.844 40.938 20.547 1 21.17 6 ASP B N 1
ATOM 2896 C CA . ASP B 1 6 ? 29.797 39.812 20.516 1 21.17 6 ASP B CA 1
ATOM 2897 C C . ASP B 1 6 ? 29.25 38.656 19.703 1 21.17 6 ASP B C 1
ATOM 2899 O O . ASP B 1 6 ? 28.047 38.531 19.5 1 21.17 6 ASP B O 1
ATOM 2903 N N . ASN B 1 7 ? 30.156 37.688 19.25 1 21.11 7 ASN B N 1
ATOM 2904 C CA . ASN B 1 7 ? 30.531 36.656 18.312 1 21.11 7 ASN B CA 1
ATOM 2905 C C . ASN B 1 7 ? 29.828 35.344 18.641 1 21.11 7 ASN B C 1
ATOM 2907 O O . ASN B 1 7 ? 30.172 34.688 19.625 1 21.11 7 ASN B O 1
ATOM 2911 N N . ASN B 1 8 ? 28.531 35.281 18.719 1 21.8 8 ASN B N 1
ATOM 2912 C CA . ASN B 1 8 ? 27.766 34.094 19.094 1 21.8 8 ASN B CA 1
ATOM 2913 C C . ASN B 1 8 ? 28.25 32.844 18.359 1 21.8 8 ASN B C 1
ATOM 2915 O O . ASN B 1 8 ? 28.25 32.812 17.141 1 21.8 8 ASN B O 1
ATOM 2919 N N . GLN B 1 9 ? 29.203 32.156 18.953 1 22.22 9 GLN B N 1
ATOM 2920 C CA . GLN B 1 9 ? 29.938 30.938 18.578 1 22.22 9 GLN B CA 1
ATOM 2921 C C . GLN B 1 9 ? 28.969 29.828 18.172 1 22.22 9 GLN B C 1
ATOM 2923 O O . GLN B 1 9 ? 28.078 29.469 18.938 1 22.22 9 GLN B O 1
ATOM 2928 N N . HIS B 1 10 ? 28.562 29.719 17.031 1 23.64 10 HIS B N 1
ATOM 2929 C CA . HIS B 1 10 ? 27.734 28.75 16.312 1 23.64 10 HIS B CA 1
ATOM 2930 C C . HIS B 1 10 ? 28.219 27.328 16.547 1 23.64 10 HIS B C 1
ATOM 2932 O O . HIS B 1 10 ? 29.328 26.969 16.109 1 23.64 10 HIS B O 1
ATOM 2938 N N . VAL B 1 11 ? 28.047 26.781 17.781 1 22.42 11 VAL B N 1
ATOM 2939 C CA . VAL B 1 11 ? 28.594 25.484 18.203 1 22.42 11 VAL B CA 1
ATOM 2940 C C . VAL B 1 11 ? 28.062 24.391 17.297 1 22.42 11 VAL B C 1
ATOM 2942 O O . VAL B 1 11 ? 26.859 24.125 17.25 1 22.42 11 VAL B O 1
ATOM 2945 N N . PHE B 1 12 ? 28.391 24.344 16.141 1 23.25 12 PHE B N 1
ATOM 2946 C CA . PHE B 1 12 ? 28.062 23.25 15.234 1 23.25 12 PHE B CA 1
ATOM 2947 C C . PHE B 1 12 ? 28.578 21.922 15.781 1 23.25 12 PHE B C 1
ATOM 2949 O O . PHE B 1 12 ? 29.719 21.828 16.234 1 23.25 12 PHE B O 1
ATOM 2956 N N . LEU B 1 13 ? 27.812 21.234 16.531 1 24.28 13 LEU B N 1
ATOM 2957 C CA . LEU B 1 13 ? 28.312 19.984 17.078 1 24.28 13 LEU B CA 1
ATOM 2958 C C . LEU B 1 13 ? 28.734 19.031 15.977 1 24.28 13 LEU B C 1
ATOM 2960 O O . LEU B 1 13 ? 27.984 18.781 15.039 1 24.28 13 LEU B O 1
ATOM 2964 N N . ARG B 1 14 ? 29.859 19.203 15.586 1 20.91 14 ARG B N 1
ATOM 2965 C CA . ARG B 1 14 ? 30.438 18.219 14.688 1 20.91 14 ARG B CA 1
ATOM 2966 C C . ARG B 1 14 ? 30.469 16.844 15.344 1 20.91 14 ARG B C 1
ATOM 2968 O O . ARG B 1 14 ? 31.031 16.688 16.438 1 20.91 14 ARG B O 1
ATOM 2975 N N . LEU B 1 15 ? 29.703 16.078 15.227 1 21.56 15 LEU B N 1
ATOM 2976 C CA . LEU B 1 15 ? 29.859 14.719 15.742 1 21.56 15 LEU B CA 1
ATOM 2977 C C . LEU B 1 15 ? 31.156 14.094 15.234 1 21.56 15 LEU B C 1
ATOM 2979 O O . LEU B 1 15 ? 31.297 13.812 14.047 1 21.56 15 LEU B O 1
ATOM 2983 N N . GLY B 1 16 ? 32.469 14.773 15.609 1 20.64 16 GLY B N 1
ATOM 2984 C CA . GLY B 1 16 ? 33.812 14.344 15.336 1 20.64 16 GLY B CA 1
ATOM 2985 C C . GLY B 1 16 ? 34.031 12.852 15.562 1 20.64 16 GLY B C 1
ATOM 2986 O O . GLY B 1 16 ? 33.25 12.211 16.266 1 20.64 16 GLY B O 1
ATOM 2987 N N . SER B 1 17 ? 35.062 12.273 14.844 1 21.72 17 SER B N 1
ATOM 2988 C CA . SER B 1 17 ? 35.594 10.922 14.727 1 21.72 17 SER B CA 1
ATOM 2989 C C . SER B 1 17 ? 36.25 10.477 16.031 1 21.72 17 SER B C 1
ATOM 2991 O O . SER B 1 17 ? 36.594 9.305 16.188 1 21.72 17 SER B O 1
ATOM 2993 N N . GLY B 1 18 ? 36.969 11.398 16.844 1 20.08 18 GLY B N 1
ATOM 2994 C CA . GLY B 1 18 ? 38 11.047 17.781 1 20.08 18 GLY B CA 1
ATOM 2995 C C . GLY B 1 18 ? 37.5 10.297 19 1 20.08 18 GLY B C 1
ATOM 2996 O O . GLY B 1 18 ? 37.281 10.883 20.062 1 20.08 18 GLY B O 1
ATOM 2997 N N . LEU B 1 19 ? 36.688 9.305 19.047 1 21.14 19 LEU B N 1
ATOM 2998 C CA . LEU B 1 19 ? 36.625 8.492 20.266 1 21.14 19 LEU B CA 1
ATOM 2999 C C . LEU B 1 19 ? 38.031 8.07 20.672 1 21.14 19 LEU B C 1
ATOM 3001 O O . LEU B 1 19 ? 38.688 7.305 19.969 1 21.14 19 LEU B O 1
ATOM 3005 N N . GLY B 1 20 ? 38.906 9.008 21.031 1 19.53 20 GLY B N 1
ATOM 3006 C CA . GLY B 1 20 ? 40.125 8.742 21.766 1 19.53 20 GLY B CA 1
ATOM 3007 C C . GLY B 1 20 ? 40 7.602 22.766 1 19.53 20 GLY B C 1
ATOM 3008 O O . GLY B 1 20 ? 38.906 7.27 23.188 1 19.53 20 GLY B O 1
ATOM 3009 N N . ARG B 1 21 ? 41.188 6.832 22.891 1 20.38 21 ARG B N 1
ATOM 3010 C CA . ARG B 1 21 ? 41.406 5.625 23.688 1 20.38 21 ARG B CA 1
ATOM 3011 C C . ARG B 1 21 ? 41.25 5.922 25.172 1 20.38 21 ARG B C 1
ATOM 3013 O O . ARG B 1 21 ? 42.188 6.406 25.812 1 20.38 21 ARG B O 1
ATOM 3020 N N . ALA B 1 22 ? 40.438 6.801 25.672 1 18.06 22 ALA B N 1
ATOM 3021 C CA . ALA B 1 22 ? 40.594 6.984 27.125 1 18.06 22 ALA B CA 1
ATOM 3022 C C . ALA B 1 22 ? 40.969 5.676 27.812 1 18.06 22 ALA B C 1
ATOM 3024 O O . ALA B 1 22 ? 40.562 4.598 27.359 1 18.06 22 ALA B O 1
ATOM 3025 N N . SER B 1 23 ? 41.938 5.742 28.812 1 18.88 23 SER B N 1
ATOM 3026 C CA . SER B 1 23 ? 42.688 4.781 29.641 1 18.88 23 SER B CA 1
ATOM 3027 C C . SER B 1 23 ? 41.75 3.676 30.141 1 18.88 23 SER B C 1
ATOM 3029 O O . SER B 1 23 ? 40.531 3.781 30.016 1 18.88 23 SER B O 1
ATOM 3031 N N . SER B 1 24 ? 42.219 2.922 31.281 1 18.16 24 SER B N 1
ATOM 3032 C CA . SER B 1 24 ? 42.156 1.566 31.828 1 18.16 24 SER B CA 1
ATOM 3033 C C . SER B 1 24 ? 40.844 1.271 32.5 1 18.16 24 SER B C 1
ATOM 3035 O O . SER B 1 24 ? 40.531 0.119 32.812 1 18.16 24 SER B O 1
ATOM 3037 N N . ILE B 1 25 ? 40.125 2.371 33 1 18.44 25 ILE B N 1
ATOM 3038 C CA . ILE B 1 25 ? 39.562 2.121 34.344 1 18.44 25 ILE B CA 1
ATOM 3039 C C . ILE B 1 25 ? 38.625 0.9 34.281 1 18.44 25 ILE B C 1
ATOM 3041 O O . ILE B 1 25 ? 38.094 0.56 33.219 1 18.44 25 ILE B O 1
ATOM 3045 N N . GLY B 1 26 ? 38.062 0.478 35.531 1 17.53 26 GLY B N 1
ATOM 3046 C CA . GLY B 1 26 ? 37.594 -0.729 36.188 1 17.53 26 GLY B CA 1
ATOM 3047 C C . GLY B 1 26 ? 36.375 -1.326 35.531 1 17.53 26 GLY B C 1
ATOM 3048 O O . GLY B 1 26 ? 35.719 -0.675 34.719 1 17.53 26 GLY B O 1
ATOM 3049 N N . SER B 1 27 ? 35.938 -2.592 35.875 1 18.72 27 SER B N 1
ATOM 3050 C CA . SER B 1 27 ? 35.219 -3.797 35.5 1 18.72 27 SER B CA 1
ATOM 3051 C C . SER B 1 27 ? 33.719 -3.549 35.469 1 18.72 27 SER B C 1
ATOM 3053 O O . SER B 1 27 ? 32.906 -4.488 35.375 1 18.72 27 SER B O 1
ATOM 3055 N N . GLY B 1 28 ? 33.281 -2.258 35.531 1 17.27 28 GLY B N 1
ATOM 3056 C CA . GLY B 1 28 ? 31.984 -2.139 36.188 1 17.27 28 GLY B CA 1
ATOM 3057 C C . GLY B 1 28 ? 30.906 -2.945 35.5 1 17.27 28 GLY B C 1
ATOM 3058 O O . GLY B 1 28 ? 31.016 -3.279 34.344 1 17.27 28 GLY B O 1
ATOM 3059 N N . SER B 1 29 ? 30.031 -3.559 36.375 1 17.3 29 SER B N 1
ATOM 3060 C CA . SER B 1 29 ? 29.031 -4.613 36.344 1 17.3 29 SER B CA 1
ATOM 3061 C C . SER B 1 29 ? 27.875 -4.238 35.406 1 17.3 29 SER B C 1
ATOM 3063 O O . SER B 1 29 ? 27.219 -3.215 35.594 1 17.3 29 SER B O 1
ATOM 3065 N N . TYR B 1 30 ? 28.109 -4.18 34.188 1 17.3 30 TYR B N 1
ATOM 3066 C CA . TYR B 1 30 ? 27.109 -3.998 33.156 1 17.3 30 TYR B CA 1
ATOM 3067 C C . TYR B 1 30 ? 25.859 -4.812 33.469 1 17.3 30 TYR B C 1
ATOM 3069 O O . TYR B 1 30 ? 25.781 -6 33.125 1 17.3 30 TYR B O 1
ATOM 3077 N N . ALA B 1 31 ? 25.5 -4.637 34.844 1 18.12 31 ALA B N 1
ATOM 3078 C CA . ALA B 1 31 ? 24.344 -5.383 35.344 1 18.12 31 ALA B CA 1
ATOM 3079 C C . ALA B 1 31 ? 23.203 -5.359 34.344 1 18.12 31 ALA B C 1
ATOM 3081 O O . ALA B 1 31 ? 22.844 -4.297 33.812 1 18.12 31 ALA B O 1
ATOM 3082 N N . THR B 1 32 ? 22.922 -6.41 33.875 1 19.67 32 THR B N 1
ATOM 3083 C CA . THR B 1 32 ? 22.203 -7.109 32.812 1 19.67 32 THR B CA 1
ATOM 3084 C C . THR B 1 32 ? 20.703 -6.836 32.906 1 19.67 32 THR B C 1
ATOM 3086 O O . THR B 1 32 ? 20.078 -7.074 33.938 1 19.67 32 THR B O 1
ATOM 3089 N N . ILE B 1 33 ? 20.234 -5.609 32.5 1 18.55 33 ILE B N 1
ATOM 3090 C CA . ILE B 1 33 ? 18.797 -5.316 32.562 1 18.55 33 ILE B CA 1
ATOM 3091 C C . ILE B 1 33 ? 18 -6.59 32.312 1 18.55 33 ILE B C 1
ATOM 3093 O O . ILE B 1 33 ? 17.281 -6.684 31.328 1 18.55 33 ILE B O 1
ATOM 3097 N N . ALA B 1 34 ? 18.859 -7.785 32.344 1 20.84 34 ALA B N 1
ATOM 3098 C CA . ALA B 1 34 ? 18.453 -9.164 32.062 1 20.84 34 ALA B CA 1
ATOM 3099 C C . ALA B 1 34 ? 17.297 -9.586 32.969 1 20.84 34 ALA B C 1
ATOM 3101 O O . ALA B 1 34 ? 16.422 -10.344 32.562 1 20.84 34 ALA B O 1
ATOM 3102 N N . SER B 1 35 ? 17.484 -9.25 34.375 1 19.47 35 SER B N 1
ATOM 3103 C CA . SER B 1 35 ? 17.016 -10.125 35.438 1 19.47 35 SER B CA 1
ATOM 3104 C C . SER B 1 35 ? 15.516 -9.945 35.688 1 19.47 35 SER B C 1
ATOM 3106 O O . SER B 1 35 ? 15.023 -10.242 36.781 1 19.47 35 SER B O 1
ATOM 3108 N N . ILE B 1 36 ? 14.797 -9.125 35.156 1 19.22 36 ILE B N 1
ATOM 3109 C CA . ILE B 1 36 ? 13.5 -8.969 35.812 1 19.22 36 ILE B CA 1
ATOM 3110 C C . ILE B 1 36 ? 12.805 -10.32 35.906 1 19.22 36 ILE B C 1
ATOM 3112 O O . ILE B 1 36 ? 12.266 -10.828 34.906 1 19.22 36 ILE B O 1
ATOM 3116 N N . GLN B 1 37 ? 13.539 -11.328 36.594 1 20.12 37 GLN B N 1
ATOM 3117 C CA . GLN B 1 37 ? 13.117 -12.711 36.844 1 20.12 37 GLN B CA 1
ATOM 3118 C C . GLN B 1 37 ? 11.922 -12.766 37.781 1 20.12 37 GLN B C 1
ATOM 3120 O O . GLN B 1 37 ? 12.086 -13.008 39 1 20.12 37 GLN B O 1
ATOM 3125 N N . LYS B 1 38 ? 10.875 -11.938 37.688 1 21.03 38 LYS B N 1
ATOM 3126 C CA . LYS B 1 38 ? 9.961 -12.031 38.812 1 21.03 38 LYS B CA 1
ATOM 3127 C C . LYS B 1 38 ? 9.57 -13.477 39.094 1 21.03 38 LYS B C 1
ATOM 3129 O O . LYS B 1 38 ? 9.469 -14.289 38.188 1 21.03 38 LYS B O 1
ATOM 3134 N N . SER B 1 39 ? 9.852 -13.883 40.188 1 19.89 39 SER B N 1
ATOM 3135 C CA . SER B 1 39 ? 9.453 -15.125 40.844 1 19.89 39 SER B CA 1
ATOM 3136 C C . SER B 1 39 ? 7.961 -15.383 40.688 1 19.89 39 SER B C 1
ATOM 3138 O O . SER B 1 39 ? 7.148 -14.469 40.844 1 19.89 39 SER B O 1
ATOM 3140 N N . PRO B 1 40 ? 7.613 -16.438 40.031 1 22.97 40 PRO B N 1
ATOM 3141 C CA . PRO B 1 40 ? 6.176 -16.656 39.875 1 22.97 40 PRO B CA 1
ATOM 3142 C C . PRO B 1 40 ? 5.445 -16.766 41.219 1 22.97 40 PRO B C 1
ATOM 3144 O O . PRO B 1 40 ? 5.836 -17.578 42.062 1 22.97 40 PRO B O 1
ATOM 3147 N N . PRO B 1 41 ? 5.062 -15.688 41.875 1 21.11 41 PRO B N 1
ATOM 3148 C CA . PRO B 1 41 ? 4.426 -15.906 43.188 1 21.11 41 PRO B CA 1
ATOM 3149 C C . PRO B 1 41 ? 3.424 -17.062 43.156 1 21.11 41 PRO B C 1
ATOM 3151 O O . PRO B 1 41 ? 2.971 -17.469 42.094 1 21.11 41 PRO B O 1
ATOM 3154 N N . SER B 1 42 ? 3.268 -17.719 44.219 1 21.88 42 SER B N 1
ATOM 3155 C CA . SER B 1 42 ? 2.285 -18.766 44.5 1 21.88 42 SER B CA 1
ATOM 3156 C C . SER B 1 42 ? 0.929 -18.422 43.906 1 21.88 42 SER B C 1
ATOM 3158 O O . SER B 1 42 ? 0.61 -17.25 43.719 1 21.88 42 SER B O 1
ATOM 3160 N N . PRO B 1 43 ? 0.142 -19.453 43.5 1 23.78 43 PRO B N 1
ATOM 3161 C CA . PRO B 1 43 ? -1.176 -19.422 42.875 1 23.78 43 PRO B CA 1
ATOM 3162 C C . PRO B 1 43 ? -2.16 -18.516 43.594 1 23.78 43 PRO B C 1
ATOM 3164 O O . PRO B 1 43 ? -3.361 -18.547 43.312 1 23.78 43 PRO B O 1
ATOM 3167 N N . SER B 1 44 ? -1.641 -17.453 44.219 1 21.06 44 SER B N 1
ATOM 3168 C CA . SER B 1 44 ? -2.725 -16.922 45.031 1 21.06 44 SER B CA 1
ATOM 3169 C C . SER B 1 44 ? -3.943 -16.578 44.188 1 21.06 44 SER B C 1
ATOM 3171 O O . SER B 1 44 ? -3.824 -16.359 42.969 1 21.06 44 SER B O 1
ATOM 3173 N N . PRO B 1 45 ? -5.262 -16.391 44.719 1 22.28 45 PRO B N 1
ATOM 3174 C CA . PRO B 1 45 ? -6.551 -16.203 44.031 1 22.28 45 PRO B CA 1
ATOM 3175 C C . PRO B 1 45 ? -6.543 -15.023 43.062 1 22.28 45 PRO B C 1
ATOM 3177 O O . PRO B 1 45 ? -6.367 -13.875 43.469 1 22.28 45 PRO B O 1
ATOM 3180 N N . TYR B 1 46 ? -5.855 -15.047 42.062 1 20.61 46 TYR B N 1
ATOM 3181 C CA . TYR B 1 46 ? -5.156 -14.039 41.25 1 20.61 46 TYR B CA 1
ATOM 3182 C C . TYR B 1 46 ? -6.141 -13.078 40.594 1 20.61 46 TYR B C 1
ATOM 3184 O O . TYR B 1 46 ? -7.078 -13.508 39.938 1 20.61 46 TYR B O 1
ATOM 3192 N N . ALA B 1 47 ? -6.324 -11.828 40.969 1 19.73 47 ALA B N 1
ATOM 3193 C CA . ALA B 1 47 ? -7.18 -10.711 40.562 1 19.73 47 ALA B CA 1
ATOM 3194 C C . ALA B 1 47 ? -7.066 -10.422 39.094 1 19.73 47 ALA B C 1
ATOM 3196 O O . ALA B 1 47 ? -5.961 -10.367 38.531 1 19.73 47 ALA B O 1
ATOM 3197 N N . THR B 1 48 ? -8.047 -10.508 38.062 1 23.03 48 THR B N 1
ATOM 3198 C CA . THR B 1 48 ? -8.617 -10.352 36.719 1 23.03 48 THR B CA 1
ATOM 3199 C C . THR B 1 48 ? -8.195 -9.023 36.094 1 23.03 48 THR B C 1
ATOM 3201 O O . THR B 1 48 ? -8.898 -8.477 35.25 1 23.03 48 THR B O 1
ATOM 3204 N N . SER B 1 49 ? -6.98 -8.523 36.25 1 20.19 49 SER B N 1
ATOM 3205 C CA . SER B 1 49 ? -6.742 -7.113 35.938 1 20.19 49 SER B CA 1
ATOM 3206 C C . SER B 1 49 ? -6.766 -6.848 34.438 1 20.19 49 SER B C 1
ATOM 3208 O O . SER B 1 49 ? -6.562 -7.762 33.656 1 20.19 49 SER B O 1
ATOM 3210 N N . ASP B 1 50 ? -6.793 -5.504 33.875 1 21.05 50 ASP B N 1
ATOM 3211 C CA . ASP B 1 50 ? -7.227 -4.551 32.875 1 21.05 50 ASP B CA 1
ATOM 3212 C C . ASP B 1 50 ? -6.273 -4.547 31.672 1 21.05 50 ASP B C 1
ATOM 3214 O O . ASP B 1 50 ? -6.547 -3.904 30.656 1 21.05 50 ASP B O 1
ATOM 3218 N N . ALA B 1 51 ? -5.023 -4.965 31.781 1 22.38 51 ALA B N 1
ATOM 3219 C CA . ALA B 1 51 ? -4.012 -4.602 30.797 1 22.38 51 ALA B CA 1
ATOM 3220 C C . ALA B 1 51 ? -4.145 -5.457 29.547 1 22.38 51 ALA B C 1
ATOM 3222 O O . ALA B 1 51 ? -3.562 -5.141 28.5 1 22.38 51 ALA B O 1
ATOM 3223 N N . CYS B 1 52 ? -4.418 -6.734 29.625 1 23.39 52 CYS B N 1
ATOM 3224 C CA . CYS B 1 52 ? -4.535 -7.594 28.438 1 23.39 52 CYS B CA 1
ATOM 3225 C C . CYS B 1 52 ? -5.57 -7.047 27.469 1 23.39 52 CYS B C 1
ATOM 3227 O O . CYS B 1 52 ? -5.801 -7.629 26.406 1 23.39 52 CYS B O 1
ATOM 3229 N N . ARG B 1 53 ? -6.453 -6.215 27.828 1 25.25 53 ARG B N 1
ATOM 3230 C CA . ARG B 1 53 ? -7.52 -5.547 27.094 1 25.25 53 ARG B CA 1
ATOM 3231 C C . ARG B 1 53 ? -6.949 -4.543 26.094 1 25.25 53 ARG B C 1
ATOM 3233 O O . ARG B 1 53 ? -7.672 -4.043 25.234 1 25.25 53 ARG B O 1
ATOM 3240 N N . VAL B 1 54 ? -5.672 -4.066 26.406 1 23.62 54 VAL B N 1
ATOM 3241 C CA . VAL B 1 54 ? -5.195 -2.965 25.578 1 23.62 54 VAL B CA 1
ATOM 3242 C C . VAL B 1 54 ? -4.773 -3.494 24.203 1 23.62 54 VAL B C 1
ATOM 3244 O O . VAL B 1 54 ? -5.039 -2.863 23.172 1 23.62 54 VAL B O 1
ATOM 3247 N N . SER B 1 55 ? -3.996 -4.605 24.219 1 24.8 55 SER B N 1
ATOM 3248 C CA . SER B 1 55 ? -3.457 -5.016 22.922 1 24.8 55 SER B CA 1
ATOM 3249 C C . SER B 1 55 ? -4.57 -5.445 21.969 1 24.8 55 SER B C 1
ATOM 3251 O O . SER B 1 55 ? -4.477 -5.223 20.766 1 24.8 55 SER B O 1
ATOM 3253 N N . TYR B 1 56 ? -5.539 -6.188 22.469 1 25.38 56 TYR B N 1
ATOM 3254 C CA . TYR B 1 56 ? -6.758 -6.527 21.75 1 25.38 56 TYR B CA 1
ATOM 3255 C C . TYR B 1 56 ? -7.527 -5.27 21.359 1 25.38 56 TYR B C 1
ATOM 3257 O O . TYR B 1 56 ? -8.211 -5.246 20.328 1 25.38 56 TYR B O 1
ATOM 3265 N N . TYR B 1 57 ? -7.508 -4.273 22.219 1 24.34 57 TYR B N 1
ATOM 3266 C CA . TYR B 1 57 ? -8.203 -3.018 21.953 1 24.34 57 TYR B CA 1
ATOM 3267 C C . TYR B 1 57 ? -7.555 -2.275 20.781 1 24.34 57 TYR B C 1
ATOM 3269 O O . TYR B 1 57 ? -8.234 -1.575 20.031 1 24.34 57 TYR B O 1
ATOM 3277 N N . ALA B 1 58 ? -6.223 -2.271 20.766 1 25.86 58 ALA B N 1
ATOM 3278 C CA . ALA B 1 58 ? -5.652 -1.532 19.641 1 25.86 58 ALA B CA 1
ATOM 3279 C C . ALA B 1 58 ? -6.086 -2.141 18.312 1 25.86 58 ALA B C 1
ATOM 3281 O O . ALA B 1 58 ? -6.402 -1.416 17.359 1 25.86 58 ALA B O 1
ATOM 3282 N N . SER B 1 59 ? -5.98 -3.463 18.172 1 27.5 59 SER B N 1
ATOM 3283 C CA . SER B 1 59 ? -6.512 -4.074 16.953 1 27.5 59 SER B CA 1
ATOM 3284 C C . SER B 1 59 ? -8 -3.781 16.797 1 27.5 59 SER B C 1
ATOM 3286 O O . SER B 1 59 ? -8.477 -3.547 15.688 1 27.5 59 SER B O 1
ATOM 3288 N N . SER B 1 60 ? -8.703 -3.842 17.922 1 27.8 60 SER B N 1
ATOM 3289 C CA . SER B 1 60 ? -10.141 -3.555 17.906 1 27.8 60 SER B CA 1
ATOM 3290 C C . SER B 1 60 ? -10.406 -2.102 17.531 1 27.8 60 SER B C 1
ATOM 3292 O O . SER B 1 60 ? -11.391 -1.806 16.859 1 27.8 60 SER B O 1
ATOM 3294 N N . GLN B 1 61 ? -9.672 -1.235 18.172 1 26.91 61 GLN B N 1
ATOM 3295 C CA . GLN B 1 61 ? -9.938 0.169 17.875 1 26.91 61 GLN B CA 1
ATOM 3296 C C . GLN B 1 61 ? -9.656 0.482 16.406 1 26.91 61 GLN B C 1
ATOM 3298 O O . GLN B 1 61 ? -10.242 1.407 15.836 1 26.91 61 GLN B O 1
ATOM 3303 N N . ILE B 1 62 ? -8.703 -0.125 15.922 1 28.11 62 ILE B N 1
ATOM 3304 C CA . ILE B 1 62 ? -8.578 0.083 14.484 1 28.11 62 ILE B CA 1
ATOM 3305 C C . ILE B 1 62 ? -9.836 -0.425 13.781 1 28.11 62 ILE B C 1
ATOM 3307 O O . ILE B 1 62 ? -10.242 0.111 12.742 1 28.11 62 ILE B O 1
ATOM 3311 N N . MET B 1 63 ? -10.477 -1.488 14.359 1 27.62 63 MET B N 1
ATOM 3312 C CA . MET B 1 63 ? -11.656 -2.115 13.773 1 27.62 63 MET B CA 1
ATOM 3313 C C . MET B 1 63 ? -12.867 -1.199 13.891 1 27.62 63 MET B C 1
ATOM 3315 O O . MET B 1 63 ? -13.969 -1.567 13.477 1 27.62 63 MET B O 1
ATOM 3319 N N . LEU B 1 64 ? -12.914 -0.406 14.836 1 25.59 64 LEU B N 1
ATOM 3320 C CA . LEU B 1 64 ? -14.141 0.38 14.758 1 25.59 64 LEU B CA 1
ATOM 3321 C C . LEU B 1 64 ? -14.32 0.979 13.367 1 25.59 64 LEU B C 1
ATOM 3323 O O . LEU B 1 64 ? -13.977 2.143 13.141 1 25.59 64 LEU B O 1
ATOM 3327 N N . MET B 1 65 ? -13.781 0.325 12.469 1 27.59 65 MET B N 1
ATOM 3328 C CA . MET B 1 65 ? -13.852 0.685 11.055 1 27.59 65 MET B CA 1
ATOM 3329 C C . MET B 1 65 ? -15.305 0.858 10.609 1 27.59 65 MET B C 1
ATOM 3331 O O . MET B 1 65 ? -16.141 -0.005 10.867 1 27.59 65 MET B O 1
ATOM 3335 N N . SER B 1 66 ? -15.641 2.045 10.359 1 26.56 66 SER B N 1
ATOM 3336 C CA . SER B 1 66 ? -16.938 2.451 9.812 1 26.56 66 SER B CA 1
ATOM 3337 C C . SER B 1 66 ? -17.359 1.538 8.664 1 26.56 66 SER B C 1
ATOM 3339 O O . SER B 1 66 ? -16.516 0.929 8 1 26.56 66 SER B O 1
ATOM 3341 N N . GLN B 1 67 ? -18.516 1.008 8.688 1 27.25 67 GLN B N 1
ATOM 3342 C CA . GLN B 1 67 ? -19.375 0.241 7.793 1 27.25 67 GLN B CA 1
ATOM 3343 C C . GLN B 1 67 ? -19.266 0.745 6.355 1 27.25 67 GLN B C 1
ATOM 3345 O O . GLN B 1 67 ? -20.047 0.343 5.488 1 27.25 67 GLN B O 1
ATOM 3350 N N . VAL B 1 68 ? -18.656 1.949 6.121 1 26.41 68 VAL B N 1
ATOM 3351 C CA . VAL B 1 68 ? -18.984 2.436 4.785 1 26.41 68 VAL B CA 1
ATOM 3352 C C . VAL B 1 68 ? -18.172 1.67 3.744 1 26.41 68 VAL B C 1
ATOM 3354 O O . VAL B 1 68 ? -17 1.342 3.977 1 26.41 68 VAL B O 1
ATOM 3357 N N . GLN B 1 69 ? -18.641 1.165 2.666 1 26.94 69 GLN B N 1
ATOM 3358 C CA . GLN B 1 69 ? -18.312 0.421 1.454 1 26.94 69 GLN B CA 1
ATOM 3359 C C . GLN B 1 69 ? -17.094 1.014 0.758 1 26.94 69 GLN B C 1
ATOM 3361 O O . GLN B 1 69 ? -17.188 2.062 0.117 1 26.94 69 GLN B O 1
ATOM 3366 N N . LEU B 1 70 ? -15.945 1.063 1.34 1 30.03 70 LEU B N 1
ATOM 3367 C CA . LEU B 1 70 ? -14.773 1.806 0.881 1 30.03 70 LEU B CA 1
ATOM 3368 C C . LEU B 1 70 ? -14.156 1.141 -0.342 1 30.03 70 LEU B C 1
ATOM 3370 O O . LEU B 1 70 ? -13.82 -0.045 -0.306 1 30.03 70 LEU B O 1
ATOM 3374 N N . GLN B 1 71 ? -14.453 1.478 -1.576 1 30.72 71 GLN B N 1
ATOM 3375 C CA . GLN B 1 71 ? -13.883 1.075 -2.855 1 30.72 71 GLN B CA 1
ATOM 3376 C C . GLN B 1 71 ? -12.406 1.472 -2.945 1 30.72 71 GLN B C 1
ATOM 3378 O O . GLN B 1 71 ? -12.016 2.541 -2.471 1 30.72 71 GLN B O 1
ATOM 3383 N N . ASP B 1 72 ? -11.531 0.74 -3.004 1 33.12 72 ASP B N 1
ATOM 3384 C CA . ASP B 1 72 ? -10.078 0.913 -3.043 1 33.12 72 ASP B CA 1
ATOM 3385 C C . ASP B 1 72 ? -9.672 1.904 -4.133 1 33.12 72 ASP B C 1
ATOM 3387 O O . ASP B 1 72 ? -9.906 1.66 -5.316 1 33.12 72 ASP B O 1
ATOM 3391 N N . PRO B 1 73 ? -9.242 3.068 -4.055 1 36.59 73 PRO B N 1
ATOM 3392 C CA . PRO B 1 73 ? -9.125 4.223 -4.949 1 36.59 73 PRO B CA 1
ATOM 3393 C C . PRO B 1 73 ? -8.008 4.062 -5.98 1 36.59 73 PRO B C 1
ATOM 3395 O O . PRO B 1 73 ? -8.062 4.672 -7.051 1 36.59 73 PRO B O 1
ATOM 3398 N N . ARG B 1 74 ? -6.754 3.543 -5.664 1 35.25 74 ARG B N 1
ATOM 3399 C CA . ARG B 1 74 ? -5.574 3.686 -6.512 1 35.25 74 ARG B CA 1
ATOM 3400 C C . ARG B 1 74 ? -5.754 2.934 -7.828 1 35.25 74 ARG B C 1
ATOM 3402 O O . ARG B 1 74 ? -5.129 3.277 -8.836 1 35.25 74 ARG B O 1
ATOM 3409 N N . PHE B 1 75 ? -6.352 1.709 -7.828 1 37.69 75 PHE B N 1
ATOM 3410 C CA . PHE B 1 75 ? -6.535 0.944 -9.055 1 37.69 75 PHE B CA 1
ATOM 3411 C C . PHE B 1 75 ? -7.898 1.229 -9.672 1 37.69 75 PHE B C 1
ATOM 3413 O O . PHE B 1 75 ? -8.328 0.525 -10.586 1 37.69 75 PHE B O 1
ATOM 3420 N N . VAL B 1 76 ? -8.633 1.94 -8.977 1 41.28 76 VAL B N 1
ATOM 3421 C CA . VAL B 1 76 ? -9.891 2.342 -9.586 1 41.28 76 VAL B CA 1
ATOM 3422 C C . VAL B 1 76 ? -9.641 3.434 -10.625 1 41.28 76 VAL B C 1
ATOM 3424 O O . VAL B 1 76 ? -8.82 4.324 -10.414 1 41.28 76 VAL B O 1
ATOM 3427 N N . ASP B 1 77 ? -9.859 3.059 -11.742 1 51.69 77 ASP B N 1
ATOM 3428 C CA . ASP B 1 77 ? -9.961 4.102 -12.758 1 51.69 77 ASP B CA 1
ATOM 3429 C C . ASP B 1 77 ? -10.352 5.441 -12.133 1 51.69 77 ASP B C 1
ATOM 3431 O O . ASP B 1 77 ? -11.414 5.562 -11.531 1 51.69 77 ASP B O 1
ATOM 3435 N N . PRO B 1 78 ? -9.25 6.258 -11.906 1 56.41 78 PRO B N 1
ATOM 3436 C CA . PRO B 1 78 ? -9.57 7.57 -11.344 1 56.41 78 PRO B CA 1
ATOM 3437 C C . PRO B 1 78 ? -10.938 8.086 -11.797 1 56.41 78 PRO B C 1
ATOM 3439 O O . PRO B 1 78 ? -11.648 8.727 -11.016 1 56.41 78 PRO B O 1
ATOM 3442 N N . THR B 1 79 ? -11.258 7.562 -12.883 1 60.22 79 THR B N 1
ATOM 3443 C CA . THR B 1 79 ? -12.531 8.039 -13.422 1 60.22 79 THR B CA 1
ATOM 3444 C C . THR B 1 79 ? -13.703 7.426 -12.664 1 60.22 79 THR B C 1
ATOM 3446 O O . THR B 1 79 ? -14.688 8.109 -12.375 1 60.22 79 THR B O 1
ATOM 3449 N N . LYS B 1 80 ? -13.516 6.16 -12.398 1 63.12 80 LYS B N 1
ATOM 3450 C CA . LYS B 1 80 ? -14.594 5.488 -11.672 1 63.12 80 LYS B CA 1
ATOM 3451 C C . LYS B 1 80 ? -14.727 6.039 -10.258 1 63.12 80 LYS B C 1
ATOM 3453 O O . LYS B 1 80 ? -15.844 6.223 -9.758 1 63.12 80 LYS B O 1
ATOM 3458 N N . ARG B 1 81 ? -13.641 6.367 -9.648 1 68.5 81 ARG B N 1
ATOM 3459 C CA . ARG B 1 81 ? -13.609 6.98 -8.328 1 68.5 81 ARG B CA 1
ATOM 3460 C C . ARG B 1 81 ? -14.344 8.32 -8.328 1 68.5 81 ARG B C 1
ATOM 3462 O O . ARG B 1 81 ? -15.148 8.594 -7.434 1 68.5 81 ARG B O 1
ATOM 3469 N N . LEU B 1 82 ? -14.102 9.055 -9.312 1 70.94 82 LEU B N 1
ATOM 3470 C CA . LEU B 1 82 ? -14.688 10.383 -9.414 1 70.94 82 LEU B CA 1
ATOM 3471 C C . LEU B 1 82 ? -16.203 10.297 -9.625 1 70.94 82 LEU B C 1
ATOM 3473 O O . LEU B 1 82 ? -16.953 11.086 -9.047 1 70.94 82 LEU B O 1
ATOM 3477 N N . ARG B 1 83 ? -16.594 9.258 -10.328 1 71.69 83 ARG B N 1
ATOM 3478 C CA . ARG B 1 83 ? -18.016 9.078 -10.586 1 71.69 83 ARG B CA 1
ATOM 3479 C C . ARG B 1 83 ? -18.766 8.711 -9.305 1 71.69 83 ARG B C 1
ATOM 3481 O O . ARG B 1 83 ? -19.875 9.188 -9.062 1 71.69 83 ARG B O 1
ATOM 3488 N N . ALA B 1 84 ? -18.078 7.988 -8.5 1 74.06 84 ALA B N 1
ATOM 3489 C CA . ALA B 1 84 ? -18.688 7.535 -7.258 1 74.06 84 ALA B CA 1
ATOM 3490 C C . ALA B 1 84 ? -18.781 8.68 -6.246 1 74.06 84 ALA B C 1
ATOM 3492 O O . ALA B 1 84 ? -19.656 8.672 -5.379 1 74.06 84 ALA B O 1
ATOM 3493 N N . LEU B 1 85 ? -17.984 9.664 -6.461 1 80.62 85 LEU B N 1
ATOM 3494 C CA . LEU B 1 85 ? -17.875 10.742 -5.488 1 80.62 85 LEU B CA 1
ATOM 3495 C C . LEU B 1 85 ? -18.609 11.984 -5.961 1 80.62 85 LEU B C 1
ATOM 3497 O O . LEU B 1 85 ? -18.672 12.992 -5.246 1 80.62 85 LEU B O 1
ATOM 3501 N N . MET B 1 86 ? -19.312 11.945 -6.973 1 87.25 86 MET B N 1
ATOM 3502 C CA . MET B 1 86 ? -19.844 13.148 -7.605 1 87.25 86 MET B CA 1
ATOM 3503 C C . MET B 1 86 ? -20.984 13.734 -6.789 1 87.25 86 MET B C 1
ATOM 3505 O O . MET B 1 86 ? -21.922 13.016 -6.406 1 87.25 86 MET B O 1
ATOM 3509 N N . ILE B 1 87 ? -20.859 14.984 -6.5 1 92.06 87 ILE B N 1
ATOM 3510 C CA . ILE B 1 87 ? -21.875 15.758 -5.805 1 92.06 87 ILE B CA 1
ATOM 3511 C C . ILE B 1 87 ? -22.266 16.969 -6.648 1 92.06 87 ILE B C 1
ATOM 3513 O O . ILE B 1 87 ? -21.406 17.703 -7.137 1 92.06 87 ILE B O 1
ATOM 3517 N N . PRO B 1 88 ? -23.547 17.156 -6.789 1 92.12 88 PRO B N 1
ATOM 3518 C CA . PRO B 1 88 ? -23.969 18.328 -7.57 1 92.12 88 PRO B CA 1
ATOM 3519 C C . PRO B 1 88 ? -23.594 19.641 -6.906 1 92.12 88 PRO B C 1
ATOM 3521 O O . PRO B 1 88 ? -23.672 19.766 -5.68 1 92.12 88 PRO B O 1
ATOM 3524 N N . ARG B 1 89 ? -23.297 20.641 -7.688 1 93 89 ARG B N 1
ATOM 3525 C CA . ARG B 1 89 ? -22.875 21.953 -7.203 1 93 89 ARG B CA 1
ATOM 3526 C C . ARG B 1 89 ? -23.969 22.594 -6.363 1 93 89 ARG B C 1
ATOM 3528 O O . ARG B 1 89 ? -23.672 23.297 -5.391 1 93 89 ARG B O 1
ATOM 3535 N N . ALA B 1 90 ? -25.203 22.297 -6.688 1 93.19 90 ALA B N 1
ATOM 3536 C CA . ALA B 1 90 ? -26.359 22.922 -6.051 1 93.19 90 ALA B CA 1
ATOM 3537 C C . ALA B 1 90 ? -26.438 22.547 -4.574 1 93.19 90 ALA B C 1
ATOM 3539 O O . ALA B 1 90 ? -27.047 23.266 -3.775 1 93.19 90 ALA B O 1
ATOM 3540 N N . THR B 1 91 ? -25.828 21.438 -4.262 1 94.19 91 THR B N 1
ATOM 3541 C CA . THR B 1 91 ? -25.922 20.938 -2.893 1 94.19 91 THR B CA 1
ATOM 3542 C C . THR B 1 91 ? -24.828 21.547 -2.016 1 94.19 91 THR B C 1
ATOM 3544 O O . THR B 1 91 ? -24.828 21.359 -0.798 1 94.19 91 THR B O 1
ATOM 3547 N N . ILE B 1 92 ? -23.938 22.281 -2.561 1 96.5 92 ILE B N 1
ATOM 3548 C CA . ILE B 1 92 ? -22.797 22.859 -1.851 1 96.5 92 ILE B CA 1
ATOM 3549 C C . ILE B 1 92 ? -22.969 24.375 -1.748 1 96.5 92 ILE B C 1
ATOM 3551 O O . ILE B 1 92 ? -23.172 25.047 -2.76 1 96.5 92 ILE B O 1
ATOM 3555 N N . THR B 1 93 ? -22.922 24.875 -0.57 1 97.19 93 THR B N 1
ATOM 3556 C CA . THR B 1 93 ? -22.938 26.312 -0.348 1 97.19 93 THR B CA 1
ATOM 3557 C C . THR B 1 93 ? -21.609 26.781 0.26 1 97.19 93 THR B C 1
ATOM 3559 O O . THR B 1 93 ? -21.328 26.484 1.424 1 97.19 93 THR B O 1
ATOM 3562 N N . LEU B 1 94 ? -20.844 27.484 -0.5 1 96.31 94 LEU B N 1
ATOM 3563 C CA . LEU B 1 94 ? -19.578 28.016 -0.001 1 96.31 94 LEU B CA 1
ATOM 3564 C C . LEU B 1 94 ? -19.812 29.188 0.946 1 96.31 94 LEU B C 1
ATOM 3566 O O . LEU B 1 94 ? -20.578 30.109 0.624 1 96.31 94 LEU B O 1
ATOM 3570 N N . MET B 1 95 ? -19.297 29.172 2.098 1 95.62 95 MET B N 1
ATOM 3571 C CA . MET B 1 95 ? -19.5 30.219 3.094 1 95.62 95 MET B CA 1
ATOM 3572 C C . MET B 1 95 ? -18.312 31.172 3.127 1 95.62 95 MET B C 1
ATOM 3574 O O . MET B 1 95 ? -18.312 32.188 2.428 1 95.62 95 MET B O 1
ATOM 3578 N N . ASN B 1 96 ? -17.203 30.797 3.861 1 94.81 96 ASN B N 1
ATOM 3579 C CA . ASN B 1 96 ? -16.062 31.672 4.023 1 94.81 96 ASN B CA 1
ATOM 3580 C C . ASN B 1 96 ? -14.773 31.016 3.531 1 94.81 96 ASN B C 1
ATOM 3582 O O . ASN B 1 96 ? -14.594 29.797 3.699 1 94.81 96 ASN B O 1
ATOM 3586 N N . VAL B 1 97 ? -13.914 31.875 2.947 1 95.38 97 VAL B N 1
ATOM 3587 C CA . VAL B 1 97 ? -12.57 31.422 2.607 1 95.38 97 VAL B CA 1
ATOM 3588 C C . VAL B 1 97 ? -11.719 31.359 3.869 1 95.38 97 VAL B C 1
ATOM 3590 O O . VAL B 1 97 ? -11.523 32.344 4.555 1 95.38 97 VAL B O 1
ATOM 3593 N N . THR B 1 98 ? -11.273 30.203 4.195 1 94.69 98 THR B N 1
ATOM 3594 C CA . THR B 1 98 ? -10.445 30.047 5.387 1 94.69 98 THR B CA 1
ATOM 3595 C C . THR B 1 98 ? -8.969 30.172 5.039 1 94.69 98 THR B C 1
ATOM 3597 O O . THR B 1 98 ? -8.172 30.625 5.867 1 94.69 98 THR B O 1
ATOM 3600 N N . ARG B 1 99 ? -8.586 29.703 3.889 1 94.56 99 ARG B N 1
ATOM 3601 C CA . ARG B 1 99 ? -7.215 29.797 3.408 1 94.56 99 ARG B CA 1
ATOM 3602 C C . ARG B 1 99 ? -7.176 30.016 1.898 1 94.56 99 ARG B C 1
ATOM 3604 O O . ARG B 1 99 ? -8.047 29.531 1.176 1 94.56 99 ARG B O 1
ATOM 3611 N N . GLU B 1 100 ? -6.141 30.75 1.515 1 94.62 100 GLU B N 1
ATOM 3612 C CA . GLU B 1 100 ? -5.988 31.016 0.09 1 94.62 100 GLU B CA 1
ATOM 3613 C C . GLU B 1 100 ? -4.52 30.969 -0.326 1 94.62 100 GLU B C 1
ATOM 3615 O O . GLU B 1 100 ? -3.656 31.531 0.345 1 94.62 100 GLU B O 1
ATOM 3620 N N . GLY B 1 101 ? -4.277 30.188 -1.379 1 93.88 101 GLY B N 1
ATOM 3621 C CA . GLY B 1 101 ? -2.965 30.172 -2.004 1 93.88 101 GLY B CA 1
ATOM 3622 C C . GLY B 1 101 ? -2.945 30.812 -3.375 1 93.88 101 GLY B C 1
ATOM 3623 O O . GLY B 1 101 ? -3.807 31.641 -3.689 1 93.88 101 GLY B O 1
ATOM 3624 N N . ILE B 1 102 ? -1.924 30.547 -4.141 1 92.25 102 ILE B N 1
ATOM 3625 C CA . ILE B 1 102 ? -1.78 31.094 -5.484 1 92.25 102 ILE B CA 1
ATOM 3626 C C . ILE B 1 102 ? -2.861 30.516 -6.395 1 92.25 102 ILE B C 1
ATOM 3628 O O . ILE B 1 102 ? -3.508 31.25 -7.145 1 92.25 102 ILE B O 1
ATOM 3632 N N . PHE B 1 103 ? -3.09 29.219 -6.238 1 92.12 103 PHE B N 1
ATOM 3633 C CA . PHE B 1 103 ? -4.043 28.609 -7.164 1 92.12 103 PHE B CA 1
ATOM 3634 C C . PHE B 1 103 ? -5.164 27.906 -6.406 1 92.12 103 PHE B C 1
ATOM 3636 O O . PHE B 1 103 ? -6.176 27.531 -6.996 1 92.12 103 PHE B O 1
ATOM 3643 N N . GLY B 1 104 ? -4.977 27.734 -5.133 1 95 104 GLY B N 1
ATOM 3644 C CA . GLY B 1 104 ? -5.961 26.984 -4.371 1 95 104 GLY B CA 1
ATOM 3645 C C . GLY B 1 104 ? -6.652 27.828 -3.307 1 95 104 GLY B C 1
ATOM 3646 O O . GLY B 1 104 ? -6.109 28.828 -2.85 1 95 104 GLY B O 1
ATOM 3647 N N . ARG B 1 105 ? -7.871 27.359 -2.936 1 95.75 105 ARG B N 1
ATOM 3648 C CA . ARG B 1 105 ? -8.641 27.969 -1.862 1 95.75 105 ARG B CA 1
ATOM 3649 C C . ARG B 1 105 ? -9.328 26.906 -1.003 1 95.75 105 ARG B C 1
ATOM 3651 O O . ARG B 1 105 ? -9.742 25.875 -1.509 1 95.75 105 ARG B O 1
ATOM 3658 N N . ILE B 1 106 ? -9.391 27.172 0.227 1 97.44 106 ILE B N 1
ATOM 3659 C CA . ILE B 1 106 ? -10.156 26.328 1.142 1 97.44 106 ILE B CA 1
ATOM 3660 C C . ILE B 1 106 ? -11.328 27.109 1.716 1 97.44 106 ILE B C 1
ATOM 3662 O O . ILE B 1 106 ? -11.164 28.25 2.168 1 97.44 106 ILE B O 1
ATOM 3666 N N . TYR B 1 107 ? -12.516 26.516 1.668 1 97.06 107 TYR B N 1
ATOM 3667 C CA . TYR B 1 107 ? -13.742 27.141 2.166 1 97.06 107 TYR B CA 1
ATOM 3668 C C . TYR B 1 107 ? -14.32 26.344 3.332 1 97.06 107 TYR B C 1
ATOM 3670 O O . TYR B 1 107 ? -14.219 25.125 3.365 1 97.06 107 TYR B O 1
ATOM 3678 N N . THR B 1 108 ? -14.852 27.062 4.258 1 97.06 108 THR B N 1
ATOM 3679 C CA . THR B 1 108 ? -15.938 26.484 5.027 1 97.06 108 THR B CA 1
ATOM 3680 C C . THR B 1 108 ? -17.234 26.516 4.234 1 97.06 108 THR B C 1
ATOM 3682 O O . THR B 1 108 ? -17.562 27.516 3.6 1 97.06 108 THR B O 1
ATOM 3685 N N . ALA B 1 109 ? -17.922 25.406 4.211 1 97.62 109 ALA B N 1
ATOM 3686 C CA . ALA B 1 109 ? -19.125 25.312 3.377 1 97.62 109 ALA B CA 1
ATOM 3687 C C . ALA B 1 109 ? -20.188 24.453 4.051 1 97.62 109 ALA B C 1
ATOM 3689 O O . ALA B 1 109 ? -19.969 23.922 5.145 1 97.62 109 ALA B O 1
ATOM 3690 N N . LYS B 1 110 ? -21.344 24.469 3.439 1 97.5 110 LYS B N 1
ATOM 3691 C CA . LYS B 1 110 ? -22.438 23.594 3.854 1 97.5 110 LYS B CA 1
ATOM 3692 C C . LYS B 1 110 ? -22.781 22.578 2.764 1 97.5 110 LYS B C 1
ATOM 3694 O O . LYS B 1 110 ? -22.812 22.922 1.581 1 97.5 110 LYS B O 1
ATOM 3699 N N . LEU B 1 111 ? -22.859 21.375 3.07 1 96.19 111 LEU B N 1
ATOM 3700 C CA . LEU B 1 111 ? -23.453 20.297 2.271 1 96.19 111 LEU B CA 1
ATOM 3701 C C . LEU B 1 111 ? -24.781 19.859 2.854 1 96.19 111 LEU B C 1
ATOM 3703 O O . LEU B 1 111 ? -24.828 19.062 3.799 1 96.19 111 LEU B O 1
ATOM 3707 N N . GLY B 1 112 ? -25.844 20.344 2.275 1 92.38 112 GLY B N 1
ATOM 3708 C CA . GLY B 1 112 ? -27.094 20.281 2.99 1 92.38 112 GLY B CA 1
ATOM 3709 C C . GLY B 1 112 ? -27.094 21.062 4.293 1 92.38 112 GLY B C 1
ATOM 3710 O O . GLY B 1 112 ? -26.938 22.281 4.285 1 92.38 112 GLY B O 1
ATOM 3711 N N . GLN B 1 113 ? -27.219 20.359 5.387 1 92.38 113 GLN B N 1
ATOM 3712 C CA . GLN B 1 113 ? -27.234 21.016 6.695 1 92.38 113 GLN B CA 1
ATOM 3713 C C . GLN B 1 113 ? -25.906 20.797 7.422 1 92.38 113 GLN B C 1
ATOM 3715 O O . GLN B 1 113 ? -25.672 21.375 8.484 1 92.38 113 GLN B O 1
ATOM 3720 N N . GLU B 1 114 ? -25.078 20.094 6.801 1 95.38 114 GLU B N 1
ATOM 3721 C CA . GLU B 1 114 ? -23.828 19.719 7.469 1 95.38 114 GLU B CA 1
ATOM 3722 C C . GLU B 1 114 ? -22.703 20.672 7.094 1 95.38 114 GLU B C 1
ATOM 3724 O O . GLU B 1 114 ? -22.562 21.062 5.926 1 95.38 114 GLU B O 1
ATOM 3729 N N . THR B 1 115 ? -21.953 21.141 8.117 1 96.81 115 THR B N 1
ATOM 3730 C CA . THR B 1 115 ? -20.766 21.953 7.855 1 96.81 115 THR B CA 1
ATOM 3731 C C . THR B 1 115 ? -19.625 21.094 7.324 1 96.81 115 THR B C 1
ATOM 3733 O O . THR B 1 115 ? -19.344 20.016 7.871 1 96.81 115 THR B O 1
ATOM 3736 N N . VAL B 1 116 ? -19 21.594 6.195 1 97.44 116 VAL B N 1
ATOM 3737 C CA . VAL B 1 116 ? -17.953 20.812 5.555 1 97.44 116 VAL B CA 1
ATOM 3738 C C . VAL B 1 116 ? -16.797 21.719 5.156 1 97.44 116 VAL B C 1
ATOM 3740 O O . VAL B 1 116 ? -16.906 22.938 5.234 1 97.44 116 VAL B O 1
ATOM 3743 N N . THR B 1 117 ? -15.648 21.141 4.867 1 97.19 117 THR B N 1
ATOM 3744 C CA . THR B 1 117 ? -14.5 21.828 4.285 1 97.19 117 THR B CA 1
ATOM 3745 C C . THR B 1 117 ? -14.422 21.562 2.781 1 97.19 117 THR B C 1
ATOM 3747 O O . THR B 1 117 ? -14.547 20.422 2.338 1 97.19 117 THR B O 1
ATOM 3750 N N . VAL B 1 118 ? -14.258 22.641 1.988 1 97.62 118 VAL B N 1
ATOM 3751 C CA . VAL B 1 118 ? -14.188 22.484 0.54 1 97.62 118 VAL B CA 1
ATOM 3752 C C . VAL B 1 118 ? -12.859 23.031 0.024 1 97.62 118 VAL B C 1
ATOM 3754 O O . VAL B 1 118 ? -12.461 24.141 0.377 1 97.62 118 VAL B O 1
ATOM 3757 N N . LYS B 1 119 ? -12.141 22.266 -0.686 1 97.62 119 LYS B N 1
ATOM 3758 C CA . LYS B 1 119 ? -10.961 22.703 -1.409 1 97.62 119 LYS B CA 1
ATOM 3759 C C . LYS B 1 119 ? -11.281 22.984 -2.875 1 97.62 119 LYS B C 1
ATOM 3761 O O . LYS B 1 119 ? -11.977 22.188 -3.521 1 97.62 119 LYS B O 1
ATOM 3766 N N . ALA B 1 120 ? -10.852 24.109 -3.314 1 97.12 120 ALA B N 1
ATOM 3767 C CA . ALA B 1 120 ? -11.102 24.531 -4.691 1 97.12 120 ALA B CA 1
ATOM 3768 C C . ALA B 1 120 ? -9.797 24.922 -5.387 1 97.12 120 ALA B C 1
ATOM 3770 O O . ALA B 1 120 ? -8.797 25.203 -4.727 1 97.12 120 ALA B O 1
ATOM 3771 N N . ILE B 1 121 ? -9.867 24.828 -6.684 1 95.56 121 ILE B N 1
ATOM 3772 C CA . ILE B 1 121 ? -8.734 25.234 -7.508 1 95.56 121 ILE B CA 1
ATOM 3773 C C . ILE B 1 121 ? -9.156 26.344 -8.461 1 95.56 121 ILE B C 1
ATOM 3775 O O . ILE B 1 121 ? -10.273 26.328 -8.992 1 95.56 121 ILE B O 1
ATOM 3779 N N . LYS B 1 122 ? -8.32 27.328 -8.562 1 93.12 122 LYS B N 1
ATOM 3780 C CA . LYS B 1 122 ? -8.625 28.484 -9.406 1 93.12 122 LYS B CA 1
ATOM 3781 C C . LYS B 1 122 ? -8.516 28.125 -10.891 1 93.12 122 LYS B C 1
ATOM 3783 O O . LYS B 1 122 ? -7.816 27.172 -11.25 1 93.12 122 LYS B O 1
ATOM 3788 N N . GLU B 1 123 ? -9.133 28.891 -11.703 1 90.31 123 GLU B N 1
ATOM 3789 C CA . GLU B 1 123 ? -9.156 28.656 -13.141 1 90.31 123 GLU B CA 1
ATOM 3790 C C . GLU B 1 123 ? -7.77 28.859 -13.75 1 90.31 123 GLU B C 1
ATOM 3792 O O . GLU B 1 123 ? -7.465 28.297 -14.805 1 90.31 123 GLU B O 1
ATOM 3797 N N . THR B 1 124 ? -6.957 29.578 -13.117 1 90.25 124 THR B N 1
ATOM 3798 C CA . THR B 1 124 ? -5.625 29.906 -13.617 1 90.25 124 THR B CA 1
ATOM 3799 C C . THR B 1 124 ? -4.68 28.719 -13.461 1 90.25 124 THR B C 1
ATOM 3801 O O . THR B 1 124 ? -3.584 28.703 -14.023 1 90.25 124 THR B O 1
ATOM 3804 N N . ALA B 1 125 ? -5.109 27.688 -12.766 1 90.25 125 ALA B N 1
ATOM 3805 C CA . ALA B 1 125 ? -4.266 26.516 -12.562 1 90.25 125 ALA B CA 1
ATOM 3806 C C . ALA B 1 125 ? -4.039 25.766 -13.867 1 90.25 125 ALA B C 1
ATOM 3808 O O . ALA B 1 125 ? -4.945 25.688 -14.703 1 90.25 125 ALA B O 1
ATOM 3809 N N . SER B 1 126 ? -2.855 25.25 -14.086 1 87.69 126 SER B N 1
ATOM 3810 C CA . SER B 1 126 ? -2.531 24.438 -15.266 1 87.69 126 SER B CA 1
ATOM 3811 C C . SER B 1 126 ? -3.256 23.109 -15.234 1 87.69 126 SER B C 1
ATOM 3813 O O . SER B 1 126 ? -3.783 22.703 -14.203 1 87.69 126 SER B O 1
ATOM 3815 N N . LYS B 1 127 ? -3.25 22.469 -16.375 1 87.25 127 LYS B N 1
ATOM 3816 C CA . LYS B 1 127 ? -3.854 21.141 -16.484 1 87.25 127 LYS B CA 1
ATOM 3817 C C . LYS B 1 127 ? -3.156 20.156 -15.555 1 87.25 127 LYS B C 1
ATOM 3819 O O . LYS B 1 127 ? -3.805 19.281 -14.953 1 87.25 127 LYS B O 1
ATOM 3824 N N . ARG B 1 128 ? -1.839 20.359 -15.453 1 83.5 128 ARG B N 1
ATOM 3825 C CA . ARG B 1 128 ? -1.059 19.484 -14.586 1 83.5 128 ARG B CA 1
ATOM 3826 C C . ARG B 1 128 ? -1.447 19.672 -13.117 1 83.5 128 ARG B C 1
ATOM 3828 O O . ARG B 1 128 ? -1.625 18.703 -12.383 1 83.5 128 ARG B O 1
ATOM 3835 N N . GLN B 1 129 ? -1.6 20.859 -12.781 1 85.62 129 GLN B N 1
ATOM 3836 C CA . GLN B 1 129 ? -1.982 21.172 -11.414 1 85.62 129 GLN B CA 1
ATOM 3837 C C . GLN B 1 129 ? -3.383 20.656 -11.094 1 85.62 129 GLN B C 1
ATOM 3839 O O . GLN B 1 129 ? -3.631 20.141 -10 1 85.62 129 GLN B O 1
ATOM 3844 N N . LEU B 1 130 ? -4.254 20.797 -12.07 1 89.5 130 LEU B N 1
ATOM 3845 C CA . LEU B 1 130 ? -5.621 20.312 -11.93 1 89.5 130 LEU B CA 1
ATOM 3846 C C . LEU B 1 130 ? -5.645 18.797 -11.75 1 89.5 130 LEU B C 1
ATOM 3848 O O . LEU B 1 130 ? -6.352 18.281 -10.883 1 89.5 130 LEU B O 1
ATOM 3852 N N . ASN B 1 131 ? -4.859 18.109 -12.523 1 84.88 131 ASN B N 1
ATOM 3853 C CA . ASN B 1 131 ? -4.785 16.656 -12.43 1 84.88 131 ASN B CA 1
ATOM 3854 C C . ASN B 1 131 ? -4.234 16.203 -11.07 1 84.88 131 ASN B C 1
ATOM 3856 O O . ASN B 1 131 ? -4.723 15.242 -10.484 1 84.88 131 ASN B O 1
ATOM 3860 N N . LEU B 1 132 ? -3.258 16.922 -10.617 1 84.62 132 LEU B N 1
ATOM 3861 C CA . LEU B 1 132 ? -2.672 16.625 -9.312 1 84.62 132 LEU B CA 1
ATOM 3862 C C . LEU B 1 132 ? -3.67 16.891 -8.195 1 84.62 132 LEU B C 1
ATOM 3864 O O . LEU B 1 132 ? -3.754 16.125 -7.23 1 84.62 132 LEU B O 1
ATOM 3868 N N . PHE B 1 133 ? -4.402 17.969 -8.359 1 92.12 133 PHE B N 1
ATOM 3869 C CA . PHE B 1 133 ? -5.43 18.344 -7.395 1 92.12 133 PHE B CA 1
ATOM 3870 C C . PHE B 1 133 ? -6.457 17.234 -7.227 1 92.12 133 PHE B C 1
ATOM 3872 O O . PHE B 1 133 ? -6.766 16.828 -6.105 1 92.12 133 PHE B O 1
ATOM 3879 N N . LEU B 1 134 ? -6.859 16.688 -8.305 1 88.25 134 LEU B N 1
ATOM 3880 C CA . LEU B 1 134 ? -7.895 15.656 -8.281 1 88.25 134 LEU B CA 1
ATOM 3881 C C . LEU B 1 134 ? -7.328 14.328 -7.793 1 88.25 134 LEU B C 1
ATOM 3883 O O . LEU B 1 134 ? -7.93 13.664 -6.949 1 88.25 134 LEU B O 1
ATOM 3887 N N . SER B 1 135 ? -6.141 13.992 -8.281 1 85.81 135 SER B N 1
ATOM 3888 C CA . SER B 1 135 ? -5.559 12.703 -7.945 1 85.81 135 SER B CA 1
ATOM 3889 C C . SER B 1 135 ? -5.152 12.648 -6.477 1 85.81 135 SER B C 1
ATOM 3891 O O . SER B 1 135 ? -5.469 11.688 -5.773 1 85.81 135 SER B O 1
ATOM 3893 N N . GLU B 1 136 ? -4.512 13.664 -5.984 1 88.5 136 GLU B N 1
ATOM 3894 C CA . GLU B 1 136 ? -4.07 13.711 -4.594 1 88.5 136 GLU B CA 1
ATOM 3895 C C . GLU B 1 136 ? -5.238 13.977 -3.65 1 88.5 136 GLU B C 1
ATOM 3897 O O . GLU B 1 136 ? -5.281 13.438 -2.541 1 88.5 136 GLU B O 1
ATOM 3902 N N . GLY B 1 137 ? -6.137 14.711 -4.094 1 93.06 137 GLY B N 1
ATOM 3903 C CA . GLY B 1 137 ? -7.27 15.07 -3.26 1 93.06 137 GLY B CA 1
ATOM 3904 C C . GLY B 1 137 ? -8.211 13.914 -2.996 1 93.06 137 GLY B C 1
ATOM 3905 O O . GLY B 1 137 ? -8.875 13.867 -1.957 1 93.06 137 GLY B O 1
ATOM 3906 N N . THR B 1 138 ? -8.227 12.984 -3.949 1 89.25 138 THR B N 1
ATOM 3907 C CA . THR B 1 138 ? -9.156 11.875 -3.811 1 89.25 138 THR B CA 1
ATOM 3908 C C . THR B 1 138 ? -8.43 10.602 -3.408 1 89.25 138 THR B C 1
ATOM 3910 O O . THR B 1 138 ? -9.008 9.516 -3.424 1 89.25 138 THR B O 1
ATOM 3913 N N . MET B 1 139 ? -7.164 10.727 -3.027 1 86.69 139 MET B N 1
ATOM 3914 C CA . MET B 1 139 ? -6.336 9.547 -2.764 1 86.69 139 MET B CA 1
ATOM 3915 C C . MET B 1 139 ? -6.906 8.727 -1.61 1 86.69 139 MET B C 1
ATOM 3917 O O . MET B 1 139 ? -6.738 7.512 -1.569 1 86.69 139 MET B O 1
ATOM 3921 N N . MET B 1 140 ? -7.594 9.398 -0.694 1 89.69 140 MET B N 1
ATOM 3922 C CA . MET B 1 140 ? -8.102 8.68 0.471 1 89.69 140 MET B CA 1
ATOM 3923 C C . MET B 1 140 ? -9.602 8.422 0.337 1 89.69 140 MET B C 1
ATOM 3925 O O . MET B 1 140 ? -10.297 8.242 1.338 1 89.69 140 MET B O 1
ATOM 3929 N N . TYR B 1 141 ? -10.039 8.438 -0.866 1 86.19 141 TYR B N 1
ATOM 3930 C CA . TYR B 1 141 ? -11.438 8.125 -1.139 1 86.19 141 TYR B CA 1
ATOM 3931 C C . TYR B 1 141 ? -11.805 6.746 -0.613 1 86.19 141 TYR B C 1
ATOM 3933 O O . TYR B 1 141 ? -11.031 5.797 -0.751 1 86.19 141 TYR B O 1
ATOM 3941 N N . GLY B 1 142 ? -12.984 6.695 0.017 1 83.62 142 GLY B N 1
ATOM 3942 C CA . GLY B 1 142 ? -13.5 5.414 0.474 1 83.62 142 GLY B CA 1
ATOM 3943 C C . GLY B 1 142 ? -12.961 5 1.828 1 83.62 142 GLY B C 1
ATOM 3944 O O . GLY B 1 142 ? -13.414 4.016 2.41 1 83.62 142 GLY B O 1
ATOM 3945 N N . LEU B 1 143 ? -11.977 5.715 2.303 1 89.44 143 LEU B N 1
ATOM 3946 C CA . LEU B 1 143 ? -11.391 5.398 3.602 1 89.44 143 LEU B CA 1
ATOM 3947 C C . LEU B 1 143 ? -12.188 6.047 4.73 1 89.44 143 LEU B C 1
ATOM 3949 O O . LEU B 1 143 ? -12.648 7.184 4.598 1 89.44 143 LEU B O 1
ATOM 3953 N N . ASP B 1 144 ? -12.477 5.223 5.727 1 90.12 144 ASP B N 1
ATOM 3954 C CA . ASP B 1 144 ? -13.227 5.691 6.883 1 90.12 144 ASP B CA 1
ATOM 3955 C C . ASP B 1 144 ? -12.516 5.328 8.188 1 90.12 144 ASP B C 1
ATOM 3957 O O . ASP B 1 144 ? -12.531 4.168 8.602 1 90.12 144 ASP B O 1
ATOM 3961 N N . HIS B 1 145 ? -11.953 6.289 8.797 1 94.69 145 HIS B N 1
ATOM 3962 C CA . HIS B 1 145 ? -11.219 6.168 10.055 1 94.69 145 HIS B CA 1
ATOM 3963 C C . HIS B 1 145 ? -11.227 7.484 10.82 1 94.69 145 HIS B C 1
ATOM 3965 O O . HIS B 1 145 ? -11.164 8.562 10.227 1 94.69 145 HIS B O 1
ATOM 3971 N N . LYS B 1 146 ? -11.203 7.414 12.086 1 95.88 146 LYS B N 1
ATOM 3972 C CA . LYS B 1 146 ? -11.336 8.602 12.93 1 95.88 146 LYS B CA 1
ATOM 3973 C C . LYS B 1 146 ? -10.148 9.539 12.742 1 95.88 146 LYS B C 1
ATOM 3975 O O . LYS B 1 146 ? -10.266 10.75 12.953 1 95.88 146 LYS B O 1
ATOM 3980 N N . ASN B 1 147 ? -9 9 12.328 1 97.81 147 ASN B N 1
ATOM 3981 C CA . ASN B 1 147 ? -7.797 9.812 12.195 1 97.81 147 ASN B CA 1
ATOM 3982 C C . ASN B 1 147 ? -7.445 10.07 10.734 1 97.81 147 ASN B C 1
ATOM 3984 O O . ASN B 1 147 ? -6.305 10.398 10.414 1 97.81 147 ASN B O 1
ATOM 3988 N N . ILE B 1 148 ? -8.422 9.844 9.812 1 97.69 148 ILE B N 1
ATOM 3989 C CA . ILE B 1 148 ? -8.305 10.172 8.398 1 97.69 148 ILE B CA 1
ATOM 3990 C C . ILE B 1 148 ? -9.406 11.156 8.008 1 97.69 148 ILE B C 1
ATOM 3992 O O . ILE B 1 148 ? -10.57 10.961 8.352 1 97.69 148 ILE B O 1
ATOM 3996 N N . LEU B 1 149 ? -8.992 12.234 7.387 1 97.5 149 LEU B N 1
ATOM 3997 C CA . LEU B 1 149 ? -9.992 13.18 6.918 1 97.5 149 LEU B CA 1
ATOM 3998 C C . LEU B 1 149 ? -10.859 12.555 5.828 1 97.5 149 LEU B C 1
ATOM 4000 O O . LEU B 1 149 ? -10.359 12.188 4.766 1 97.5 149 LEU B O 1
ATOM 4004 N N . LYS B 1 150 ? -12.109 12.508 6.051 1 95.69 150 LYS B N 1
ATOM 4005 C CA . LYS B 1 150 ? -13.031 11.797 5.172 1 95.69 150 LYS B CA 1
ATOM 4006 C C . LYS B 1 150 ? -13.344 12.609 3.922 1 95.69 150 LYS B C 1
ATOM 4008 O O . LYS B 1 150 ? -13.672 13.797 4.012 1 95.69 150 LYS B O 1
ATOM 4013 N N . VAL B 1 151 ? -13.172 11.984 2.779 1 94.44 151 VAL B N 1
ATOM 4014 C CA . VAL B 1 151 ? -13.586 12.578 1.515 1 94.44 151 VAL B CA 1
ATOM 4015 C C . VAL B 1 151 ? -15.078 12.336 1.299 1 94.44 151 VAL B C 1
ATOM 4017 O O . VAL B 1 151 ? -15.516 11.18 1.197 1 94.44 151 VAL B O 1
ATOM 4020 N N . LEU B 1 152 ? -15.82 13.359 1.229 1 94.75 152 LEU B N 1
ATOM 4021 C CA . LEU B 1 152 ? -17.266 13.219 1.121 1 94.75 152 LEU B CA 1
ATOM 4022 C C . LEU B 1 152 ? -17.703 13.203 -0.339 1 94.75 152 LEU B C 1
ATOM 4024 O O . LEU B 1 152 ? -18.703 12.57 -0.686 1 94.75 152 LEU B O 1
ATOM 4028 N N . GLY B 1 153 ? -16.984 13.984 -1.166 1 93.81 153 GLY B N 1
ATOM 4029 C CA . GLY B 1 153 ? -17.375 13.992 -2.566 1 93.81 153 GLY B CA 1
ATOM 4030 C C . GLY B 1 153 ? -16.578 14.969 -3.406 1 93.81 153 GLY B C 1
ATOM 4031 O O . GLY B 1 153 ? -15.672 15.633 -2.898 1 93.81 153 GLY B O 1
ATOM 4032 N N . VAL B 1 154 ? -16.875 14.906 -4.711 1 93.62 154 VAL B N 1
ATOM 4033 C CA . VAL B 1 154 ? -16.234 15.773 -5.699 1 93.62 154 VAL B CA 1
ATOM 4034 C C . VAL B 1 154 ? -17.297 16.391 -6.598 1 93.62 154 VAL B C 1
ATOM 4036 O O . VAL B 1 154 ? -18.266 15.734 -6.98 1 93.62 154 VAL B O 1
ATOM 4039 N N . ASN B 1 155 ? -17.219 17.656 -6.785 1 94.38 155 ASN B N 1
ATOM 4040 C CA . ASN B 1 155 ? -18.047 18.312 -7.789 1 94.38 155 ASN B CA 1
ATOM 4041 C C . ASN B 1 155 ? -17.266 18.609 -9.062 1 94.38 155 ASN B C 1
ATOM 4043 O O . ASN B 1 155 ? -16.203 19.219 -9.023 1 94.38 155 ASN B O 1
ATOM 4047 N N . MET B 1 156 ? -17.828 18.141 -10.172 1 90.94 156 MET B N 1
ATOM 4048 C CA . MET B 1 156 ? -17.156 18.281 -11.461 1 90.94 156 MET B CA 1
ATOM 4049 C C . MET B 1 156 ? -18.062 18.984 -12.469 1 90.94 156 MET B C 1
ATOM 4051 O O . MET B 1 156 ? -17.891 18.812 -13.68 1 90.94 156 MET B O 1
ATOM 4055 N N . ASP B 1 157 ? -19.047 19.656 -11.977 1 89.06 157 ASP B N 1
ATOM 4056 C CA . ASP B 1 157 ? -19.922 20.391 -12.891 1 89.06 157 ASP B CA 1
ATOM 4057 C C . ASP B 1 157 ? -19.125 21.312 -13.805 1 89.06 157 ASP B C 1
ATOM 4059 O O . ASP B 1 157 ? -19.438 21.422 -14.992 1 89.06 157 ASP B O 1
ATOM 4063 N N . ASN B 1 158 ? -18.234 22.047 -13.203 1 89.56 158 ASN B N 1
ATOM 4064 C CA . ASN B 1 158 ? -17.219 22.766 -13.961 1 89.56 158 ASN B CA 1
ATOM 4065 C C . ASN B 1 158 ? -15.867 22.047 -13.938 1 89.56 158 ASN B C 1
ATOM 4067 O O . ASN B 1 158 ? -15.148 22.094 -12.938 1 89.56 158 ASN B O 1
ATOM 4071 N N . PRO B 1 159 ? -15.5 21.406 -15.008 1 87.06 159 PRO B N 1
ATOM 4072 C CA . PRO B 1 159 ? -14.289 20.562 -15.016 1 87.06 159 PRO B CA 1
ATOM 4073 C C . PRO B 1 159 ? -13.016 21.375 -14.766 1 87.06 159 PRO B C 1
ATOM 4075 O O . PRO B 1 159 ? -11.992 20.812 -14.375 1 87.06 159 PRO B O 1
ATOM 4078 N N . LYS B 1 160 ? -13.055 22.641 -15.016 1 88.75 160 LYS B N 1
ATOM 4079 C CA . LYS B 1 160 ? -11.875 23.469 -14.82 1 88.75 160 LYS B CA 1
ATOM 4080 C C . LYS B 1 160 ? -11.75 23.922 -13.367 1 88.75 160 LYS B C 1
ATOM 4082 O O . LYS B 1 160 ? -10.688 24.375 -12.945 1 88.75 160 LYS B O 1
ATOM 4087 N N . GLN B 1 161 ? -12.836 23.875 -12.672 1 92.94 161 GLN B N 1
ATOM 4088 C CA . GLN B 1 161 ? -12.836 24.297 -11.281 1 92.94 161 GLN B CA 1
ATOM 4089 C C . GLN B 1 161 ? -13.562 23.297 -10.391 1 92.94 161 GLN B C 1
ATOM 4091 O O . GLN B 1 161 ? -14.555 23.641 -9.742 1 92.94 161 GLN B O 1
ATOM 4096 N N . PRO B 1 162 ? -13.016 22.109 -10.312 1 94.38 162 PRO B N 1
ATOM 4097 C CA . PRO B 1 162 ? -13.641 21.125 -9.438 1 94.38 162 PRO B CA 1
ATOM 4098 C C . PRO B 1 162 ? -13.562 21.5 -7.961 1 94.38 162 PRO B C 1
ATOM 4100 O O . PRO B 1 162 ? -12.727 22.312 -7.574 1 94.38 162 PRO B O 1
ATOM 4103 N N . LEU B 1 163 ? -14.508 21.016 -7.234 1 96.31 163 LEU B N 1
ATOM 4104 C CA . LEU B 1 163 ? -14.531 21.188 -5.785 1 96.31 163 LEU B CA 1
ATOM 4105 C C . LEU B 1 163 ? -14.367 19.844 -5.078 1 96.31 163 LEU B C 1
ATOM 4107 O O . LEU B 1 163 ? -14.984 18.844 -5.469 1 96.31 163 LEU B O 1
ATOM 4111 N N . LEU B 1 164 ? -13.469 19.812 -4.176 1 96.81 164 LEU B N 1
ATOM 4112 C CA . LEU B 1 164 ? -13.312 18.641 -3.305 1 96.81 164 LEU B CA 1
ATOM 4113 C C . LEU B 1 164 ? -13.945 18.906 -1.94 1 96.81 164 LEU B C 1
ATOM 4115 O O . LEU B 1 164 ? -13.641 19.906 -1.291 1 96.81 164 LEU B O 1
ATOM 4119 N N . VAL B 1 165 ? -14.805 18.016 -1.476 1 97.19 165 VAL B N 1
ATOM 4120 C CA . VAL B 1 165 ? -15.578 18.203 -0.252 1 97.19 165 VAL B CA 1
ATOM 4121 C C . VAL B 1 165 ? -15.125 17.219 0.812 1 97.19 165 VAL B C 1
ATOM 4123 O O . VAL B 1 165 ? -15.078 16 0.562 1 97.19 165 VAL B O 1
ATOM 4126 N N . TYR B 1 166 ? -14.797 17.75 2.014 1 97.12 166 TYR B N 1
ATOM 4127 C CA . TYR B 1 166 ? -14.312 16.938 3.125 1 97.12 166 TYR B CA 1
ATOM 4128 C C . TYR B 1 166 ? -15.133 17.203 4.383 1 97.12 166 TYR B C 1
ATOM 4130 O O . TYR B 1 166 ? -15.859 18.188 4.469 1 97.12 166 TYR B O 1
ATOM 4138 N N . SER B 1 167 ? -15.039 16.219 5.332 1 96.44 167 SER B N 1
ATOM 4139 C CA . SER B 1 167 ? -15.602 16.484 6.652 1 96.44 167 SER B CA 1
ATOM 4140 C C . SER B 1 167 ? -15 17.734 7.27 1 96.44 167 SER B C 1
ATOM 4142 O O . SER B 1 167 ? -13.891 18.141 6.91 1 96.44 167 SER B O 1
ATOM 4144 N N . TYR B 1 168 ? -15.734 18.297 8.125 1 95.81 168 TYR B N 1
ATOM 4145 C CA . TYR B 1 168 ? -15.336 19.578 8.703 1 95.81 168 TYR B CA 1
ATOM 4146 C C . TYR B 1 168 ? -14.266 19.391 9.766 1 95.81 168 TYR B C 1
ATOM 4148 O O . TYR B 1 168 ? -14.367 18.484 10.609 1 95.81 168 TYR B O 1
ATOM 4156 N N . ALA B 1 169 ? -13.211 20.141 9.641 1 92.5 169 ALA B N 1
ATOM 4157 C CA . ALA B 1 169 ? -12.164 20.234 10.648 1 92.5 169 ALA B CA 1
ATOM 4158 C C . ALA B 1 169 ? -12.117 21.625 11.273 1 92.5 169 ALA B C 1
ATOM 4160 O O . ALA B 1 169 ? -11.406 22.5 10.789 1 92.5 169 ALA B O 1
ATOM 4161 N N . GLY B 1 170 ? -12.719 21.781 12.367 1 91.38 170 GLY B N 1
ATOM 4162 C CA . GLY B 1 170 ? -13.047 23.078 12.938 1 91.38 170 GLY B CA 1
ATOM 4163 C C . GLY B 1 170 ? -11.82 23.859 13.375 1 91.38 170 GLY B C 1
ATOM 4164 O O . GLY B 1 170 ? -11.82 25.094 13.359 1 91.38 170 GLY B O 1
ATOM 4165 N N . ARG B 1 171 ? -10.789 23.203 13.828 1 91.69 171 ARG B N 1
ATOM 4166 C CA . ARG B 1 171 ? -9.602 23.906 14.312 1 91.69 171 ARG B CA 1
ATOM 4167 C C . ARG B 1 171 ? -8.578 24.094 13.195 1 91.69 171 ARG B C 1
ATOM 4169 O O . ARG B 1 171 ? -7.551 24.734 13.391 1 91.69 171 ARG B O 1
ATOM 4176 N N . GLY B 1 172 ? -8.859 23.516 12.031 1 94.12 172 GLY B N 1
ATOM 4177 C CA . GLY B 1 172 ? -8.062 23.797 10.844 1 94.12 172 GLY B CA 1
ATOM 4178 C C . GLY B 1 172 ? -6.777 23 10.789 1 94.12 172 GLY B C 1
ATOM 4179 O O . GLY B 1 172 ? -6.734 21.844 11.242 1 94.12 172 GLY B O 1
ATOM 4180 N N . ASN B 1 173 ? -5.812 23.562 10.141 1 97.06 173 ASN B N 1
ATOM 4181 C CA . ASN B 1 173 ? -4.547 22.906 9.844 1 97.06 173 ASN B CA 1
ATOM 4182 C C . ASN B 1 173 ? -3.674 22.781 11.086 1 97.06 173 ASN B C 1
ATOM 4184 O O . ASN B 1 173 ? -3.525 23.734 11.844 1 97.06 173 ASN B O 1
ATOM 4188 N N . LEU B 1 174 ? -3.074 21.625 11.258 1 98 174 LEU B N 1
ATOM 4189 C CA . LEU B 1 174 ? -2.311 21.328 12.461 1 98 174 LEU B CA 1
ATOM 4190 C C . LEU B 1 174 ? -1.049 22.188 12.531 1 98 174 LEU B C 1
ATOM 4192 O O . LEU B 1 174 ? -0.696 22.703 13.602 1 98 174 LEU B O 1
ATOM 4196 N N . LYS B 1 175 ? -0.308 22.344 11.469 1 97.94 175 LYS B N 1
ATOM 4197 C CA . LYS B 1 175 ? 0.904 23.156 11.469 1 97.94 175 LYS B CA 1
ATOM 4198 C C . LYS B 1 175 ? 0.605 24.594 11.906 1 97.94 175 LYS B C 1
ATOM 4200 O O . LYS B 1 175 ? 1.309 25.141 12.75 1 97.94 175 LYS B O 1
ATOM 4205 N N . ARG B 1 176 ? -0.384 25.125 11.422 1 95.56 176 ARG B N 1
ATOM 4206 C CA . ARG B 1 176 ? -0.778 26.5 11.758 1 95.56 176 ARG B CA 1
ATOM 4207 C C . ARG B 1 176 ? -1.233 26.594 13.211 1 95.56 176 ARG B C 1
ATOM 4209 O O . ARG B 1 176 ? -0.951 27.578 13.891 1 95.56 176 ARG B O 1
ATOM 4216 N N . PHE B 1 177 ? -1.983 25.625 13.617 1 95.19 177 PHE B N 1
ATOM 4217 C CA . PHE B 1 177 ? -2.416 25.578 15.008 1 95.19 177 PHE B CA 1
ATOM 4218 C C . PHE B 1 177 ? -1.218 25.578 15.945 1 95.19 177 PHE B C 1
ATOM 4220 O O . PHE B 1 177 ? -1.201 26.312 16.938 1 95.19 177 PHE B O 1
ATOM 4227 N N . LEU B 1 178 ? -0.207 24.797 15.617 1 95.88 178 LEU B N 1
ATOM 4228 C CA . LEU B 1 178 ? 0.996 24.703 16.438 1 95.88 178 LEU B CA 1
ATOM 4229 C C . LEU B 1 178 ? 1.757 26.031 16.453 1 95.88 178 LEU B C 1
ATOM 4231 O O . LEU B 1 178 ? 2.271 26.438 17.484 1 95.88 178 LEU B O 1
ATOM 4235 N N . ILE B 1 179 ? 1.817 26.688 15.32 1 94.88 179 ILE B N 1
ATOM 4236 C CA . ILE B 1 179 ? 2.49 27.969 15.219 1 94.88 179 ILE B CA 1
ATOM 4237 C C . ILE B 1 179 ? 1.792 28.984 16.125 1 94.88 179 ILE B C 1
ATOM 4239 O O . ILE B 1 179 ? 2.449 29.781 16.812 1 94.88 179 ILE B O 1
ATOM 4243 N N . LYS B 1 180 ? 0.469 28.953 16.109 1 91.94 180 LYS B N 1
ATOM 4244 C CA . LYS B 1 180 ? -0.295 29.844 16.984 1 91.94 180 LYS B CA 1
ATOM 4245 C C . LYS B 1 180 ? 0.012 29.578 18.453 1 91.94 180 LYS B C 1
ATOM 4247 O O . LYS B 1 180 ? 0.102 30.516 19.25 1 91.94 180 LYS B O 1
ATOM 4252 N N . CYS B 1 181 ? 0.148 28.328 18.75 1 90.56 181 CYS B N 1
ATOM 4253 C CA . CYS B 1 181 ? 0.48 27.953 20.125 1 90.56 181 CYS B CA 1
ATOM 4254 C C . CYS B 1 181 ? 1.86 28.469 20.5 1 90.56 181 CYS B C 1
ATOM 4256 O O . CYS B 1 181 ? 2.08 28.875 21.656 1 90.56 181 CYS B O 1
ATOM 4258 N N . ARG B 1 182 ? 2.768 28.438 19.594 1 88.44 182 ARG B N 1
ATOM 4259 C CA . ARG B 1 182 ? 4.141 28.859 19.844 1 88.44 182 ARG B CA 1
ATOM 4260 C C . ARG B 1 182 ? 4.207 30.375 20.047 1 88.44 182 ARG B C 1
ATOM 4262 O O . ARG B 1 182 ? 4.961 30.859 20.891 1 88.44 182 ARG B O 1
ATOM 4269 N N . GLN B 1 183 ? 3.51 31.172 19.328 1 86.44 183 GLN B N 1
ATOM 4270 C CA . GLN B 1 183 ? 3.539 32.625 19.375 1 86.44 183 GLN B CA 1
ATOM 4271 C C . GLN B 1 183 ? 2.705 33.156 20.531 1 86.44 183 GLN B C 1
ATOM 4273 O O . GLN B 1 183 ? 2.703 34.375 20.797 1 86.44 183 GLN B O 1
ATOM 4278 N N . LYS B 1 184 ? 2.396 32.344 21.594 1 71.75 184 LYS B N 1
ATOM 4279 C CA . LYS B 1 184 ? 1.632 32.688 22.781 1 71.75 184 LYS B CA 1
ATOM 4280 C C . LYS B 1 184 ? 0.512 33.688 22.438 1 71.75 184 LYS B C 1
ATOM 4282 O O . LYS B 1 184 ? 0.33 34.688 23.109 1 71.75 184 LYS B O 1
ATOM 4287 N N . ASP B 1 185 ? 0.12 33.562 21.125 1 59.38 185 ASP B N 1
ATOM 4288 C CA . ASP B 1 185 ? -0.988 34.469 20.844 1 59.38 185 ASP B CA 1
ATOM 4289 C C . ASP B 1 185 ? -2.148 34.25 21.812 1 59.38 185 ASP B C 1
ATOM 4291 O O . ASP B 1 185 ? -2.219 33.219 22.469 1 59.38 185 ASP B O 1
ATOM 4295 N N . ASP B 1 186 ? -2.959 35.156 22.062 1 50.47 186 ASP B N 1
ATOM 4296 C CA . ASP B 1 186 ? -3.953 35.438 23.094 1 50.47 186 ASP B CA 1
ATOM 4297 C C . ASP B 1 186 ? -4.676 34.156 23.516 1 50.47 186 ASP B C 1
ATOM 4299 O O . ASP B 1 186 ? -5.043 34 24.688 1 50.47 186 ASP B O 1
ATOM 4303 N N . ASP B 1 187 ? -5.32 33.469 22.562 1 50.81 187 ASP B N 1
ATOM 4304 C CA . ASP B 1 187 ? -6.238 32.438 22.984 1 50.81 187 ASP B CA 1
ATOM 4305 C C . ASP B 1 187 ? -5.473 31.172 23.406 1 50.81 187 ASP B C 1
ATOM 4307 O O . ASP B 1 187 ? -4.961 30.438 22.562 1 50.81 187 ASP B O 1
ATOM 4311 N N . HIS B 1 188 ? -4.531 31.156 24.359 1 55.03 188 HIS B N 1
ATOM 4312 C CA . HIS B 1 188 ? -3.461 30.531 25.141 1 55.03 188 HIS B CA 1
ATOM 4313 C C . HIS B 1 188 ? -3.48 29.016 24.984 1 55.03 188 HIS B C 1
ATOM 4315 O O . HIS B 1 188 ? -4.027 28.312 25.828 1 55.03 188 HIS B O 1
ATOM 4321 N N . TYR B 1 189 ? -3.824 28.25 23.938 1 63.66 189 TYR B N 1
ATOM 4322 C CA . TYR B 1 189 ? -3.752 26.812 24.125 1 63.66 189 TYR B CA 1
ATOM 4323 C C . TYR B 1 189 ? -2.322 26.375 24.422 1 63.66 189 TYR B C 1
ATOM 4325 O O . TYR B 1 189 ? -1.387 26.781 23.719 1 63.66 189 TYR B O 1
ATOM 4333 N N . SER B 1 190 ? -2.078 26.188 25.609 1 80.69 190 SER B N 1
ATOM 4334 C CA . SER B 1 190 ? -0.82 25.562 25.984 1 80.69 190 SER B CA 1
ATOM 4335 C C . SER B 1 190 ? -0.905 24.047 25.859 1 80.69 190 SER B C 1
ATOM 4337 O O . SER B 1 190 ? -1.823 23.422 26.391 1 80.69 190 SER B O 1
ATOM 4339 N N . LEU B 1 191 ? -0.071 23.562 24.969 1 87.62 191 LEU B N 1
ATOM 4340 C CA . LEU B 1 191 ? -0.049 22.109 24.781 1 87.62 191 LEU B CA 1
ATOM 4341 C C . LEU B 1 191 ? 0.955 21.453 25.719 1 87.62 191 LEU B C 1
ATOM 4343 O O . LEU B 1 191 ? 2.121 21.844 25.766 1 87.62 191 LEU B O 1
ATOM 4347 N N . SER B 1 192 ? 0.442 20.578 26.5 1 89.75 192 SER B N 1
ATOM 4348 C CA . SER B 1 192 ? 1.313 19.781 27.359 1 89.75 192 SER B CA 1
ATOM 4349 C C . SER B 1 192 ? 2.004 18.672 26.562 1 89.75 192 SER B C 1
ATOM 4351 O O . SER B 1 192 ? 1.63 18.391 25.422 1 89.75 192 SER B O 1
ATOM 4353 N N . THR B 1 193 ? 3.002 18.109 27.156 1 92.19 193 THR B N 1
ATOM 4354 C CA . THR B 1 193 ? 3.664 16.953 26.562 1 92.19 193 THR B CA 1
ATOM 4355 C C . THR B 1 193 ? 2.668 15.82 26.328 1 92.19 193 THR B C 1
ATOM 4357 O O . THR B 1 193 ? 2.754 15.109 25.328 1 92.19 193 THR B O 1
ATOM 4360 N N . GLN B 1 194 ? 1.796 15.742 27.203 1 92.12 194 GLN B N 1
ATOM 4361 C CA . GLN B 1 194 ? 0.76 14.719 27.078 1 92.12 194 GLN B CA 1
ATOM 4362 C C . GLN B 1 194 ? -0.089 14.945 25.844 1 92.12 194 GLN B C 1
ATOM 4364 O O . GLN B 1 194 ? -0.432 13.992 25.141 1 92.12 194 GLN B O 1
ATOM 4369 N N . ASN B 1 195 ? -0.458 16.219 25.609 1 93 195 ASN B N 1
ATOM 4370 C CA . ASN B 1 195 ? -1.214 16.562 24.406 1 93 195 ASN B CA 1
ATOM 4371 C C . ASN B 1 195 ? -0.449 16.188 23.141 1 93 195 ASN B C 1
ATOM 4373 O O . ASN B 1 195 ? -1.023 15.625 22.203 1 93 195 ASN B O 1
ATOM 4377 N N . LEU B 1 196 ? 0.784 16.484 23.188 1 95.25 196 LEU B N 1
ATOM 4378 C CA . LEU B 1 196 ? 1.623 16.25 22.031 1 95.25 196 LEU B CA 1
ATOM 4379 C C . LEU B 1 196 ? 1.755 14.758 21.734 1 95.25 196 LEU B C 1
ATOM 4381 O O . LEU B 1 196 ? 1.676 14.336 20.594 1 95.25 196 LEU B O 1
ATOM 4385 N N . VAL B 1 197 ? 1.934 13.977 22.781 1 96.38 197 VAL B N 1
ATOM 4386 C CA . VAL B 1 197 ? 2.055 12.531 22.641 1 96.38 197 VAL B CA 1
ATOM 4387 C C . VAL B 1 197 ? 0.729 11.945 22.156 1 96.38 197 VAL B C 1
ATOM 4389 O O . VAL B 1 197 ? 0.711 11.031 21.328 1 96.38 197 VAL B O 1
ATOM 4392 N N . ASP B 1 198 ? -0.294 12.484 22.672 1 96.31 198 ASP B N 1
ATOM 4393 C CA . ASP B 1 198 ? -1.611 12.031 22.234 1 96.31 198 ASP B CA 1
ATOM 4394 C C . ASP B 1 198 ? -1.813 12.305 20.734 1 96.31 198 ASP B C 1
ATOM 4396 O O . ASP B 1 198 ? -2.332 11.461 20.016 1 96.31 198 ASP B O 1
ATOM 4400 N N . MET B 1 199 ? -1.44 13.469 20.312 1 97.69 199 MET B N 1
ATOM 4401 C CA . MET B 1 199 ? -1.531 13.805 18.891 1 97.69 199 MET B CA 1
ATOM 4402 C C . MET B 1 199 ? -0.675 12.867 18.047 1 97.69 199 MET B C 1
ATOM 4404 O O . MET B 1 199 ? -1.101 12.414 16.984 1 97.69 199 MET B O 1
ATOM 4408 N N . ALA B 1 200 ? 0.511 12.578 18.562 1 98.44 200 ALA B N 1
ATOM 4409 C CA . ALA B 1 200 ? 1.404 11.648 17.859 1 98.44 200 ALA B CA 1
ATOM 4410 C C . ALA B 1 200 ? 0.763 10.273 17.719 1 98.44 200 ALA B C 1
ATOM 4412 O O . ALA B 1 200 ? 0.864 9.641 16.672 1 98.44 200 ALA B O 1
ATOM 4413 N N . ILE B 1 201 ? 0.116 9.852 18.75 1 97.94 201 ILE B N 1
ATOM 4414 C CA . ILE B 1 201 ? -0.542 8.547 18.75 1 97.94 201 ILE B CA 1
ATOM 4415 C C . ILE B 1 201 ? -1.677 8.547 17.734 1 97.94 201 ILE B C 1
ATOM 4417 O O . ILE B 1 201 ? -1.821 7.594 16.953 1 97.94 201 ILE B O 1
ATOM 4421 N N . GLN B 1 202 ? -2.453 9.555 17.688 1 98.12 202 GLN B N 1
ATOM 4422 C CA . GLN B 1 202 ? -3.564 9.648 16.75 1 98.12 202 GLN B CA 1
ATOM 4423 C C . GLN B 1 202 ? -3.07 9.602 15.312 1 98.12 202 GLN B C 1
ATOM 4425 O O . GLN B 1 202 ? -3.637 8.883 14.477 1 98.12 202 GLN B O 1
ATOM 4430 N N . ILE B 1 203 ? -2 10.312 15.023 1 98.69 203 ILE B N 1
ATOM 4431 C CA . ILE B 1 203 ? -1.44 10.336 13.672 1 98.69 203 ILE B CA 1
ATOM 4432 C C . ILE B 1 203 ? -0.891 8.953 13.32 1 98.69 203 ILE B C 1
ATOM 4434 O O . ILE B 1 203 ? -1.054 8.484 12.195 1 98.69 203 ILE B O 1
ATOM 4438 N N . LEU B 1 204 ? -0.268 8.344 14.305 1 98.44 204 LEU B N 1
ATOM 4439 C CA . LEU B 1 204 ? 0.248 6.996 14.102 1 98.44 204 LEU B CA 1
ATOM 4440 C C . LEU B 1 204 ? -0.881 6.027 13.766 1 98.44 204 LEU B C 1
ATOM 4442 O O . LEU B 1 204 ? -0.736 5.184 12.875 1 98.44 204 LEU B O 1
ATOM 4446 N N . LEU B 1 205 ? -1.961 6.148 14.445 1 97.31 205 LEU B N 1
ATOM 4447 C CA . LEU B 1 205 ? -3.117 5.297 14.188 1 97.31 205 LEU B CA 1
ATOM 4448 C C . LEU B 1 205 ? -3.652 5.516 12.781 1 97.31 205 LEU B C 1
ATOM 4450 O O . LEU B 1 205 ? -4 4.555 12.086 1 97.31 205 LEU B O 1
ATOM 4454 N N . GLY B 1 206 ? -3.725 6.746 12.359 1 97.69 206 GLY B N 1
ATOM 4455 C CA . GLY B 1 206 ? -4.105 7.035 10.984 1 97.69 206 GLY B CA 1
ATOM 4456 C C . GLY B 1 206 ? -3.164 6.422 9.969 1 97.69 206 GLY B C 1
ATOM 4457 O O . GLY B 1 206 ? -3.609 5.84 8.977 1 97.69 206 GLY B O 1
ATOM 4458 N N . MET B 1 207 ? -1.885 6.555 10.219 1 97.38 207 MET B N 1
ATOM 4459 C CA . MET B 1 207 ? -0.871 5.996 9.328 1 97.38 207 MET B CA 1
ATOM 4460 C C . MET B 1 207 ? -0.985 4.477 9.25 1 97.38 207 MET B C 1
ATOM 4462 O O . MET B 1 207 ? -0.872 3.893 8.172 1 97.38 207 MET B O 1
ATOM 4466 N N . MET B 1 208 ? -1.179 3.854 10.391 1 94.81 208 MET B N 1
ATOM 4467 C CA . MET B 1 208 ? -1.366 2.406 10.43 1 94.81 208 MET B CA 1
ATOM 4468 C C . MET B 1 208 ? -2.559 1.987 9.57 1 94.81 208 MET B C 1
ATOM 4470 O O . MET B 1 208 ? -2.486 0.995 8.844 1 94.81 208 MET B O 1
ATOM 4474 N N . TYR B 1 209 ? -3.6 2.742 9.656 1 95.12 209 TYR B N 1
ATOM 4475 C CA . TYR B 1 209 ? -4.781 2.457 8.852 1 95.12 209 TYR B CA 1
ATOM 4476 C C . TYR B 1 209 ? -4.473 2.594 7.363 1 95.12 209 TYR B C 1
ATOM 4478 O O . TYR B 1 209 ? -4.832 1.724 6.566 1 95.12 209 TYR B O 1
ATOM 4486 N N . LEU B 1 210 ? -3.816 3.646 6.988 1 94.88 210 LEU B N 1
ATOM 4487 C CA . LEU B 1 210 ? -3.451 3.846 5.59 1 94.88 210 LEU B CA 1
ATOM 4488 C C . LEU B 1 210 ? -2.633 2.67 5.07 1 94.88 210 LEU B C 1
ATOM 4490 O O . LEU B 1 210 ? -2.9 2.152 3.982 1 94.88 210 LEU B O 1
ATOM 4494 N N . HIS B 1 211 ? -1.643 2.27 5.867 1 92.94 211 HIS B N 1
ATOM 4495 C CA . HIS B 1 211 ? -0.795 1.152 5.465 1 92.94 211 HIS B CA 1
ATOM 4496 C C . HIS B 1 211 ? -1.606 -0.131 5.324 1 92.94 211 HIS B C 1
ATOM 4498 O O . HIS B 1 211 ? -1.335 -0.947 4.438 1 92.94 211 HIS B O 1
ATOM 4504 N N . SER B 1 212 ? -2.588 -0.301 6.219 1 90.25 212 SER B N 1
ATOM 4505 C CA . SER B 1 212 ? -3.438 -1.485 6.137 1 90.25 212 SER B CA 1
ATOM 4506 C C . SER B 1 212 ? -4.266 -1.486 4.855 1 90.25 212 SER B C 1
ATOM 4508 O O . SER B 1 212 ? -4.723 -2.539 4.41 1 90.25 212 SER B O 1
ATOM 4510 N N . GLN B 1 213 ? -4.441 -0.296 4.316 1 89.75 213 GLN B N 1
ATOM 4511 C CA . GLN B 1 213 ? -5.141 -0.146 3.047 1 89.75 213 GLN B CA 1
ATOM 4512 C C . GLN B 1 213 ? -4.16 -0.087 1.88 1 89.75 213 GLN B C 1
ATOM 4514 O O . GLN B 1 213 ? -4.547 0.228 0.753 1 89.75 213 GLN B O 1
ATOM 4519 N N . CYS B 1 214 ? -2.863 -0.335 2.188 1 88.38 214 CYS B N 1
ATOM 4520 C CA . CYS B 1 214 ? -1.765 -0.36 1.229 1 88.38 214 CYS B CA 1
ATOM 4521 C C . CYS B 1 214 ? -1.558 1.014 0.602 1 88.38 214 CYS B C 1
ATOM 4523 O O . CYS B 1 214 ? -1.396 1.127 -0.615 1 88.38 214 CYS B O 1
ATOM 4525 N N . VAL B 1 215 ? -1.652 1.982 1.429 1 90.5 215 VAL B N 1
ATOM 4526 C CA . VAL B 1 215 ? -1.362 3.355 1.029 1 90.5 215 VAL B CA 1
ATOM 4527 C C . VAL B 1 215 ? -0.15 3.873 1.8 1 90.5 215 VAL B C 1
ATOM 4529 O O . VAL B 1 215 ? -0.189 3.986 3.027 1 90.5 215 VAL B O 1
ATOM 4532 N N . CYS B 1 216 ? 0.965 4.105 1.086 1 92.25 216 CYS B N 1
ATOM 4533 C CA . CYS B 1 216 ? 2.049 4.902 1.653 1 92.25 216 CYS B CA 1
ATOM 4534 C C . CYS B 1 216 ? 1.777 6.391 1.481 1 92.25 216 CYS B C 1
ATOM 4536 O O . CYS B 1 216 ? 1.54 6.859 0.366 1 92.25 216 CYS B O 1
ATOM 4538 N N . TYR B 1 217 ? 1.787 7.117 2.504 1 93.88 217 TYR B N 1
ATOM 4539 C CA . TYR B 1 217 ? 1.391 8.516 2.404 1 93.88 217 TYR B CA 1
ATOM 4540 C C . TYR B 1 217 ? 2.457 9.336 1.687 1 93.88 217 TYR B C 1
ATOM 4542 O O . TYR B 1 217 ? 2.137 10.242 0.917 1 93.88 217 TYR B O 1
ATOM 4550 N N . LYS B 1 218 ? 3.744 9.18 2.014 1 94.31 218 LYS B N 1
ATOM 4551 C CA . LYS B 1 218 ? 4.906 9.695 1.299 1 94.31 218 LYS B CA 1
ATOM 4552 C C . LYS B 1 218 ? 5.195 11.148 1.688 1 94.31 218 LYS B C 1
ATOM 4554 O O . LYS B 1 218 ? 6.277 11.664 1.408 1 94.31 218 LYS B O 1
ATOM 4559 N N . ASP B 1 219 ? 4.25 11.805 2.33 1 95.75 219 ASP B N 1
ATOM 4560 C CA . ASP B 1 219 ? 4.449 13.203 2.705 1 95.75 219 ASP B CA 1
ATOM 4561 C C . ASP B 1 219 ? 3.818 13.5 4.062 1 95.75 219 ASP B C 1
ATOM 4563 O O . ASP B 1 219 ? 3.09 14.484 4.207 1 95.75 219 ASP B O 1
ATOM 4567 N N . LEU B 1 220 ? 4.078 12.617 4.969 1 97.81 220 LEU B N 1
ATOM 4568 C CA . LEU B 1 220 ? 3.518 12.797 6.301 1 97.81 220 LEU B CA 1
ATOM 4569 C C . LEU B 1 220 ? 4.203 13.953 7.031 1 97.81 220 LEU B C 1
ATOM 4571 O O . LEU B 1 220 ? 5.43 13.961 7.172 1 97.81 220 LEU B O 1
ATOM 4575 N N . ALA B 1 221 ? 3.471 14.938 7.414 1 98.69 221 ALA B N 1
ATOM 4576 C CA . ALA B 1 221 ? 3.912 16.141 8.109 1 98.69 221 ALA B CA 1
ATOM 4577 C C . ALA B 1 221 ? 2.736 16.859 8.766 1 98.69 221 ALA B C 1
ATOM 4579 O O . ALA B 1 221 ? 1.578 16.594 8.43 1 98.69 221 ALA B O 1
ATOM 4580 N N . THR B 1 222 ? 3.012 17.734 9.711 1 98.69 222 THR B N 1
ATOM 4581 C CA . THR B 1 222 ? 1.947 18.453 10.391 1 98.69 222 THR B CA 1
ATOM 4582 C C . THR B 1 222 ? 1.147 19.297 9.398 1 98.69 222 THR B C 1
ATOM 4584 O O . THR B 1 222 ? -0.058 19.5 9.57 1 98.69 222 THR B O 1
ATOM 4587 N N . ARG B 1 223 ? 1.751 19.75 8.305 1 98.31 223 ARG B N 1
ATOM 4588 C CA . ARG B 1 223 ? 1.069 20.562 7.305 1 98.31 223 ARG B CA 1
ATOM 4589 C C . ARG B 1 223 ? -0.015 19.766 6.594 1 98.31 223 ARG B C 1
ATOM 4591 O O . ARG B 1 223 ? -0.896 20.328 5.949 1 98.31 223 ARG B O 1
ATOM 4598 N N . ASN B 1 224 ? 0.068 18.453 6.672 1 98.25 224 ASN B N 1
ATOM 4599 C CA . ASN B 1 224 ? -0.885 17.578 6 1 98.25 224 ASN B CA 1
ATOM 4600 C C . ASN B 1 224 ? -1.819 16.906 7 1 98.25 224 ASN B C 1
ATOM 4602 O O . ASN B 1 224 ? -2.318 15.805 6.746 1 98.25 224 ASN B O 1
ATOM 4606 N N . CYS B 1 225 ? -2.002 17.547 8.156 1 98.56 225 CYS B N 1
ATOM 4607 C CA . CYS B 1 225 ? -2.963 17.125 9.172 1 98.56 225 CYS B CA 1
ATOM 4608 C C . CYS B 1 225 ? -3.889 18.281 9.555 1 98.56 225 CYS B C 1
ATOM 4610 O O . CYS B 1 225 ? -3.541 19.453 9.375 1 98.56 225 CYS B O 1
ATOM 4612 N N . VAL B 1 226 ? -5.059 17.891 10.016 1 98.06 226 VAL B N 1
ATOM 4613 C CA . VAL B 1 226 ? -6.035 18.875 10.469 1 98.06 226 VAL B CA 1
ATOM 4614 C C . VAL B 1 226 ? -6.594 18.469 11.828 1 98.06 226 VAL B C 1
ATOM 4616 O O . VAL B 1 226 ? -6.418 17.328 12.258 1 98.06 226 VAL B O 1
ATOM 4619 N N . LEU B 1 227 ? -7.227 19.406 12.469 1 96.31 227 LEU B N 1
ATOM 4620 C CA . LEU B 1 227 ? -7.805 19.203 13.797 1 96.31 227 LEU B CA 1
ATOM 4621 C C . LEU B 1 227 ? -9.289 19.547 13.797 1 96.31 227 LEU B C 1
ATOM 4623 O O . LEU B 1 227 ? -9.711 20.547 13.195 1 96.31 227 LEU B O 1
ATOM 4627 N N . ASP B 1 228 ? -10.016 18.641 14.422 1 92.94 228 ASP B N 1
ATOM 4628 C CA . ASP B 1 228 ? -11.406 19 14.648 1 92.94 228 ASP B CA 1
ATOM 4629 C C . ASP B 1 228 ? -11.57 19.734 15.984 1 92.94 228 ASP B C 1
ATOM 4631 O O . ASP B 1 228 ? -10.586 20.109 16.625 1 92.94 228 ASP B O 1
ATOM 4635 N N . ASP B 1 229 ? -12.797 19.953 16.406 1 89 229 ASP B N 1
ATOM 4636 C CA . ASP B 1 2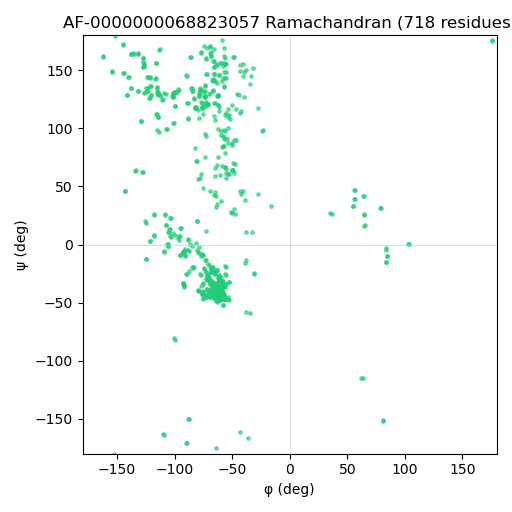29 ? -13.086 20.797 17.562 1 89 229 ASP B CA 1
ATOM 4637 C C . ASP B 1 229 ? -12.695 20.094 18.859 1 89 229 ASP B C 1
ATOM 4639 O O . ASP B 1 229 ? -12.438 20.75 19.875 1 89 229 ASP B O 1
ATOM 4643 N N . LYS B 1 230 ? -12.641 18.781 18.828 1 88.94 230 LYS B N 1
ATOM 4644 C CA . LYS B 1 230 ? -12.273 18.016 20 1 88.94 230 LYS B CA 1
ATOM 4645 C C . LYS B 1 230 ? -10.781 17.688 20 1 88.94 230 LYS B C 1
ATOM 4647 O O . LYS B 1 230 ? -10.328 16.812 20.75 1 88.94 230 LYS B O 1
ATOM 4652 N N . LEU B 1 231 ? -10.016 18.328 19.172 1 88.5 231 LEU B N 1
ATOM 4653 C CA . LEU B 1 231 ? -8.57 18.188 19.016 1 88.5 231 LEU B CA 1
ATOM 4654 C C . LEU B 1 231 ? -8.211 16.797 18.531 1 88.5 231 LEU B C 1
ATOM 4656 O O . LEU B 1 231 ? -7.133 16.281 18.844 1 88.5 231 LEU B O 1
ATOM 4660 N N . GLN B 1 232 ? -9.188 16.234 17.844 1 95.75 232 GLN B N 1
ATOM 4661 C CA . GLN B 1 232 ? -8.891 15.008 17.109 1 95.75 232 GLN B CA 1
ATOM 4662 C C . GLN B 1 232 ? -8.117 15.297 15.836 1 95.75 232 GLN B C 1
ATOM 4664 O O . GLN B 1 232 ? -8.562 16.078 14.992 1 95.75 232 GLN B O 1
ATOM 4669 N N . VAL B 1 233 ? -6.969 14.68 15.781 1 98.31 233 VAL B N 1
ATOM 4670 C CA . VAL B 1 233 ? -6.109 14.906 14.625 1 98.31 233 VAL B CA 1
ATOM 4671 C C . VAL B 1 233 ? -6.512 13.969 13.484 1 98.31 233 VAL B C 1
ATOM 4673 O O . VAL B 1 233 ? -6.797 12.789 13.719 1 98.31 233 VAL B O 1
ATOM 4676 N N . LYS B 1 234 ? -6.609 14.516 12.281 1 98.38 234 LYS B N 1
ATOM 4677 C CA . LYS B 1 234 ? -6.891 13.727 11.086 1 98.38 234 LYS B CA 1
ATOM 4678 C C . LYS B 1 234 ? -5.84 13.969 10.008 1 98.38 234 LYS B C 1
ATOM 4680 O O . LYS B 1 234 ? -5.457 15.117 9.75 1 98.38 234 LYS B O 1
ATOM 4685 N N . ILE B 1 235 ? -5.305 12.898 9.445 1 98.5 235 ILE B N 1
ATOM 4686 C CA . ILE B 1 235 ? -4.422 13.016 8.289 1 98.5 235 ILE B CA 1
ATOM 4687 C C . ILE B 1 235 ? -5.227 13.453 7.07 1 98.5 235 ILE B C 1
ATOM 4689 O O . ILE B 1 235 ? -6.301 12.906 6.797 1 98.5 235 ILE B O 1
ATOM 4693 N N . ALA B 1 236 ? -4.777 14.461 6.387 1 98 236 ALA B N 1
ATOM 4694 C CA . ALA B 1 236 ? -5.445 15.008 5.211 1 98 236 ALA B CA 1
ATOM 4695 C C . ALA B 1 236 ? -4.629 14.766 3.947 1 98 236 ALA B C 1
ATOM 4697 O O . ALA B 1 236 ? -3.48 14.32 4.02 1 98 236 ALA B O 1
ATOM 4698 N N . ASP B 1 237 ? -5.23 15 2.775 1 94.88 237 ASP B N 1
ATOM 4699 C CA . ASP B 1 237 ? -4.5 14.938 1.514 1 94.88 237 ASP B CA 1
ATOM 4700 C C . ASP B 1 237 ? -3.51 16.094 1.392 1 94.88 237 ASP B C 1
ATOM 4702 O O . ASP B 1 237 ? -3.494 17 2.23 1 94.88 237 ASP B O 1
ATOM 4706 N N . ASN B 1 238 ? -2.664 16.062 0.41 1 95.31 238 ASN B N 1
ATOM 4707 C CA . ASN B 1 238 ? -1.657 17.094 0.245 1 95.31 238 ASN B CA 1
ATOM 4708 C C . ASN B 1 238 ? -1.833 17.844 -1.074 1 95.31 238 ASN B C 1
ATOM 4710 O O . ASN B 1 238 ? -0.872 18.391 -1.613 1 95.31 238 ASN B O 1
ATOM 4714 N N . CYS B 1 239 ? -3.074 17.875 -1.62 1 94.19 239 CYS B N 1
ATOM 4715 C CA . CYS B 1 239 ? -3.309 18.375 -2.969 1 94.19 239 CYS B CA 1
ATOM 4716 C C . CYS B 1 239 ? -3.045 19.875 -3.049 1 94.19 239 CYS B C 1
ATOM 4718 O O . CYS B 1 239 ? -2.717 20.391 -4.117 1 94.19 239 CYS B O 1
ATOM 4720 N N . LEU B 1 240 ? -3.119 20.594 -1.9 1 95.69 240 LEU B N 1
ATOM 4721 C CA . LEU B 1 240 ? -2.906 22.031 -1.921 1 95.69 240 LEU B CA 1
ATOM 4722 C C . LEU B 1 240 ? -1.7 22.422 -1.071 1 95.69 240 LEU B C 1
ATOM 4724 O O . LEU B 1 240 ? -1.442 23.609 -0.852 1 95.69 240 LEU B O 1
ATOM 4728 N N . SER B 1 241 ? -0.949 21.469 -0.588 1 95.75 241 SER B N 1
ATOM 4729 C CA . SER B 1 241 ? 0.114 21.734 0.373 1 95.75 241 SER B CA 1
ATOM 4730 C C . SER B 1 241 ? 1.258 22.516 -0.272 1 95.75 241 SER B C 1
ATOM 4732 O O . SER B 1 241 ? 1.841 23.406 0.351 1 95.75 241 SER B O 1
ATOM 4734 N N . ARG B 1 242 ? 1.603 22.188 -1.508 1 94.25 242 ARG B N 1
ATOM 4735 C CA . ARG B 1 242 ? 2.666 22.891 -2.205 1 94.25 242 ARG B CA 1
ATOM 4736 C C . ARG B 1 242 ? 2.301 24.359 -2.4 1 94.25 242 ARG B C 1
ATOM 4738 O O . ARG B 1 242 ? 3.174 25.234 -2.375 1 94.25 242 ARG B O 1
ATOM 4745 N N . ASP B 1 243 ? 1.055 24.609 -2.572 1 94.5 243 ASP B N 1
ATOM 4746 C CA . ASP B 1 243 ? 0.542 25.969 -2.787 1 94.5 243 ASP B CA 1
ATOM 4747 C C . ASP B 1 243 ? 0.435 26.719 -1.47 1 94.5 243 ASP B C 1
ATOM 4749 O O . ASP B 1 243 ? 0.774 27.906 -1.402 1 94.5 243 ASP B O 1
ATOM 4753 N N . LEU B 1 244 ? 0.018 26.094 -0.42 1 95.88 244 LEU B N 1
ATOM 4754 C CA . LEU B 1 244 ? -0.293 26.75 0.848 1 95.88 244 LEU B CA 1
ATOM 4755 C C . LEU B 1 244 ? 0.944 26.828 1.736 1 95.88 244 LEU B C 1
ATOM 4757 O O . LEU B 1 244 ? 1.013 27.656 2.641 1 95.88 244 LEU B O 1
ATOM 4761 N N . PHE B 1 245 ? 1.902 25.891 1.532 1 96.44 245 PHE B N 1
ATOM 4762 C CA . PHE B 1 245 ? 3.139 25.844 2.307 1 96.44 245 PHE B CA 1
ATOM 4763 C C . PHE B 1 245 ? 4.352 25.797 1.386 1 96.44 245 PHE B C 1
ATOM 4765 O O . PHE B 1 245 ? 5.16 24.875 1.465 1 96.44 245 PHE B O 1
ATOM 4772 N N . PRO B 1 246 ? 4.559 26.812 0.592 1 93.56 246 PRO B N 1
ATOM 4773 C CA . PRO B 1 246 ? 5.625 26.781 -0.412 1 93.56 246 PRO B CA 1
ATOM 4774 C C . PRO B 1 246 ? 7.012 26.641 0.206 1 93.56 246 PRO B C 1
ATOM 4776 O O . PRO B 1 246 ? 7.922 26.094 -0.421 1 93.56 246 PRO B O 1
ATOM 4779 N N . ASN B 1 247 ? 7.16 27.094 1.444 1 94.19 247 ASN B N 1
ATOM 4780 C CA . ASN B 1 247 ? 8.469 27.078 2.078 1 94.19 247 ASN B CA 1
ATOM 4781 C C . ASN B 1 247 ? 8.844 25.656 2.539 1 94.19 247 ASN B C 1
ATOM 4783 O O . ASN B 1 247 ? 9.992 25.406 2.893 1 94.19 247 ASN B O 1
ATOM 4787 N N . ASP B 1 248 ? 7.93 24.75 2.469 1 96.88 248 ASP B N 1
ATOM 4788 C CA . ASP B 1 248 ? 8.188 23.375 2.896 1 96.88 248 ASP B CA 1
ATOM 4789 C C . ASP B 1 248 ? 8.578 22.5 1.713 1 96.88 248 ASP B C 1
ATOM 4791 O O . ASP B 1 248 ? 8.977 21.344 1.895 1 96.88 248 ASP B O 1
ATOM 4795 N N . TYR B 1 249 ? 8.469 22.984 0.521 1 95.25 249 TYR B N 1
ATOM 4796 C CA . TYR B 1 249 ? 8.719 22.203 -0.685 1 95.25 249 TYR B CA 1
ATOM 4797 C C . TYR B 1 249 ? 9.82 22.828 -1.525 1 95.25 249 TYR B C 1
ATOM 4799 O O . TYR B 1 249 ? 9.914 24.062 -1.618 1 95.25 249 TYR B O 1
ATOM 4807 N N . PHE B 1 250 ? 10.641 21.953 -2.137 1 93.5 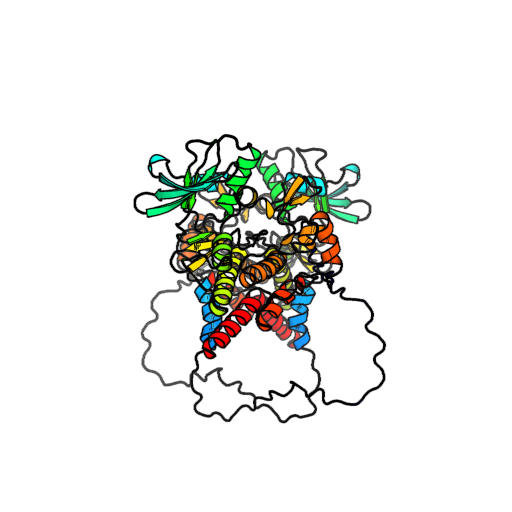250 PHE B N 1
ATOM 4808 C CA . PHE B 1 250 ? 11.781 22.422 -2.916 1 93.5 250 PHE B CA 1
ATOM 4809 C C . PHE B 1 250 ? 11.914 21.625 -4.211 1 93.5 250 PHE B C 1
ATOM 4811 O O . PHE B 1 250 ? 11.703 20.406 -4.223 1 93.5 250 PHE B O 1
ATOM 4818 N N . CYS B 1 251 ? 12.125 22.281 -5.238 1 87.12 251 CYS B N 1
ATOM 4819 C CA . CYS B 1 251 ? 12.367 21.641 -6.527 1 87.12 251 CYS B CA 1
ATOM 4820 C C . CYS B 1 251 ? 13.852 21.344 -6.715 1 87.12 251 CYS B C 1
ATOM 4822 O O . CYS B 1 251 ? 14.656 22.266 -6.883 1 87.12 251 CYS B O 1
ATOM 4824 N N . LEU B 1 252 ? 14.141 20.188 -6.656 1 82.44 252 LEU B N 1
ATOM 4825 C CA . LEU B 1 252 ? 15.531 19.812 -6.891 1 82.44 252 LEU B CA 1
ATOM 4826 C C . LEU B 1 252 ? 15.789 19.578 -8.375 1 82.44 252 LEU B C 1
ATOM 4828 O O . LEU B 1 252 ? 15.18 20.234 -9.227 1 82.44 252 LEU B O 1
ATOM 4832 N N . SER B 1 253 ? 16.656 18.766 -8.812 1 71.75 253 SER B N 1
ATOM 4833 C CA . SER B 1 253 ? 17.094 18.609 -10.195 1 71.75 253 SER B CA 1
ATOM 4834 C C . SER B 1 253 ? 16.047 17.938 -11.055 1 71.75 253 SER B C 1
ATOM 4836 O O . SER B 1 253 ? 16.047 18.062 -12.273 1 71.75 253 SER B O 1
ATOM 4838 N N . ASP B 1 254 ? 15.016 17.344 -10.531 1 68.56 254 ASP B N 1
ATOM 4839 C CA . ASP B 1 254 ? 14.07 16.547 -11.312 1 68.56 254 ASP B CA 1
ATOM 4840 C C . ASP B 1 254 ? 12.797 17.344 -11.602 1 68.56 254 ASP B C 1
ATOM 4842 O O . ASP B 1 254 ? 11.805 16.781 -12.07 1 68.56 254 ASP B O 1
ATOM 4846 N N . ASN B 1 255 ? 12.75 18.625 -11.328 1 72.5 255 ASN B N 1
ATOM 4847 C CA . ASN B 1 255 ? 11.641 19.531 -11.625 1 72.5 255 ASN B CA 1
ATOM 4848 C C . ASN B 1 255 ? 10.383 19.156 -10.859 1 72.5 255 ASN B C 1
ATOM 4850 O O . ASN B 1 255 ? 9.266 19.375 -11.336 1 72.5 255 ASN B O 1
ATOM 4854 N N . GLU B 1 256 ? 10.5 18.375 -9.891 1 81 256 GLU B N 1
ATOM 4855 C CA . GLU B 1 256 ? 9.391 18.047 -9 1 81 256 GLU B CA 1
ATOM 4856 C C . GLU B 1 256 ? 9.57 18.703 -7.633 1 81 256 GLU B C 1
ATOM 4858 O O . GLU B 1 256 ? 10.672 18.719 -7.086 1 81 256 GLU B O 1
ATOM 4863 N N . SER B 1 257 ? 8.555 19.375 -7.172 1 88.75 257 SER B N 1
ATOM 4864 C CA . SER B 1 257 ? 8.562 19.969 -5.84 1 88.75 257 SER B CA 1
ATOM 4865 C C . SER B 1 257 ? 8.352 18.922 -4.758 1 88.75 257 SER B C 1
ATOM 4867 O O . SER B 1 257 ? 7.34 18.219 -4.75 1 88.75 257 SER B O 1
ATOM 4869 N N . LYS B 1 258 ? 9.32 18.781 -3.906 1 93.06 258 LYS B N 1
ATOM 4870 C CA . LYS B 1 258 ? 9.281 17.734 -2.896 1 93.06 258 LYS B CA 1
ATOM 4871 C C . LYS B 1 258 ? 9.508 18.297 -1.499 1 93.06 258 LYS B C 1
ATOM 4873 O O . LYS B 1 258 ? 10.102 19.359 -1.347 1 93.06 258 LYS B O 1
ATOM 4878 N N . ALA B 1 259 ? 8.961 17.594 -0.51 1 96.31 259 ALA B N 1
ATOM 4879 C CA . ALA B 1 259 ? 9.203 17.953 0.888 1 96.31 259 ALA B CA 1
ATOM 4880 C C . ALA B 1 259 ? 10.547 17.406 1.36 1 96.31 259 ALA B C 1
ATOM 4882 O O . ALA B 1 259 ? 10.602 16.562 2.262 1 96.31 259 ALA B O 1
ATOM 4883 N N . VAL B 1 260 ? 11.594 17.953 0.912 1 96.25 260 VAL B N 1
ATOM 4884 C CA . VAL B 1 260 ? 12.961 17.453 0.981 1 96.25 260 VAL B CA 1
ATOM 4885 C C . VAL B 1 260 ? 13.359 17.25 2.439 1 96.25 260 VAL B C 1
ATOM 4887 O O . VAL B 1 260 ? 14 16.25 2.777 1 96.25 260 VAL B O 1
ATOM 4890 N N . LYS B 1 261 ? 12.984 18.109 3.305 1 97.62 261 LYS B N 1
ATOM 4891 C CA . LYS B 1 261 ? 13.453 18.109 4.688 1 97.62 261 LYS B CA 1
ATOM 4892 C C . LYS B 1 261 ? 12.711 17.078 5.527 1 97.62 261 LYS B C 1
ATOM 4894 O O . LYS B 1 261 ? 13.102 16.797 6.664 1 97.62 261 LYS B O 1
ATOM 4899 N N . TRP B 1 262 ? 11.688 16.438 4.973 1 98.31 262 TRP B N 1
ATOM 4900 C CA . TRP B 1 262 ? 10.898 15.43 5.68 1 98.31 262 TRP B CA 1
ATOM 4901 C C . TRP B 1 262 ? 11.164 14.031 5.121 1 98.31 262 TRP B C 1
ATOM 4903 O O . TRP B 1 262 ? 10.734 13.031 5.699 1 98.31 262 TRP B O 1
ATOM 4913 N N . LEU B 1 263 ? 11.953 13.945 4.035 1 97.31 263 LEU B N 1
ATOM 4914 C CA . LEU B 1 263 ? 12.086 12.688 3.301 1 97.31 263 LEU B CA 1
ATOM 4915 C C . LEU B 1 263 ? 13.234 11.852 3.865 1 97.31 263 LEU B C 1
ATOM 4917 O O . LEU B 1 263 ? 14.25 12.398 4.293 1 97.31 263 LEU B O 1
ATOM 4921 N N . ALA B 1 264 ? 13.031 10.562 3.832 1 97.12 264 ALA B N 1
ATOM 4922 C CA . ALA B 1 264 ? 14.07 9.602 4.203 1 97.12 264 ALA B CA 1
ATOM 4923 C C . ALA B 1 264 ? 15.203 9.602 3.182 1 97.12 264 ALA B C 1
ATOM 4925 O O . ALA B 1 264 ? 15.031 10.062 2.051 1 97.12 264 ALA B O 1
ATOM 4926 N N . VAL B 1 265 ? 16.312 9.062 3.623 1 95.62 265 VAL B N 1
ATOM 4927 C CA . VAL B 1 265 ? 17.516 9.023 2.797 1 95.62 265 VAL B CA 1
ATOM 4928 C C . VAL B 1 265 ? 17.219 8.32 1.477 1 95.62 265 VAL B C 1
ATOM 4930 O O . VAL B 1 265 ? 17.547 8.828 0.403 1 95.62 265 VAL B O 1
ATOM 4933 N N . GLU B 1 266 ? 16.562 7.184 1.511 1 93.62 266 GLU B N 1
ATOM 4934 C CA . GLU B 1 266 ? 16.297 6.398 0.31 1 93.62 266 GLU B CA 1
ATOM 4935 C C . GLU B 1 266 ? 15.273 7.094 -0.591 1 93.62 266 GLU B C 1
ATOM 4937 O O . GLU B 1 266 ? 15.305 6.926 -1.812 1 93.62 266 GLU B O 1
ATOM 4942 N N . SER B 1 267 ? 14.336 7.855 -0.004 1 93.19 267 SER B N 1
ATOM 4943 C CA . SER B 1 267 ? 13.367 8.617 -0.791 1 93.19 267 SER B CA 1
ATOM 4944 C C . SER B 1 267 ? 14.039 9.789 -1.503 1 93.19 267 SER B C 1
ATOM 4946 O O . SER B 1 267 ? 13.742 10.062 -2.668 1 93.19 267 SER B O 1
ATOM 4948 N N . LEU B 1 268 ? 14.922 10.406 -0.772 1 91.81 268 LEU B N 1
ATOM 4949 C CA . LEU B 1 268 ? 15.609 11.578 -1.308 1 91.81 268 LEU B CA 1
ATOM 4950 C C . LEU B 1 268 ? 16.594 11.172 -2.402 1 91.81 268 LEU B C 1
ATOM 4952 O O . LEU B 1 268 ? 16.672 11.828 -3.445 1 91.81 268 LEU B O 1
ATOM 4956 N N . LEU B 1 269 ? 17.328 10.133 -2.205 1 88.12 269 LEU B N 1
ATOM 4957 C CA . LEU B 1 269 ? 18.453 9.789 -3.084 1 88.12 269 LEU B CA 1
ATOM 4958 C C . LEU B 1 269 ? 18 8.828 -4.18 1 88.12 269 LEU B C 1
ATOM 4960 O O . LEU B 1 269 ? 18.516 8.867 -5.297 1 88.12 269 LEU B O 1
ATOM 4964 N N . HIS B 1 270 ? 17.047 8 -3.783 1 86.19 270 HIS B N 1
ATOM 4965 C CA . HIS B 1 270 ? 16.719 6.926 -4.715 1 86.19 270 HIS B CA 1
ATOM 4966 C C . HIS B 1 270 ? 15.25 6.984 -5.125 1 86.19 270 HIS B C 1
ATOM 4968 O O . HIS B 1 270 ? 14.766 6.102 -5.836 1 86.19 270 HIS B O 1
ATOM 4974 N N . LYS B 1 271 ? 14.477 8.008 -4.656 1 84.31 271 LYS B N 1
ATOM 4975 C CA . LYS B 1 271 ? 13.062 8.164 -4.957 1 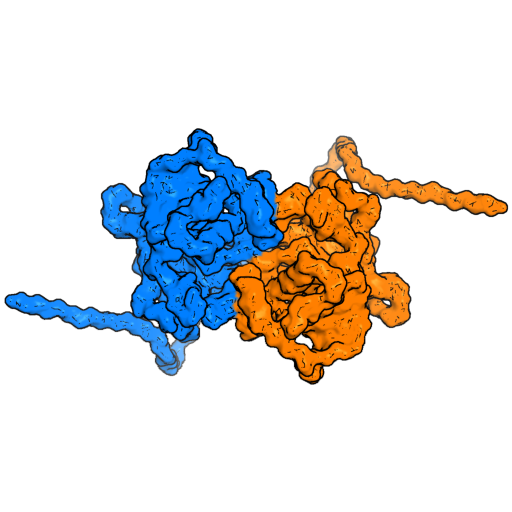84.31 271 LYS B CA 1
ATOM 4976 C C . LYS B 1 271 ? 12.281 6.906 -4.586 1 84.31 271 LYS B C 1
ATOM 4978 O O . LYS B 1 271 ? 11.375 6.496 -5.312 1 84.31 271 LYS B O 1
ATOM 4983 N N . HIS B 1 272 ? 12.758 6.266 -3.523 1 87.62 272 HIS B N 1
ATOM 4984 C CA . HIS B 1 272 ? 12.109 5.059 -3.029 1 87.62 272 HIS B CA 1
ATOM 4985 C C . HIS B 1 272 ? 11.211 5.363 -1.833 1 87.62 272 HIS B C 1
ATOM 4987 O O . HIS B 1 272 ? 11.688 5.855 -0.806 1 87.62 272 HIS B O 1
ATOM 4993 N N . TYR B 1 273 ? 9.93 5.055 -2.057 1 90.38 273 TYR B N 1
ATOM 4994 C CA . TYR B 1 273 ? 8.953 5.285 -0.995 1 90.38 273 TYR B CA 1
ATOM 4995 C C . TYR B 1 273 ? 8.359 3.973 -0.509 1 90.38 273 TYR B C 1
ATOM 4997 O O . TYR B 1 273 ? 8.078 3.076 -1.309 1 90.38 273 TYR B O 1
ATOM 5005 N N . SER B 1 274 ? 8.25 3.799 0.79 1 92.75 274 SER B N 1
ATOM 5006 C CA . SER B 1 274 ? 7.734 2.602 1.445 1 92.75 274 SER B CA 1
ATOM 5007 C C . SER B 1 274 ? 7.121 2.934 2.803 1 92.75 274 SER B C 1
ATOM 5009 O O . SER B 1 274 ? 7.047 4.102 3.186 1 92.75 274 SER B O 1
ATOM 5011 N N . ALA B 1 275 ? 6.629 1.898 3.471 1 93.5 275 ALA B N 1
ATOM 5012 C CA . ALA B 1 275 ? 6.152 2.07 4.84 1 93.5 275 ALA B CA 1
ATOM 5013 C C . ALA B 1 275 ? 7.254 2.625 5.738 1 93.5 275 ALA B C 1
ATOM 5015 O O . ALA B 1 275 ? 6.992 3.461 6.605 1 93.5 275 ALA B O 1
ATOM 5016 N N . ALA B 1 276 ? 8.453 2.199 5.461 1 95.56 276 ALA B N 1
ATOM 5017 C CA . ALA B 1 276 ? 9.594 2.625 6.27 1 95.56 276 ALA B CA 1
ATOM 5018 C C . ALA B 1 276 ? 9.891 4.105 6.059 1 95.56 276 ALA B C 1
ATOM 5020 O O . ALA B 1 276 ? 10.32 4.797 6.984 1 95.56 276 ALA B O 1
ATOM 5021 N N . SER B 1 277 ? 9.766 4.543 4.801 1 97.12 277 SER B N 1
ATOM 5022 C CA . SER B 1 277 ? 10 5.961 4.551 1 97.12 277 SER B CA 1
ATOM 5023 C C . SER B 1 277 ? 8.945 6.824 5.246 1 97.12 277 SER B C 1
ATOM 5025 O O . SER B 1 277 ? 9.242 7.938 5.68 1 97.12 277 SER B O 1
ATOM 5027 N N . ASP B 1 278 ? 7.676 6.293 5.344 1 97.75 278 ASP B N 1
ATOM 5028 C CA . ASP B 1 278 ? 6.648 6.98 6.117 1 97.75 278 ASP B CA 1
ATOM 5029 C C . ASP B 1 278 ? 7.039 7.066 7.59 1 97.75 278 ASP B C 1
ATOM 5031 O O . ASP B 1 278 ? 6.746 8.062 8.258 1 97.75 278 ASP B O 1
ATOM 5035 N N . VAL B 1 279 ? 7.68 6.016 8.07 1 98.38 279 VAL B N 1
ATOM 5036 C CA . VAL B 1 279 ? 8.125 5.984 9.453 1 98.38 279 VAL B CA 1
ATOM 5037 C C . VAL B 1 279 ? 9.148 7.094 9.695 1 98.38 279 VAL B C 1
ATOM 5039 O O . VAL B 1 279 ? 9.125 7.75 10.742 1 98.38 279 VAL B O 1
ATOM 5042 N N . TRP B 1 280 ? 10.031 7.293 8.75 1 98.56 280 TRP B N 1
ATOM 5043 C CA . TRP B 1 280 ? 10.984 8.391 8.836 1 98.56 280 TRP B CA 1
ATOM 5044 C C . TRP B 1 280 ? 10.266 9.727 8.961 1 98.56 280 TRP B C 1
ATOM 5046 O O . TRP B 1 280 ? 10.555 10.516 9.867 1 98.56 280 TRP B O 1
ATOM 5056 N N . SER B 1 281 ? 9.352 9.961 8.047 1 98.56 281 SER B N 1
ATOM 5057 C CA . SER B 1 281 ? 8.602 11.211 8.055 1 98.56 281 SER B CA 1
ATOM 5058 C C . SER B 1 281 ? 7.824 11.383 9.352 1 98.56 281 SER B C 1
ATOM 5060 O O . SER B 1 281 ? 7.66 12.5 9.852 1 98.56 281 SER B O 1
ATOM 5062 N N . TYR B 1 282 ? 7.352 10.234 9.898 1 98.75 282 TYR B N 1
ATOM 5063 C CA . TYR B 1 282 ? 6.645 10.266 11.172 1 98.75 282 TYR B CA 1
ATOM 5064 C C . TYR B 1 282 ? 7.551 10.766 12.289 1 98.75 282 TYR B C 1
ATOM 5066 O O . TYR B 1 282 ? 7.121 11.555 13.141 1 98.75 282 TYR B O 1
ATOM 5074 N N . GLY B 1 283 ? 8.758 10.352 12.289 1 98.75 283 GLY B N 1
ATOM 5075 C CA . GLY B 1 283 ? 9.719 10.883 13.242 1 98.75 283 GLY B CA 1
ATOM 5076 C C . GLY B 1 283 ? 9.891 12.383 13.141 1 98.75 283 GLY B C 1
ATOM 5077 O O . GLY B 1 283 ? 9.93 13.078 14.164 1 98.75 283 GLY B O 1
ATOM 5078 N N . VAL B 1 284 ? 10.016 12.852 11.922 1 98.81 284 VAL B N 1
ATOM 5079 C CA . VAL B 1 284 ? 10.156 14.289 11.711 1 98.81 284 VAL B CA 1
ATOM 5080 C C . VAL B 1 284 ? 8.898 15.008 12.188 1 98.81 284 VAL B C 1
ATOM 5082 O O . VAL B 1 284 ? 8.977 16.094 12.758 1 98.81 284 VAL B O 1
ATOM 5085 N N . LEU B 1 285 ? 7.773 14.406 11.938 1 98.81 285 LEU B N 1
ATOM 5086 C CA . LEU B 1 285 ? 6.5 14.977 12.367 1 98.81 285 LEU B CA 1
ATOM 5087 C C . LEU B 1 285 ? 6.457 15.109 13.883 1 98.81 285 LEU B C 1
ATOM 5089 O O . LEU B 1 285 ? 5.98 16.125 14.414 1 98.81 285 LEU B O 1
ATOM 5093 N N . ILE B 1 286 ? 6.902 14.094 14.609 1 98.62 286 ILE B N 1
ATOM 5094 C CA . ILE B 1 286 ? 6.953 14.188 16.062 1 98.62 286 ILE B CA 1
ATOM 5095 C C . ILE B 1 286 ? 7.84 15.359 16.469 1 98.62 286 ILE B C 1
ATOM 5097 O O . ILE B 1 286 ? 7.523 16.094 17.422 1 98.62 286 ILE B O 1
ATOM 5101 N N . TRP B 1 287 ? 8.953 15.523 15.797 1 98.75 287 TRP B N 1
ATOM 5102 C CA . TRP B 1 287 ? 9.852 16.656 16.047 1 98.75 287 TRP B CA 1
ATOM 5103 C C . TRP B 1 287 ? 9.125 17.969 15.844 1 98.75 287 TRP B C 1
ATOM 5105 O O . TRP B 1 287 ? 9.266 18.891 16.656 1 98.75 287 TRP B O 1
ATOM 5115 N N . GLU B 1 288 ? 8.305 18.062 14.797 1 98.62 288 GLU B N 1
ATOM 5116 C CA . GLU B 1 288 ? 7.477 19.25 14.555 1 98.62 288 GLU B CA 1
ATOM 5117 C C . GLU B 1 288 ? 6.523 19.5 15.719 1 98.62 288 GLU B C 1
ATOM 5119 O O . GLU B 1 288 ? 6.367 20.641 16.156 1 98.62 288 GLU B O 1
ATOM 5124 N N . LEU B 1 289 ? 5.895 18.422 16.125 1 97.94 289 LEU B N 1
ATOM 5125 C CA . LEU B 1 289 ? 4.973 18.562 17.25 1 97.94 289 LEU B CA 1
ATOM 5126 C C . LEU B 1 289 ? 5.688 19.141 18.469 1 97.94 289 LEU B C 1
ATOM 5128 O O . LEU B 1 289 ? 5.195 20.094 19.078 1 97.94 289 LEU B O 1
ATOM 5132 N N . THR B 1 290 ? 6.824 18.641 18.75 1 97.12 290 THR B N 1
ATOM 5133 C CA . THR B 1 290 ? 7.551 18.984 19.969 1 97.12 290 THR B CA 1
ATOM 5134 C C . THR B 1 290 ? 8.109 20.406 19.875 1 97.12 290 THR B C 1
ATOM 5136 O O . THR B 1 290 ? 8.266 21.094 20.891 1 97.12 290 THR B O 1
ATOM 5139 N N . THR B 1 291 ? 8.414 20.875 18.703 1 97.31 291 THR B N 1
ATOM 5140 C CA . THR B 1 291 ? 8.977 22.203 18.516 1 97.31 291 THR B CA 1
ATOM 5141 C C . THR B 1 291 ? 7.883 23.203 18.141 1 97.31 291 THR B C 1
ATOM 5143 O O . THR B 1 291 ? 8.172 24.359 17.844 1 97.31 291 THR B O 1
ATOM 5146 N N . LEU B 1 292 ? 6.676 22.703 18.172 1 95.81 292 LEU B N 1
ATOM 5147 C CA . LEU B 1 292 ? 5.516 23.516 17.812 1 95.81 292 LEU B CA 1
ATOM 5148 C C . LEU B 1 292 ? 5.676 24.109 16.422 1 95.81 292 LEU B C 1
ATOM 5150 O O . LEU B 1 292 ? 5.527 25.328 16.234 1 95.81 292 LEU B O 1
ATOM 5154 N N . ALA B 1 293 ? 6.109 23.219 15.43 1 97.25 293 ALA B N 1
ATOM 5155 C CA . ALA B 1 293 ? 6.113 23.422 13.984 1 97.25 293 ALA B CA 1
ATOM 5156 C C . ALA B 1 293 ? 7.297 24.281 13.555 1 97.25 293 ALA B C 1
ATOM 5158 O O . ALA B 1 293 ? 7.176 25.094 12.633 1 97.25 293 ALA B O 1
ATOM 5159 N N . GLN B 1 294 ? 8.375 24.203 14.242 1 96.75 294 GLN B N 1
ATOM 5160 C CA . GLN B 1 294 ? 9.602 24.781 13.688 1 96.75 294 GLN B CA 1
ATOM 5161 C C . GLN B 1 294 ? 10.008 24.047 12.406 1 96.75 294 GLN B C 1
ATOM 5163 O O . GLN B 1 294 ? 9.617 22.906 12.188 1 96.75 294 GLN B O 1
ATOM 5168 N N . GLN B 1 295 ? 10.742 24.75 11.57 1 97.06 295 GLN B N 1
ATOM 5169 C CA . GLN B 1 295 ? 11.219 24.156 10.32 1 97.06 295 GLN B CA 1
ATOM 5170 C C . GLN B 1 295 ? 12.336 23.156 10.586 1 97.06 295 GLN B C 1
ATOM 5172 O O . GLN B 1 295 ? 13.367 23.516 11.164 1 97.06 295 GLN B O 1
ATOM 5177 N N . PRO B 1 296 ? 12.086 21.891 10.18 1 98 296 PRO B N 1
ATOM 5178 C CA . PRO B 1 296 ? 13.195 20.953 10.312 1 98 296 PRO B CA 1
ATOM 5179 C C . PRO B 1 296 ? 14.383 21.312 9.414 1 98 296 PRO B C 1
ATOM 5181 O O . PRO B 1 296 ? 14.188 21.766 8.289 1 98 296 PRO B O 1
ATOM 5184 N N . PHE B 1 297 ? 15.609 21.156 9.914 1 97.5 297 PHE B N 1
ATOM 5185 C CA . PHE B 1 297 ? 16.844 21.359 9.172 1 97.5 297 PHE B CA 1
ATOM 5186 C C . PHE B 1 297 ? 16.906 22.75 8.562 1 97.5 297 PHE B C 1
ATOM 5188 O O . PHE B 1 297 ? 17.266 22.906 7.395 1 97.5 297 PHE B O 1
ATOM 5195 N N . SER B 1 298 ? 16.453 23.703 9.289 1 94.81 298 SER B N 1
ATOM 5196 C CA . SER B 1 298 ? 16.344 25.062 8.789 1 94.81 298 SER B CA 1
ATOM 5197 C C . SER B 1 298 ? 17.672 25.578 8.273 1 94.81 298 SER B C 1
ATOM 5199 O O . SER B 1 298 ? 17.719 26.406 7.359 1 94.81 298 SER B O 1
ATOM 5201 N N . GLU B 1 299 ? 18.734 25.078 8.758 1 93.81 299 GLU B N 1
ATOM 5202 C CA . GLU B 1 299 ? 20.062 25.609 8.438 1 93.81 299 GLU B CA 1
ATOM 5203 C C . GLU B 1 299 ? 20.672 24.875 7.25 1 93.81 299 GLU B C 1
ATOM 5205 O O . GLU B 1 299 ? 21.734 25.266 6.758 1 93.81 299 GLU B O 1
ATOM 5210 N N . ILE B 1 300 ? 20.031 23.875 6.828 1 95.62 300 ILE B N 1
ATOM 5211 C CA . ILE B 1 300 ? 20.609 23.062 5.762 1 95.62 300 ILE B CA 1
ATOM 5212 C C . ILE B 1 300 ? 19.953 23.422 4.43 1 95.62 300 ILE B C 1
ATOM 5214 O O . ILE B 1 300 ? 18.734 23.469 4.328 1 95.62 300 ILE B O 1
ATOM 5218 N N . ASP B 1 301 ? 20.766 23.688 3.439 1 94.75 301 ASP B N 1
ATOM 5219 C CA . ASP B 1 301 ? 20.281 23.875 2.076 1 94.75 301 ASP B CA 1
ATOM 5220 C C . ASP B 1 301 ? 19.625 22.609 1.546 1 94.75 301 ASP B C 1
ATOM 5222 O O . ASP B 1 301 ? 20.203 21.516 1.617 1 94.75 301 ASP B O 1
ATOM 5226 N N . PRO B 1 302 ? 18.469 22.734 1.053 1 94.25 302 PRO B N 1
ATOM 5227 C CA . PRO B 1 302 ? 17.75 21.562 0.536 1 94.25 302 PRO B CA 1
ATOM 5228 C C . PRO B 1 302 ? 18.578 20.766 -0.468 1 94.25 302 PRO B C 1
ATOM 5230 O O . PRO B 1 302 ? 18.469 19.531 -0.532 1 94.25 302 PRO B O 1
ATOM 5233 N N . PHE B 1 303 ? 19.422 21.406 -1.223 1 92.69 303 PHE B N 1
ATOM 5234 C CA . PHE B 1 303 ? 20.234 20.75 -2.244 1 92.69 303 PHE B CA 1
ATOM 5235 C C . PHE B 1 303 ? 21.312 19.875 -1.607 1 92.69 303 PHE B C 1
ATOM 5237 O O . PHE B 1 303 ? 21.875 18.984 -2.256 1 92.69 303 PHE B O 1
ATOM 5244 N N . GLU B 1 304 ? 21.547 20.156 -0.349 1 95.12 304 GLU B N 1
ATOM 5245 C CA . GLU B 1 304 ? 22.609 19.422 0.34 1 95.12 304 GLU B CA 1
ATOM 5246 C C . GLU B 1 304 ? 22.016 18.391 1.301 1 95.12 304 GLU B C 1
ATOM 5248 O O . GLU B 1 304 ? 22.766 17.625 1.928 1 95.12 304 GLU B O 1
ATOM 5253 N N . MET B 1 305 ? 20.766 18.297 1.383 1 96.25 305 MET B N 1
ATOM 5254 C CA . MET B 1 305 ? 20.078 17.484 2.379 1 96.25 305 MET B CA 1
ATOM 5255 C C . MET B 1 305 ? 20.484 16.016 2.248 1 96.25 305 MET B C 1
ATOM 5257 O O . MET B 1 305 ? 20.766 15.352 3.25 1 96.25 305 MET B O 1
ATOM 5261 N N . GLY B 1 306 ? 20.547 15.484 0.999 1 94.44 306 GLY B N 1
ATOM 5262 C CA . GLY B 1 306 ? 20.922 14.102 0.77 1 94.44 306 GLY B CA 1
ATOM 5263 C C . GLY B 1 306 ? 22.297 13.758 1.323 1 94.44 306 GLY B C 1
ATOM 5264 O O . GLY B 1 306 ? 22.469 12.734 1.985 1 94.44 306 GLY B O 1
ATOM 5265 N N . SER B 1 307 ? 23.219 14.641 1.08 1 94.62 307 SER B N 1
ATOM 5266 C CA . SER B 1 307 ? 24.594 14.43 1.54 1 94.62 307 SER B CA 1
ATOM 5267 C C . SER B 1 307 ? 24.672 14.453 3.062 1 94.62 307 SER B C 1
ATOM 5269 O O . SER B 1 307 ? 25.344 13.625 3.668 1 94.62 307 SER B O 1
ATOM 5271 N N . TYR B 1 308 ? 24 15.391 3.662 1 95.75 308 TYR B N 1
ATOM 5272 C CA . TYR B 1 308 ? 24 15.5 5.117 1 95.75 308 TYR B CA 1
ATOM 5273 C C . TYR B 1 308 ? 23.422 14.242 5.758 1 95.75 308 TYR B C 1
ATOM 5275 O O . TYR B 1 308 ? 24.016 13.695 6.699 1 95.75 308 TYR B O 1
ATOM 5283 N N . LEU B 1 309 ? 22.297 13.773 5.234 1 96.56 309 LEU B N 1
ATOM 5284 C CA . LEU B 1 309 ? 21.656 12.602 5.816 1 96.56 309 LEU B CA 1
ATOM 5285 C C . LEU B 1 309 ? 22.5 11.359 5.617 1 96.56 309 LEU B C 1
ATOM 5287 O O . LEU B 1 309 ? 22.578 10.5 6.504 1 96.56 309 LEU B O 1
ATOM 5291 N N . LYS B 1 310 ? 23.062 11.211 4.441 1 95.19 310 LYS B N 1
ATOM 5292 C CA . LYS B 1 310 ? 23.922 10.07 4.145 1 95.19 310 LYS B CA 1
ATOM 5293 C C . LYS B 1 310 ? 25.109 10.016 5.105 1 95.19 310 LYS B C 1
ATOM 5295 O O . LYS B 1 310 ? 25.562 8.93 5.473 1 95.19 310 LYS B O 1
ATOM 5300 N N . ASN B 1 311 ? 25.531 11.203 5.531 1 94.94 311 ASN B N 1
ATOM 5301 C CA . ASN B 1 311 ? 26.688 11.289 6.422 1 94.94 311 ASN B CA 1
ATOM 5302 C C . ASN B 1 311 ? 26.266 11.188 7.887 1 94.94 311 ASN B C 1
ATOM 5304 O O . ASN B 1 311 ? 27.078 11.43 8.781 1 94.94 311 ASN B O 1
ATOM 5308 N N . GLY B 1 312 ? 25 10.953 8.188 1 94.75 312 GLY B N 1
ATOM 5309 C CA . GLY B 1 312 ? 24.562 10.609 9.531 1 94.75 312 GLY B CA 1
ATOM 5310 C C . GLY B 1 312 ? 23.906 11.766 10.266 1 94.75 312 GLY B C 1
ATOM 5311 O O . GLY B 1 312 ? 23.484 11.609 11.414 1 94.75 312 GLY B O 1
ATOM 5312 N N . TYR B 1 313 ? 23.828 12.891 9.586 1 96.44 313 TYR B N 1
ATOM 5313 C CA . TYR B 1 313 ? 23.203 14.047 10.227 1 96.44 313 TYR B CA 1
ATOM 5314 C C . TYR B 1 313 ? 21.719 13.805 10.453 1 96.44 313 TYR B C 1
ATOM 5316 O O . TYR B 1 313 ? 21.031 13.25 9.594 1 96.44 313 TYR B O 1
ATOM 5324 N N . ARG B 1 314 ? 21.281 14.102 11.648 1 98.12 314 ARG B N 1
ATOM 5325 C CA . ARG B 1 314 ? 19.875 14.023 12.031 1 98.12 314 ARG B CA 1
ATOM 5326 C C . ARG B 1 314 ? 19.453 15.25 12.828 1 98.12 314 ARG B C 1
ATOM 5328 O O . ARG B 1 314 ? 20.297 16.031 13.258 1 98.12 314 ARG B O 1
ATOM 5335 N N . LEU B 1 315 ? 18.125 15.438 12.938 1 98.25 315 LEU B N 1
ATOM 5336 C CA . LEU B 1 315 ? 17.609 16.5 13.789 1 98.25 315 LEU B CA 1
ATOM 5337 C C . LEU B 1 315 ? 18.016 16.281 15.242 1 98.25 315 LEU B C 1
ATOM 5339 O O . LEU B 1 315 ? 18.047 15.148 15.719 1 98.25 315 LEU B O 1
ATOM 5343 N N . GLY B 1 316 ? 18.266 17.391 15.969 1 97.12 316 GLY B N 1
ATOM 5344 C CA . GLY B 1 316 ? 18.609 17.312 17.375 1 97.12 316 GLY B CA 1
ATOM 5345 C C . GLY B 1 316 ? 17.406 17.266 18.297 1 97.12 316 GLY B C 1
ATOM 5346 O O . GLY B 1 316 ? 16.281 17.531 17.859 1 97.12 316 GLY B O 1
ATOM 5347 N N . GLN B 1 317 ? 17.672 16.812 19.5 1 97.19 317 GLN B N 1
ATOM 5348 C CA . GLN B 1 317 ? 16.609 16.781 20.5 1 97.19 317 GLN B CA 1
ATOM 5349 C C . GLN B 1 317 ? 16.094 18.188 20.797 1 97.19 317 GLN B C 1
ATOM 5351 O O . GLN B 1 317 ? 16.859 19.078 21.188 1 97.19 317 GLN B O 1
ATOM 5356 N N . PRO B 1 318 ? 14.82 18.422 20.562 1 96.25 318 PRO B N 1
ATOM 5357 C CA . PRO B 1 318 ? 14.273 19.75 20.891 1 96.25 318 PRO B CA 1
ATOM 5358 C C . PRO B 1 318 ? 14.398 20.078 22.375 1 96.25 318 PRO B C 1
ATOM 5360 O O . PRO B 1 318 ? 14.422 19.188 23.219 1 96.25 318 PRO B O 1
ATOM 5363 N N . VAL B 1 319 ? 14.398 21.359 22.656 1 92.31 319 VAL B N 1
ATOM 5364 C CA . VAL B 1 319 ? 14.438 21.828 24.031 1 92.31 319 VAL B CA 1
ATOM 5365 C C . VAL B 1 319 ? 13.188 21.359 24.781 1 92.31 319 VAL B C 1
ATOM 5367 O O . VAL B 1 319 ? 12.07 21.531 24.281 1 92.31 319 VAL B O 1
ATOM 5370 N N . GLY B 1 320 ? 13.406 20.719 25.922 1 90.75 320 GLY B N 1
ATOM 5371 C CA . GLY B 1 320 ? 12.289 20.297 26.75 1 90.75 320 GLY B CA 1
ATOM 5372 C C . GLY B 1 320 ? 11.695 18.969 26.312 1 90.75 320 GLY B C 1
ATOM 5373 O O . GLY B 1 320 ? 10.781 18.453 26.969 1 90.75 320 GLY B O 1
ATOM 5374 N N . CYS B 1 321 ? 12.188 18.438 25.266 1 94.88 321 CYS B N 1
ATOM 5375 C CA . CYS B 1 321 ? 11.695 17.141 24.781 1 94.88 321 CYS B CA 1
ATOM 5376 C C . CYS B 1 321 ? 12.172 16 25.672 1 94.88 321 CYS B C 1
ATOM 5378 O O . CYS B 1 321 ? 13.367 15.844 25.891 1 94.88 321 CYS B O 1
ATOM 5380 N N . PRO B 1 322 ? 11.227 15.266 26.203 1 94.06 322 PRO B N 1
ATOM 5381 C CA . PRO B 1 322 ? 11.633 14.102 26.984 1 94.06 322 PRO B CA 1
ATOM 5382 C C . PRO B 1 322 ? 12.531 13.141 26.2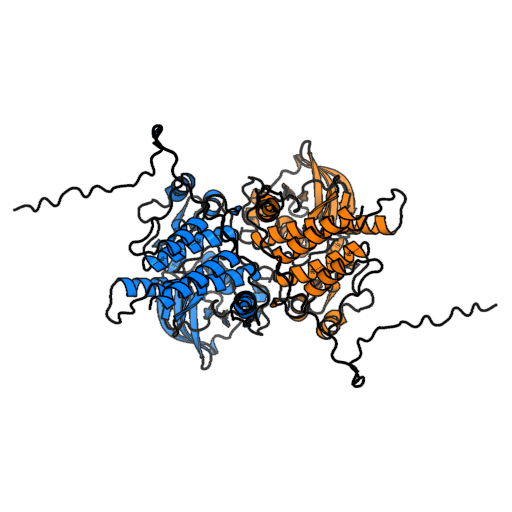03 1 94.06 322 PRO B C 1
ATOM 5384 O O . PRO B 1 322 ? 12.328 12.945 25 1 94.06 322 PRO B O 1
ATOM 5387 N N . ASP B 1 323 ? 13.391 12.5 26.906 1 93.94 323 ASP B N 1
ATOM 5388 C CA . ASP B 1 323 ? 14.328 11.562 26.297 1 93.94 323 ASP B CA 1
ATOM 5389 C C . ASP B 1 323 ? 13.586 10.422 25.594 1 93.94 323 ASP B C 1
ATOM 5391 O O . ASP B 1 323 ? 14.016 9.953 24.547 1 93.94 323 ASP B O 1
ATOM 5395 N N . GLU B 1 324 ? 12.516 10.016 26.188 1 92.12 324 GLU B N 1
ATOM 5396 C CA . GLU B 1 324 ? 11.742 8.898 25.656 1 92.12 324 GLU B CA 1
ATOM 5397 C C . GLU B 1 324 ? 11.18 9.234 24.266 1 92.12 324 GLU B C 1
ATOM 5399 O O . GLU B 1 324 ? 11.234 8.398 23.359 1 92.12 324 GLU B O 1
ATOM 5404 N N . LEU B 1 325 ? 10.719 10.43 24.188 1 95.5 325 LEU B N 1
ATOM 5405 C CA . LEU B 1 325 ? 10.125 10.844 22.922 1 95.5 325 LEU B CA 1
ATOM 5406 C C . LEU B 1 325 ? 11.203 11.031 21.859 1 95.5 325 LEU B C 1
ATOM 5408 O O . LEU B 1 325 ? 10.992 10.68 20.703 1 95.5 325 LEU B O 1
ATOM 5412 N N . PHE B 1 326 ? 12.312 11.562 22.297 1 96.56 326 PHE B N 1
ATOM 5413 C CA . PHE B 1 326 ? 13.398 11.75 21.344 1 96.56 326 PHE B CA 1
ATOM 5414 C C . PHE B 1 326 ? 13.961 10.406 20.891 1 96.56 326 PHE B C 1
ATOM 5416 O O . PHE B 1 326 ? 14.367 10.25 19.734 1 96.56 326 PHE B O 1
ATOM 5423 N N . ALA B 1 327 ? 13.969 9.445 21.766 1 95.38 327 ALA B N 1
ATOM 5424 C CA . ALA B 1 327 ? 14.391 8.094 21.391 1 95.38 327 ALA B CA 1
ATOM 5425 C C . ALA B 1 327 ? 13.523 7.531 20.281 1 95.38 327 ALA B C 1
ATOM 5427 O O . ALA B 1 327 ? 14.031 6.91 19.344 1 95.38 327 ALA B O 1
ATOM 5428 N N . VAL B 1 328 ? 12.25 7.758 20.391 1 96.31 328 VAL B N 1
ATOM 5429 C CA . VAL B 1 328 ? 11.32 7.309 19.359 1 96.31 328 VAL B CA 1
ATOM 5430 C C . VAL B 1 328 ? 11.688 7.945 18.031 1 96.31 328 VAL B C 1
ATOM 5432 O O . VAL B 1 328 ? 11.773 7.254 17 1 96.31 328 VAL B O 1
ATOM 5435 N N . MET B 1 329 ? 11.938 9.242 18.047 1 97.94 329 MET B N 1
ATOM 5436 C CA . MET B 1 329 ? 12.312 9.961 16.828 1 97.94 329 MET B CA 1
ATOM 5437 C C . MET B 1 329 ? 13.586 9.375 16.234 1 97.94 329 MET B C 1
ATOM 5439 O O . MET B 1 329 ? 13.641 9.102 15.031 1 97.94 329 MET B O 1
ATOM 5443 N N . SER B 1 330 ? 14.492 9.164 17.078 1 97.38 330 SER B N 1
ATOM 5444 C CA . SER B 1 330 ? 15.805 8.703 16.641 1 97.38 330 SER B CA 1
ATOM 5445 C C . SER B 1 330 ? 15.727 7.328 15.977 1 97.38 330 SER B C 1
ATOM 5447 O O . SER B 1 330 ? 16.406 7.066 14.984 1 97.38 330 SER B O 1
ATOM 5449 N N . TYR B 1 331 ? 14.914 6.477 16.484 1 96.38 331 TYR B N 1
ATOM 5450 C CA . TYR B 1 331 ? 14.758 5.145 15.914 1 96.38 331 TYR B CA 1
ATOM 5451 C C . TYR B 1 331 ? 14.07 5.211 14.555 1 96.38 331 TYR B C 1
ATOM 5453 O O . TYR B 1 331 ? 14.344 4.395 13.672 1 96.38 331 TYR B O 1
ATOM 5461 N N . CYS B 1 332 ? 13.227 6.18 14.383 1 98.06 332 CYS B N 1
ATOM 5462 C CA . CYS B 1 332 ? 12.562 6.363 13.102 1 98.06 332 CYS B CA 1
ATOM 5463 C C . CYS B 1 332 ? 13.555 6.797 12.023 1 98.06 332 CYS B C 1
ATOM 5465 O O . CYS B 1 332 ? 13.305 6.613 10.836 1 98.06 332 CYS B O 1
ATOM 5467 N N . TRP B 1 333 ? 14.703 7.34 12.484 1 98.19 333 TRP B N 1
ATOM 5468 C CA . TRP B 1 333 ? 15.633 7.961 11.547 1 98.19 333 TRP B CA 1
ATOM 5469 C C . TRP B 1 333 ? 16.844 7.062 11.297 1 98.19 333 TRP B C 1
ATOM 5471 O O . TRP B 1 333 ? 17.875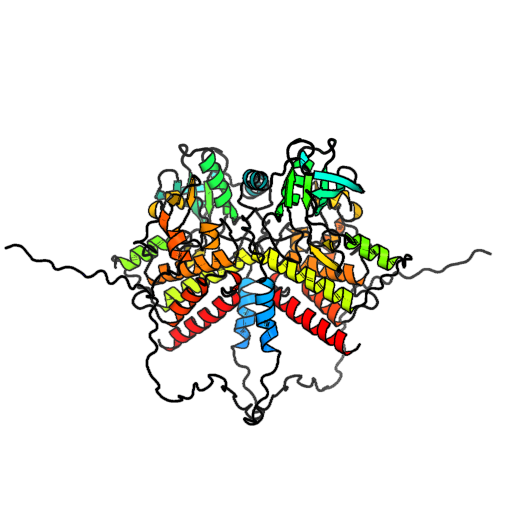 7.52 10.797 1 98.19 333 TRP B O 1
ATOM 5481 N N . LEU B 1 334 ? 16.719 5.828 11.719 1 96.25 334 LEU B N 1
ATOM 5482 C CA . LEU B 1 334 ? 17.781 4.887 11.406 1 96.25 334 LEU B CA 1
ATOM 5483 C C . LEU B 1 334 ? 18.031 4.824 9.898 1 96.25 334 LEU B C 1
ATOM 5485 O O . LEU B 1 334 ? 17.078 4.859 9.109 1 96.25 334 LEU B O 1
ATOM 5489 N N . ALA B 1 335 ? 19.266 4.68 9.453 1 94.12 335 ALA B N 1
ATOM 5490 C CA . ALA B 1 335 ? 19.688 4.777 8.055 1 94.12 335 ALA B CA 1
ATOM 5491 C C . ALA B 1 335 ? 19.094 3.641 7.23 1 94.12 335 ALA B C 1
ATOM 5493 O O . ALA B 1 335 ? 18.578 3.865 6.125 1 94.12 335 ALA B O 1
ATOM 5494 N N . ASN B 1 336 ? 19.188 2.506 7.773 1 92.81 336 ASN B N 1
ATOM 5495 C CA . ASN B 1 336 ? 18.625 1.347 7.086 1 92.81 336 ASN B CA 1
ATOM 5496 C C . ASN B 1 336 ? 17.125 1.227 7.32 1 92.81 336 ASN B C 1
ATOM 5498 O O . ASN B 1 336 ? 16.688 1.041 8.453 1 92.81 336 ASN B O 1
ATOM 5502 N N . PRO B 1 337 ? 16.344 1.295 6.281 1 94 337 PRO B N 1
ATOM 5503 C CA . PRO B 1 337 ? 14.891 1.236 6.438 1 94 337 PRO B CA 1
ATOM 5504 C C . PRO B 1 337 ? 14.43 -0.019 7.172 1 94 337 PRO B C 1
ATOM 5506 O O . PRO B 1 337 ? 13.453 0.028 7.93 1 94 337 PRO B O 1
ATOM 5509 N N . ALA B 1 338 ? 15.062 -1.09 7.012 1 87.56 338 ALA B N 1
ATOM 5510 C CA . ALA B 1 338 ? 14.664 -2.363 7.602 1 87.56 338 ALA B CA 1
ATOM 5511 C C . ALA B 1 338 ? 14.836 -2.344 9.117 1 87.56 338 ALA B C 1
ATOM 5513 O O . ALA B 1 338 ? 14.227 -3.145 9.828 1 87.56 338 ALA B O 1
ATOM 5514 N N . ASP B 1 339 ? 15.664 -1.429 9.602 1 91.31 339 ASP B N 1
ATOM 5515 C CA . ASP B 1 339 ? 15.961 -1.367 11.031 1 91.31 339 ASP B CA 1
ATOM 5516 C C . ASP B 1 339 ? 14.984 -0.438 11.75 1 91.31 339 ASP B C 1
ATOM 5518 O O . ASP B 1 339 ? 14.938 -0.412 12.984 1 91.31 339 ASP B O 1
ATOM 5522 N N . ARG B 1 340 ? 14.227 0.258 11.008 1 94.44 340 ARG B N 1
ATOM 5523 C CA . ARG B 1 340 ? 13.273 1.176 11.625 1 94.44 340 ARG B CA 1
ATOM 5524 C C . ARG B 1 340 ? 12.117 0.414 12.273 1 94.44 340 ARG B C 1
ATOM 5526 O O . ARG B 1 340 ? 11.742 -0.665 11.812 1 94.44 340 ARG B O 1
ATOM 5533 N N . PRO B 1 341 ? 11.617 0.931 13.344 1 92.62 341 PRO B N 1
ATOM 5534 C CA . PRO B 1 341 ? 10.594 0.178 14.078 1 92.62 341 PRO B CA 1
ATOM 5535 C C . PRO B 1 341 ? 9.297 0.018 13.289 1 92.62 341 PRO B C 1
ATOM 5537 O O . PRO B 1 341 ? 8.867 0.952 12.602 1 92.62 341 PRO B O 1
ATOM 5540 N N . PRO B 1 342 ? 8.695 -1.174 13.414 1 89.69 342 PRO B N 1
ATOM 5541 C CA . PRO B 1 342 ? 7.344 -1.322 12.867 1 89.69 342 PRO B CA 1
ATOM 5542 C C . PRO B 1 342 ? 6.309 -0.48 13.617 1 89.69 342 PRO B C 1
ATOM 5544 O O . PRO B 1 342 ? 6.512 -0.14 14.781 1 89.69 342 PRO B O 1
ATOM 5547 N N . LEU B 1 343 ? 5.227 -0.186 13 1 92.38 343 LEU B N 1
ATOM 5548 C CA . LEU B 1 343 ? 4.23 0.745 13.516 1 92.38 343 LEU B CA 1
ATOM 5549 C C . LEU B 1 343 ? 3.631 0.234 14.82 1 92.38 343 LEU B C 1
ATOM 5551 O O . LEU B 1 343 ? 3.465 0.999 15.773 1 92.38 343 LEU B O 1
ATOM 5555 N N . PRO B 1 344 ? 3.33 -1.12 14.898 1 87.19 344 PRO B N 1
ATOM 5556 C CA . PRO B 1 344 ? 2.768 -1.583 16.172 1 87.19 344 PRO B CA 1
ATOM 5557 C C . PRO B 1 344 ? 3.721 -1.384 17.344 1 87.19 344 PRO B C 1
ATOM 5559 O O . PRO B 1 344 ? 3.275 -1.125 18.469 1 87.19 344 PRO B O 1
ATOM 5562 N N . GLN B 1 345 ? 4.922 -1.506 17.062 1 89.69 345 GLN B N 1
ATOM 5563 C CA . GLN B 1 345 ? 5.918 -1.289 18.109 1 89.69 345 GLN B CA 1
ATOM 5564 C C . GLN B 1 345 ? 5.949 0.175 18.531 1 89.69 345 GLN B C 1
ATOM 5566 O O . GLN B 1 345 ? 6.039 0.475 19.719 1 89.69 345 GLN B O 1
ATOM 5571 N N . LEU B 1 346 ? 5.934 1.063 17.594 1 94.31 346 LEU B N 1
ATOM 5572 C CA . LEU B 1 346 ? 5.875 2.492 17.891 1 94.31 346 LEU B CA 1
ATOM 5573 C C . LEU B 1 346 ? 4.641 2.826 18.719 1 94.31 346 LEU B C 1
ATOM 5575 O O . LEU B 1 346 ? 4.723 3.605 19.672 1 94.31 346 LEU B O 1
ATOM 5579 N N . LEU B 1 347 ? 3.521 2.238 18.344 1 94.19 347 LEU B N 1
ATOM 5580 C CA . LEU B 1 347 ? 2.266 2.494 19.047 1 94.19 347 LEU B CA 1
ATOM 5581 C C . LEU B 1 347 ? 2.357 2.064 20.5 1 94.19 347 LEU B C 1
ATOM 5583 O O . LEU B 1 347 ? 1.953 2.807 21.406 1 94.19 347 LEU B O 1
ATOM 5587 N N . SER B 1 348 ? 2.891 0.848 20.703 1 90.69 348 SER B N 1
ATOM 5588 C CA . SER B 1 348 ? 3.031 0.326 22.047 1 90.69 348 SER B CA 1
ATOM 5589 C C . SER B 1 348 ? 3.902 1.24 22.906 1 90.69 348 SER B C 1
ATOM 5591 O O . SER B 1 348 ? 3.559 1.54 24.047 1 90.69 348 SER B O 1
ATOM 5593 N N . PHE B 1 349 ? 4.957 1.667 22.359 1 92.06 349 PHE B N 1
ATOM 5594 C CA . PHE B 1 349 ? 5.883 2.531 23.078 1 92.06 349 PHE B CA 1
ATOM 5595 C C . PHE B 1 349 ? 5.219 3.854 23.438 1 92.06 349 PHE B C 1
ATOM 5597 O O . PHE B 1 349 ? 5.324 4.316 24.578 1 92.06 349 PHE B O 1
ATOM 5604 N N . LEU B 1 350 ? 4.594 4.469 22.516 1 95.62 350 LEU B N 1
ATOM 5605 C CA . LEU B 1 350 ? 4 5.785 22.734 1 95.62 350 LEU B CA 1
ATOM 5606 C C . LEU B 1 350 ? 2.84 5.699 23.719 1 95.62 350 LEU B C 1
ATOM 5608 O O . LEU B 1 350 ? 2.625 6.617 24.516 1 95.62 350 LEU B O 1
ATOM 5612 N N . GLN B 1 351 ? 2.088 4.605 23.625 1 92.62 351 GLN B N 1
ATOM 5613 C CA . GLN B 1 351 ? 0.986 4.422 24.562 1 92.62 351 GLN B CA 1
ATOM 5614 C C . GLN B 1 351 ? 1.501 4.262 25.984 1 92.62 351 GLN B C 1
ATOM 5616 O O . GLN B 1 351 ? 0.913 4.793 26.922 1 92.62 351 GLN B O 1
ATOM 5621 N N . GLU B 1 352 ? 2.543 3.494 26.125 1 89.75 352 GLU B N 1
ATOM 5622 C CA . GLU B 1 352 ? 3.162 3.338 27.438 1 89.75 352 GLU B CA 1
ATOM 5623 C C . GLU B 1 352 ? 3.682 4.672 27.969 1 89.75 352 GLU B C 1
ATOM 5625 O O . GLU B 1 352 ? 3.512 4.988 29.141 1 89.75 352 GLU B O 1
ATOM 5630 N N . PHE B 1 353 ? 4.34 5.387 27.125 1 91.88 353 PHE B N 1
ATOM 5631 C CA . PHE B 1 353 ? 4.867 6.691 27.516 1 91.88 353 PHE B CA 1
ATOM 5632 C C . PHE B 1 353 ? 3.738 7.641 27.891 1 91.88 353 PHE B C 1
ATOM 5634 O O . PHE B 1 353 ? 3.859 8.398 28.859 1 91.88 353 PHE B O 1
ATOM 5641 N N . TYR B 1 354 ? 2.666 7.598 27.125 1 92.75 354 TYR B N 1
ATOM 5642 C CA . TYR B 1 354 ? 1.5 8.422 27.422 1 92.75 354 TYR B CA 1
ATOM 5643 C C . TYR B 1 354 ? 0.964 8.117 28.828 1 92.75 354 TYR B C 1
ATOM 5645 O O . TYR B 1 354 ? 0.641 9.031 29.578 1 92.75 354 TYR B O 1
ATOM 5653 N N . THR B 1 355 ? 0.867 6.824 29.125 1 89.19 355 THR B N 1
ATOM 5654 C CA . THR B 1 355 ? 0.364 6.395 30.422 1 89.19 355 THR B CA 1
ATOM 5655 C C . THR B 1 355 ? 1.297 6.852 31.547 1 89.19 355 THR B C 1
ATOM 5657 O O . THR B 1 355 ? 0.839 7.246 32.625 1 89.19 355 THR B O 1
ATOM 5660 N N . ALA B 1 356 ? 2.582 6.777 31.281 1 86.69 356 ALA B N 1
ATOM 5661 C CA . ALA B 1 356 ? 3.574 7.207 32.281 1 86.69 356 ALA B CA 1
ATOM 5662 C C . ALA B 1 356 ? 3.469 8.703 32.531 1 86.69 356 ALA B C 1
ATOM 5664 O O . ALA B 1 356 ? 3.684 9.156 33.656 1 86.69 356 ALA B O 1
ATOM 5665 N N . LEU B 1 357 ? 3.186 9.445 31.547 1 86.25 357 LEU B N 1
ATOM 5666 C CA . LEU B 1 357 ? 3.033 10.891 31.688 1 86.25 357 LEU B CA 1
ATOM 5667 C C . LEU B 1 357 ? 1.8 11.227 32.531 1 86.25 357 LEU B C 1
ATOM 5669 O O . LEU B 1 357 ? 1.761 12.266 33.188 1 86.25 357 LEU B O 1
ATOM 5673 N N . CYS B 1 358 ? 0.799 10.43 32.406 1 80.5 358 CYS B N 1
ATOM 5674 C CA . CYS B 1 358 ? -0.444 10.672 33.125 1 80.5 358 CYS B CA 1
ATOM 5675 C C . CYS B 1 358 ? -0.271 10.383 34.625 1 80.5 358 CYS B C 1
ATOM 5677 O O . CYS B 1 358 ? -0.989 10.945 35.438 1 80.5 358 CYS B O 1
ATOM 5679 N N . ARG B 1 359 ? 0.606 9.523 34.938 1 71 359 ARG B N 1
ATOM 5680 C CA . ARG B 1 359 ? 0.825 9.18 36.344 1 71 359 ARG B CA 1
ATOM 5681 C C . ARG B 1 359 ? 1.497 10.328 37.094 1 71 359 ARG B C 1
ATOM 5683 O O . ARG B 1 359 ? 1.32 10.484 38.312 1 71 359 ARG B O 1
ATOM 5690 N N . PHE B 1 360 ? 2.264 11.07 36.406 1 55.59 360 PHE B N 1
ATOM 5691 C CA . PHE B 1 360 ? 2.969 12.141 37.094 1 55.59 360 PHE B CA 1
ATOM 5692 C C . PHE B 1 360 ? 2.104 13.398 37.156 1 55.59 360 PHE B C 1
ATOM 5694 O O . PHE B 1 360 ? 2.541 14.43 37.688 1 55.59 360 PHE B O 1
ATOM 5701 N N . ILE B 1 361 ? 0.98 13.336 36.656 1 46.38 361 ILE B N 1
ATOM 5702 C CA . ILE B 1 361 ? 0.087 14.461 36.906 1 46.38 361 ILE B CA 1
ATOM 5703 C C . ILE B 1 361 ? -0.839 14.125 38.094 1 46.38 361 ILE B C 1
ATOM 5705 O O . ILE B 1 361 ? -1.353 13.008 38.188 1 46.38 361 ILE B O 1
#

Solvent-accessible surface area (backbone atoms only — not comparable to full-atom values): 40925 Å² total; per-residue (Å²): 136,81,82,80,80,78,83,78,76,77,76,68,79,64,87,71,84,76,79,63,84,76,78,86,78,86,82,74,79,76,73,62,90,70,62,85,66,65,58,50,70,72,86,58,93,73,82,89,73,77,65,76,55,49,67,57,38,54,52,44,59,64,42,68,44,58,87,66,76,26,42,43,46,88,85,32,51,66,64,57,50,48,62,74,25,56,39,65,66,89,50,50,45,79,72,45,78,75,45,78,39,88,42,34,37,32,26,40,26,28,52,75,88,41,67,24,29,32,41,37,43,40,75,84,46,49,73,66,54,50,52,44,33,54,53,38,54,45,58,52,36,44,52,55,46,90,19,39,56,36,55,71,27,31,25,60,89,45,77,70,47,37,37,41,33,29,58,55,43,76,57,34,47,39,32,61,48,29,40,46,41,60,66,63,43,86,87,59,57,77,79,47,71,63,52,48,49,50,50,49,50,37,48,48,52,28,50,52,50,35,43,46,53,30,40,58,79,79,64,56,38,48,76,27,22,29,18,27,84,84,69,47,43,17,44,45,59,59,46,53,40,62,55,67,40,49,90,58,40,46,61,58,95,81,76,46,74,34,52,62,77,46,51,27,64,53,33,64,73,42,51,25,59,27,49,48,37,37,40,23,7,45,22,50,28,50,50,22,57,72,54,30,52,52,70,64,66,70,86,53,57,74,90,48,44,58,61,43,43,74,71,66,56,71,87,74,79,53,85,90,57,53,66,70,60,44,48,53,30,52,43,25,60,42,86,54,55,72,72,28,71,53,66,69,57,52,50,52,52,51,52,51,50,46,54,55,55,55,66,75,98,137,82,79,78,79,76,84,80,77,75,77,68,80,64,88,72,86,76,80,66,82,74,83,86,77,83,84,72,76,79,72,57,93,71,60,86,63,69,60,50,71,74,85,56,94,71,82,86,73,77,67,76,55,48,67,58,35,53,54,43,59,62,43,67,44,58,86,66,74,27,40,45,40,88,84,31,52,65,63,57,49,49,62,74,25,56,40,66,66,86,49,50,43,79,70,46,78,75,44,75,41,87,42,36,37,32,27,40,25,28,52,74,90,41,68,24,28,32,42,37,44,40,75,86,46,49,71,66,55,50,51,44,34,52,53,39,54,43,58,53,34,43,50,56,47,89,19,38,55,36,55,71,29,31,26,59,89,46,77,69,47,36,36,40,35,28,59,54,42,74,56,34,46,37,32,59,47,29,40,47,42,63,66,63,42,82,85,62,58,77,76,48,71,62,52,48,48,51,48,49,49,36,47,48,52,28,50,52,51,35,44,46,52,29,41,58,79,78,64,56,40,47,77,26,22,30,17,26,83,83,68,48,42,18,45,46,58,61,46,54,40,64,54,69,38,48,90,59,39,46,63,58,94,80,77,47,75,33,50,62,78,44,50,27,65,54,34,66,73,42,51,26,59,26,50,48,35,37,39,22,7,45,22,49,30,48,51,22,56,71,54,29,51,52,70,65,66,71,87,55,56,73,90,46,45,58,61,44,43,74,71,65,56,72,86,74,80,54,84,89,56,51,67,69,60,45,49,53,30,52,42,25,60,42,88,51,56,67,72,28,71,54,66,71,57,52,50,53,51,51,51,52,50,48,54,56,55,54,66,76,98

InterPro domains:
  IPR000719 Protein kinase domain [PS50011] (92-354)
  IPR001245 Serine-threonine/tyrosine-protein kinase, catalytic domain [PF07714] (95-349)
  IPR001245 Serine-threonine/tyrosine-protein kinase, catalytic domain [PR00109] (166-179)
  IPR001245 Serine-threonine/tyrosine-protein kinase, catalytic domain [PR00109] (209-227)
  IPR001245 Serine-threonine/tyrosine-protein kinase, catalytic domain [PR00109] (258-268)
  IPR001245 Serine-threonine/tyrosine-protein kinase, catalytic domain [PR00109] (277-299)
  IPR001245 Serine-threonine/tyrosine-protein kinase, catalytic domain [PR00109] (321-343)
  IPR008266 Tyrosine-protein kinase, active site [PS00109] (215-227)
  IPR011009 Protein kinase-like domain superfamily [SSF56112] (85-353)
  IPR050122 Receptor Tyrosine Kinase [PTHR24416] (75-353)

Radius of gyration: 28.8 Å; Cα contacts (8 Å, |Δi|>4): 1047; chains: 2; bounding box: 74×112×77 Å

pLDDT: mean 77.3, std 29.07, range [17.14, 98.81]

Secondary structure (DSSP, 8-state):
----------------S---------------TT---------------TTHHHHHHHHHHHT----S----STTS-HHHHHHHHB--GGGEEEEEEEEE-SSEEEEEEEETTEEEEEEEE-TTS-HHHHHHHHHHHTTTTT---TTBPPEEEEE-SSTTS-EEEEE--TTEEHHHHHHHHHTT-SS-----HHHHHHHHHHHHHHHHHHHHTT---S--SGGGEEE-TT--EEE---TTHHHH-GGG-EE-TTS-EE-GGG--HHHHHH----HHHHHHHHHHHHHHHHTTSPPTTTTS-GGGHHHHHHTT--PPPPTT--HHHHHHHHHHT-SSGGGSPPHHHHHHHHHHHHHHHHHT-/----------------S---------------TT---------------STHHHHHHHHHHHH---------SSSS-HHHHHHHHB--GGGEEEEEEEEE-SSEEEEEEEETTEEEEEEEE-TTS-HHHHHHHHHHHTTTTT---TTBPPEEEEE-SSTTS-EEEEE--TTEEHHHHHHHHHTT-SS--PPPHHHHHHHHHHHHHHHHHHHHTT---S--SGGGEEE-TT--EEE---TTHHHH-GGG-EE-TTS-EE-GGG--HHHHHH----HHHHHHHHHHHHHHHHTTSPPTTTTS-GGGHHHHHHTT--PPPPTT--HHHHHHHHHHT-SSGGGSPPHHHHHHHHHHHHHHHHHT-

Nearest PDB structures (foldseek):
  6pmc-assembly1_A  TM=8.762E-01  e=1.925E-21  Homo sapiens
  6v6q-assembly1_B  TM=8.817E-01  e=2.253E-21  Homo sapiens
  2ivs-assembly1_A  TM=8.868E-01  e=6.429E-20  Homo sapiens
  5a46-assembly2_B  TM=7.927E-01  e=1.562E-21  Homo sapiens
  4gt4-assembly2_B  TM=8.168E-01  e=1.410E-19  Homo sapiens

Sequence (722 aa):
MTAIYDNNQHVFLRLGSGLGRASSIGSGSYATIASIQKSPPSPSPYATSDACRVSYYASSQIMLMSQVQLQDPRFVDPTKRLRALMIPRATITLMNVTREGIFGRIYTAKLGQETVTVKAIKETASKRQLNLF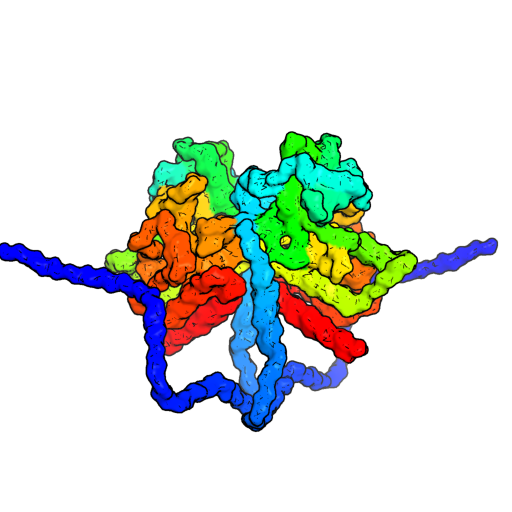LSEGTMMYGLDHKNILKVLGVNMDNPKQPLLVYSYAGRGNLKRFLIKCRQKDDDHYSLSTQNLVDMAIQILLGMMYLHSQCVCYKDLATRNCVLDDKLQVKIADNCLSRDLFPNDYFCLSDNESKAVKWLAVESLLHKHYSAASDVWSYGVLIWELTTLAQQPFSEIDPFEMGSYLKNGYRLGQPVGCPDELFAVMSYCWLANPADRPPLPQLLSFLQEFYTALCRFIMTAIYDNNQHVFLRLGSGLGRASSIGSGSYATIASIQKSPPSPSPYATSDACRVSYYASSQIMLMSQVQLQDPRFVDPTKRLRALMIPRATITLMNVTREGIFGRIYTAKLGQETVTVKAIKETASKRQLNLFLSEGTMMYGLDHKNILKVLGVNMDNPKQPLLVYSYAGRGNLKRFLIKCRQKDDDHYSLSTQNLVDMAIQILLGMMYLHSQCVCYKDLATRNCVLDDKLQVKIADNCLSRDLFPNDYFCLSDNESKAVKWLAVESLLHKHYSAASDVWSYGVLIWELTTLAQQPFSEIDPFEMGSYLKNGYRLGQPVGCPDELFAVMSYCWLANPADRPPLPQLLSFLQEFYTALCRFI

Foldseek 3Di:
DDPCPDDPPPPPPPPDPCPDPPDDDDDDCPPPCPPPVPDPPDPDPDDPDDDVVVVVVLVVQLVVFDPFPQDQCPPPPLVNLQVVFEDEPVQKAFDDFPDDFPFKTWTFIDRNPATWIKIKGHLPDDPVLLVLLSCQQCNCGSGDDLQAWYWRHKYCPPVSMIMTITHDAPQFQQLVSLVCCVVCPDVNPDADPLNLLVQLLLNLSQLVSCVVSVHFLQQDASRQWGHHPVRRIHGHTCSCVCGRPVVQWDQDPVRDTDSLLLFALCCNPVVDTDSLRSLLSSLVRSVCSVQSRDDHPVVDDSNCSNVCLVVPDDGDDDPPHDPLSNVSSVLSRDNDSVSRDDSVVSSVSSVVVSVVVVVVD/DPPCPDDPPPCPPDVDPCPDPPDDDDDDDPPDCPPPVPDPPDPDPDDPDDDVVVVVVLVVQLVVFDPFPQDQCPPPPLVNLQVVFEDEPVQKAFDDFPDDFPFKTWTFIDRNPATWIKIKGHLPDDPVLLVLLSCQQCNCGSGDDLQAWYWRHKYCPPVSMIMTITHDFPQFQQLVSLVCCVVCPDVNPDADPLNLLVQLLLNLSQLVSCVVSVHFLQQDASRQWGHHPVRRIHGHTCSCVCGRPVVQWDQDPVRDTDSLLLFALCCNPVVDTDSLRSLLSSLVRSVCSVQSRDDHPVVDDSNCSNVCLVVPDDGDDDPPHDPLSNVLSVLSRDNDSVSRDDSVVSSVSSVVVSVVVVVVD